Protein 5THY (pdb70)

Structure (mmCIF, N/CA/C/O backbone):
data_5THY
#
_entry.id   5THY
#
_cell.length_a   48.350
_cell.length_b   130.390
_cell.length_c   62.830
_cell.angle_alpha   90.000
_cell.angle_beta   111.980
_cell.angle_gamma   90.000
#
_symmetry.space_group_name_H-M   'P 1 21 1'
#
loop_
_entity.id
_entity.type
_entity.pdbx_description
1 polymer CurJ
2 non-polymer S-ADENOSYL-L-HOMOCYSTEINE
3 non-polymer 'OXIDIZED GLUTATHIONE DISULFIDE'
4 water water
#
loop_
_atom_site.group_PDB
_atom_site.id
_atom_site.type_symbol
_atom_site.label_atom_id
_atom_site.label_alt_id
_atom_site.label_comp_id
_atom_site.label_asym_id
_atom_site.label_entity_id
_atom_site.label_seq_id
_atom_site.pdbx_PDB_ins_code
_atom_site.Cartn_x
_atom_site.Cartn_y
_atom_site.Cartn_z
_atom_site.occupancy
_atom_site.B_iso_or_equiv
_atom_site.auth_seq_id
_atom_site.auth_comp_id
_atom_site.auth_asym_id
_atom_site.auth_atom_id
_atom_site.pdbx_PDB_model_num
ATOM 1 N N . TYR A 1 19 ? -9.017 90.205 -28.660 1.00 65.15 -5 TYR A N 1
ATOM 2 C CA . TYR A 1 19 ? -9.592 90.344 -27.328 1.00 62.44 -5 TYR A CA 1
ATOM 3 C C . TYR A 1 19 ? -8.710 89.697 -26.264 1.00 56.04 -5 TYR A C 1
ATOM 4 O O . TYR A 1 19 ? -8.601 90.207 -25.148 1.00 48.18 -5 TYR A O 1
ATOM 13 N N . PHE A 1 20 ? -8.079 88.577 -26.612 1.00 51.66 -4 PHE A N 1
ATOM 14 C CA . PHE A 1 20 ? -7.265 87.849 -25.647 1.00 52.46 -4 PHE A CA 1
ATOM 15 C C . PHE A 1 20 ? -5.979 88.605 -25.337 1.00 58.83 -4 PHE A C 1
ATOM 16 O O . PHE A 1 20 ? -5.297 89.094 -26.244 1.00 49.40 -4 PHE A O 1
ATOM 24 N N . GLN A 1 21 ? -5.657 88.703 -24.048 1.00 64.29 -3 GLN A N 1
ATOM 25 C CA . GLN A 1 21 ? -4.384 89.226 -23.576 1.00 67.00 -3 GLN A CA 1
ATOM 26 C C . GLN A 1 21 ? -3.748 88.196 -22.652 1.00 64.93 -3 GLN A C 1
ATOM 27 O O . GLN A 1 21 ? -4.447 87.395 -22.023 1.00 67.78 -3 GLN A O 1
ATOM 33 N N . SER A 1 22 ? -2.418 88.227 -22.573 1.00 56.61 -2 SER A N 1
ATOM 34 C CA . SER A 1 22 ? -1.673 87.137 -21.952 1.00 48.00 -2 SER A CA 1
ATOM 35 C C . SER A 1 22 ? -2.105 86.912 -20.508 1.00 41.69 -2 SER A C 1
ATOM 36 O O . SER A 1 22 ? -2.122 87.841 -19.694 1.00 38.50 -2 SER A O 1
ATOM 39 N N . ASN A 1 23 ? -2.454 85.662 -20.197 1.00 33.49 -1 ASN A N 1
ATOM 40 C CA . ASN A 1 23 ? -2.801 85.289 -18.833 1.00 35.40 -1 ASN A CA 1
ATOM 41 C C . ASN A 1 23 ? -1.603 85.307 -17.893 1.00 35.60 -1 ASN A C 1
ATOM 42 O O . ASN A 1 23 ? -1.798 85.215 -16.677 1.00 31.34 -1 ASN A O 1
ATOM 47 N N . ALA A 1 24 ? -0.380 85.419 -18.420 1.00 33.97 0 ALA A N 1
ATOM 48 C CA . ALA A 1 24 ? 0.797 85.502 -17.565 1.00 34.77 0 ALA A CA 1
ATOM 49 C C . ALA A 1 24 ? 0.928 86.861 -16.888 1.00 35.62 0 ALA A C 1
ATOM 50 O O . ALA A 1 24 ? 1.666 86.980 -15.904 1.00 34.54 0 ALA A O 1
ATOM 52 N N . LEU A 1 25 ? 0.233 87.879 -17.388 1.00 39.64 1 LEU A N 1
ATOM 53 C CA . LEU A 1 25 ? 0.288 89.214 -16.815 1.00 41.98 1 LEU A CA 1
ATOM 54 C C . LEU A 1 25 ? -0.574 89.295 -15.557 1.00 41.80 1 LEU A C 1
ATOM 55 O O . LEU A 1 25 ? -1.485 88.486 -15.367 1.00 36.47 1 LEU A O 1
ATOM 60 N N . PRO A 1 26 ? -0.296 90.258 -14.676 1.00 44.07 2 PRO A N 1
ATOM 61 C CA . PRO A 1 26 ? -1.044 90.363 -13.414 1.00 44.70 2 PRO A CA 1
ATOM 62 C C . PRO A 1 26 ? -2.532 90.543 -13.658 1.00 45.36 2 PRO A C 1
ATOM 63 O O . PRO A 1 26 ? -2.947 91.030 -14.721 1.00 39.48 2 PRO A O 1
ATOM 67 N N . PRO A 1 27 ? -3.405 90.150 -12.652 1.00 43.75 3 PRO A N 1
ATOM 68 C CA . PRO A 1 27 ? -4.871 90.256 -12.819 1.00 45.35 3 PRO A CA 1
ATOM 69 C C . PRO A 1 27 ? -5.378 91.683 -12.637 1.00 45.38 3 PRO A C 1
ATOM 70 O O . PRO A 1 27 ? -6.024 92.039 -11.646 1.00 44.76 3 PRO A O 1
ATOM 74 N N . ASP A 1 28 ? -5.088 92.535 -13.622 1.00 38.60 4 ASP A N 1
ATOM 75 C CA . ASP A 1 28 ? -5.494 93.934 -13.538 1.00 41.95 4 ASP A CA 1
ATOM 76 C C . ASP A 1 28 ? -6.998 94.112 -13.693 1.00 39.83 4 ASP A C 1
ATOM 77 O O . ASP A 1 28 ? -7.526 95.160 -13.307 1.00 41.38 4 ASP A O 1
ATOM 82 N N . PHE A 1 29 ? -7.696 93.112 -14.239 1.00 35.71 5 PHE A N 1
ATOM 83 C CA . PHE A 1 29 ? -9.151 93.160 -14.334 1.00 44.06 5 PHE A CA 1
ATOM 84 C C . PHE A 1 29 ? -9.829 93.220 -12.967 1.00 47.53 5 PHE A C 1
ATOM 85 O O . PHE A 1 29 ? -10.986 93.648 -12.883 1.00 42.83 5 PHE A O 1
ATOM 93 N N . LEU A 1 30 ? -9.157 92.769 -11.907 1.00 40.92 6 LEU A N 1
ATOM 94 C CA . LEU A 1 30 ? -9.763 92.775 -10.581 1.00 35.60 6 LEU A CA 1
ATOM 95 C C . LEU A 1 30 ? -10.154 94.191 -10.181 1.00 33.89 6 LEU A C 1
ATOM 96 O O . LEU A 1 30 ? -9.356 95.126 -10.294 1.00 36.11 6 LEU A O 1
ATOM 101 N N . LEU A 1 31 ? -11.394 94.351 -9.735 1.00 29.51 7 LEU A N 1
ATOM 102 C CA . LEU A 1 31 ? -11.829 95.648 -9.246 1.00 35.63 7 LEU A CA 1
ATOM 103 C C . LEU A 1 31 ? -11.061 96.019 -7.984 1.00 36.89 7 LEU A C 1
ATOM 104 O O . LEU A 1 31 ? -10.647 95.160 -7.201 1.00 37.08 7 LEU A O 1
ATOM 109 N N . ASP A 1 32 ? -10.849 97.315 -7.815 1.00 42.04 8 ASP A N 1
ATOM 110 C CA . ASP A 1 32 ? -10.282 97.831 -6.582 1.00 45.85 8 ASP A CA 1
ATOM 111 C C . ASP A 1 32 ? -11.239 97.538 -5.426 1.00 36.83 8 ASP A C 1
ATOM 112 O O . ASP A 1 32 ? -12.461 97.574 -5.614 1.00 36.80 8 ASP A O 1
ATOM 117 N N . PRO A 1 33 ? -10.730 97.224 -4.229 1.00 28.00 9 PRO A N 1
ATOM 118 C CA . PRO A 1 33 ? -11.645 97.000 -3.093 1.00 32.33 9 PRO A CA 1
ATOM 119 C C . PRO A 1 33 ? -12.553 98.185 -2.808 1.00 38.71 9 PRO A C 1
ATOM 120 O O . PRO A 1 33 ? -13.728 98.000 -2.463 1.00 28.78 9 PRO A O 1
ATOM 124 N N . VAL A 1 34 ? -12.039 99.407 -2.957 1.00 38.44 10 VAL A N 1
ATOM 125 C CA . VAL A 1 34 ? -12.855 100.592 -2.719 1.00 37.39 10 VAL A CA 1
ATOM 126 C C . VAL A 1 34 ? -13.980 100.680 -3.741 1.00 40.62 10 VAL A C 1
ATOM 127 O O . VAL A 1 34 ? -15.124 101.004 -3.399 1.00 39.22 10 VAL A O 1
ATOM 131 N N . GLU A 1 35 ? -13.680 100.381 -5.008 1.00 40.98 11 GLU A N 1
ATOM 132 C CA . GLU A 1 35 ? -14.734 100.346 -6.015 1.00 39.86 11 GLU A CA 1
ATOM 133 C C . GLU A 1 35 ? -15.760 99.269 -5.690 1.00 36.65 11 GLU A C 1
ATOM 134 O O . GLU A 1 35 ? -16.966 99.481 -5.853 1.00 40.04 11 GLU A O 1
ATOM 140 N N . VAL A 1 36 ? -15.301 98.116 -5.198 1.00 38.09 12 VAL A N 1
ATOM 141 C CA . VAL A 1 36 ? -16.221 97.035 -4.852 1.00 39.90 12 VAL A CA 1
ATOM 142 C C . VAL A 1 36 ? -17.189 97.486 -3.763 1.00 36.29 12 VAL A C 1
ATOM 143 O O . VAL A 1 36 ? -18.406 97.299 -3.875 1.00 36.20 12 VAL A O 1
ATOM 147 N N . SER A 1 37 ? -16.662 98.094 -2.696 1.00 37.81 13 SER A N 1
ATOM 148 C CA . SER A 1 37 ? -17.524 98.533 -1.602 1.00 45.19 13 SER A CA 1
ATOM 149 C C . SER A 1 37 ? -18.487 99.627 -2.045 1.00 47.03 13 SER A C 1
ATOM 150 O O . SER A 1 37 ? -19.626 99.674 -1.568 1.00 45.96 13 SER A O 1
ATOM 153 N N . GLN A 1 38 ? -18.052 100.517 -2.941 1.00 44.79 14 GLN A N 1
ATOM 154 C CA . GLN A 1 38 ? -18.954 101.548 -3.445 1.00 49.39 14 GLN A CA 1
ATOM 155 C C . GLN A 1 38 ? -20.132 100.935 -4.194 1.00 45.26 14 GLN A C 1
ATOM 156 O O . GLN A 1 38 ? -21.278 101.364 -4.019 1.00 46.91 14 GLN A O 1
ATOM 162 N N . GLN A 1 39 ? -19.874 99.925 -5.026 1.00 43.96 15 GLN A N 1
ATOM 163 C CA . GLN A 1 39 ? -20.946 99.335 -5.819 1.00 46.69 15 GLN A CA 1
ATOM 164 C C . GLN A 1 39 ? -21.828 98.406 -4.998 1.00 50.15 15 GLN A C 1
ATOM 165 O O . GLN A 1 39 ? -23.000 98.216 -5.341 1.00 54.20 15 GLN A O 1
ATOM 171 N N . LEU A 1 40 ? -21.291 97.818 -3.930 1.00 42.49 16 LEU A N 1
ATOM 172 C CA . LEU A 1 40 ? -22.080 96.972 -3.044 1.00 38.54 16 LEU A CA 1
ATOM 173 C C . LEU A 1 40 ? -22.862 97.767 -2.011 1.00 37.74 16 LEU A C 1
ATOM 174 O O . LEU A 1 40 ? -23.608 97.169 -1.231 1.00 41.43 16 LEU A O 1
ATOM 179 N N . ALA A 1 41 ? -22.705 99.088 -1.987 1.00 41.63 17 ALA A N 1
ATOM 180 C CA . ALA A 1 41 ? -23.337 99.921 -0.965 1.00 49.32 17 ALA A CA 1
ATOM 181 C C . ALA A 1 41 ? -24.844 99.718 -0.847 1.00 51.00 17 ALA A C 1
ATOM 182 O O . ALA A 1 41 ? -25.326 99.544 0.283 1.00 52.71 17 ALA A O 1
ATOM 184 N N . PRO A 1 42 ? -25.637 99.722 -1.928 1.00 60.87 18 PRO A N 1
ATOM 185 C CA . PRO A 1 42 ? -27.074 99.456 -1.754 1.00 59.12 18 PRO A CA 1
ATOM 186 C C . PRO A 1 42 ? -27.368 98.045 -1.281 1.00 52.74 18 PRO A C 1
ATOM 187 O O . PRO A 1 42 ? -28.347 97.838 -0.552 1.00 56.08 18 PRO A O 1
ATOM 191 N N . SER A 1 43 ? -26.554 97.064 -1.676 1.00 77.67 19 SER A N 1
ATOM 192 C CA . SER A 1 43 ? -26.747 95.709 -1.173 1.00 60.54 19 SER A CA 1
ATOM 193 C C . SER A 1 43 ? -26.427 95.627 0.314 1.00 48.85 19 SER A C 1
ATOM 194 O O . SER A 1 43 ? -27.177 95.016 1.082 1.00 43.01 19 SER A O 1
ATOM 197 N N . LEU A 1 44 ? -25.326 96.254 0.739 1.00 44.25 20 LEU A N 1
ATOM 198 C CA . LEU A 1 44 ? -24.920 96.176 2.140 1.00 52.72 20 LEU A CA 1
ATOM 199 C C . LEU A 1 44 ? -25.904 96.901 3.047 1.00 51.68 20 LEU A C 1
ATOM 200 O O . LEU A 1 44 ? -26.149 96.467 4.178 1.00 58.05 20 LEU A O 1
ATOM 205 N N . THR A 1 45 ? -26.474 98.010 2.574 1.00 51.42 21 THR A N 1
ATOM 206 C CA . THR A 1 45 ? -27.424 98.752 3.395 1.00 54.94 21 THR A CA 1
ATOM 207 C C . THR A 1 45 ? -28.655 97.910 3.709 1.00 59.33 21 THR A C 1
ATOM 208 O O . THR A 1 45 ? -29.155 97.926 4.840 1.00 60.43 21 THR A O 1
ATOM 212 N N . GLU A 1 46 ? -29.151 97.155 2.725 1.00 52.01 22 GLU A N 1
ATOM 213 C CA . GLU A 1 46 ? -30.330 96.329 2.953 1.00 54.56 22 GLU A CA 1
ATOM 214 C C . GLU A 1 46 ? -29.986 95.012 3.633 1.00 57.63 22 GLU A C 1
ATOM 215 O O . GLU A 1 46 ? -30.820 94.461 4.360 1.00 52.51 22 GLU A O 1
ATOM 221 N N . LEU A 1 47 ? -28.773 94.496 3.416 1.00 55.76 23 LEU A N 1
ATOM 222 C CA . LEU A 1 47 ? -28.359 93.270 4.089 1.00 50.26 23 LEU A CA 1
ATOM 223 C C . LEU A 1 47 ? -28.212 93.480 5.592 1.00 47.95 23 LEU A C 1
ATOM 224 O O . LEU A 1 47 ? -28.508 92.573 6.377 1.00 46.98 23 LEU A O 1
ATOM 229 N N . VAL A 1 48 ? -27.772 94.669 6.007 1.00 50.13 24 VAL A N 1
ATOM 230 C CA . VAL A 1 48 ? -27.607 94.955 7.428 1.00 52.37 24 VAL A CA 1
ATOM 231 C C . VAL A 1 48 ? -28.961 95.012 8.130 1.00 56.84 24 VAL A C 1
ATOM 232 O O . VAL A 1 48 ? -29.091 94.600 9.290 1.00 60.17 24 VAL A O 1
ATOM 236 N N . THR A 1 49 ? -29.996 95.504 7.441 1.00 58.00 25 THR A N 1
ATOM 237 C CA . THR A 1 49 ? -31.308 95.630 8.070 1.00 65.63 25 THR A CA 1
ATOM 238 C C . THR A 1 49 ? -31.957 94.281 8.352 1.00 68.72 25 THR A C 1
ATOM 239 O O . THR A 1 49 ? -32.860 94.209 9.191 1.00 74.71 25 THR A O 1
ATOM 243 N N . LEU A 1 50 ? -31.516 93.213 7.686 1.00 73.35 26 LEU A N 1
ATOM 244 C CA . LEU A 1 50 ? -32.051 91.879 7.940 1.00 70.94 26 LEU A CA 1
ATOM 245 C C . LEU A 1 50 ? -31.719 91.361 9.332 1.00 71.87 26 LEU A C 1
ATOM 246 O O . LEU A 1 50 ? -32.151 90.258 9.683 1.00 71.73 26 LEU A O 1
ATOM 251 N N . LEU A 1 51 ? -30.971 92.117 10.125 1.00 67.53 27 LEU A N 1
ATOM 252 C CA . LEU A 1 51 ? -30.516 91.686 11.438 1.00 68.19 27 LEU A CA 1
ATOM 253 C C . LEU A 1 51 ? -31.234 92.513 12.496 1.00 73.08 27 LEU A C 1
ATOM 254 O O . LEU A 1 51 ? -31.191 93.748 12.458 1.00 70.73 27 LEU A O 1
ATOM 259 N N . ASP A 1 52 ? -31.903 91.831 13.426 1.00 75.61 28 ASP A N 1
ATOM 260 C CA . ASP A 1 52 ? -32.617 92.511 14.500 1.00 83.97 28 ASP A CA 1
ATOM 261 C C . ASP A 1 52 ? -31.627 93.212 15.422 1.00 83.34 28 ASP A C 1
ATOM 262 O O . ASP A 1 52 ? -30.808 92.560 16.078 1.00 79.10 28 ASP A O 1
ATOM 267 N N . ASN A 1 53 ? -31.709 94.541 15.477 1.00 86.26 29 ASN A N 1
ATOM 268 C CA . ASN A 1 53 ? -30.758 95.310 16.272 1.00 89.17 29 ASN A CA 1
ATOM 269 C C . ASN A 1 53 ? -30.959 95.061 17.763 1.00 79.80 29 ASN A C 1
ATOM 270 O O . ASN A 1 53 ? -30.018 94.686 18.473 1.00 74.31 29 ASN A O 1
ATOM 275 N N . ALA A 1 54 ? -32.186 95.259 18.253 1.00 72.74 30 ALA A N 1
ATOM 276 C CA . ALA A 1 54 ? -32.445 95.144 19.684 1.00 61.25 30 ALA A CA 1
ATOM 277 C C . ALA A 1 54 ? -32.276 93.716 20.182 1.00 63.60 30 ALA A C 1
ATOM 278 O O . ALA A 1 54 ? -31.849 93.505 21.322 1.00 65.09 30 ALA A O 1
ATOM 280 N N . ARG A 1 55 ? -32.598 92.726 19.352 1.00 64.86 31 ARG A N 1
ATOM 281 C CA . ARG A 1 55 ? -32.615 91.354 19.843 1.00 64.63 31 ARG A CA 1
ATOM 282 C C . ARG A 1 55 ? -31.226 90.730 19.850 1.00 53.99 31 ARG A C 1
ATOM 283 O O . ARG A 1 55 ? -30.891 89.969 20.765 1.00 53.98 31 ARG A O 1
ATOM 291 N N . THR A 1 56 ? -30.406 91.031 18.843 1.00 47.41 32 THR A N 1
ATOM 292 C CA . THR A 1 56 ? -29.045 90.510 18.832 1.00 45.44 32 THR A CA 1
ATOM 293 C C . THR A 1 56 ? -28.219 91.101 19.969 1.00 48.73 32 THR A C 1
ATOM 294 O O . THR A 1 56 ? -27.295 90.448 20.470 1.00 44.32 32 THR A O 1
ATOM 298 N N . SER A 1 57 ? -28.558 92.318 20.405 1.00 49.60 33 SER A N 1
ATOM 299 C CA . SER A 1 57 ? -27.834 92.971 21.487 1.00 44.76 33 SER A CA 1
ATOM 300 C C . SER A 1 57 ? -28.174 92.351 22.836 1.00 44.14 33 SER A C 1
ATOM 301 O O . SER A 1 57 ? -27.279 92.118 23.656 1.00 43.09 33 SER A O 1
ATOM 304 N N . GLU A 1 58 ? -29.457 92.071 23.080 1.00 35.38 34 GLU A N 1
ATOM 305 C CA . GLU A 1 58 ? -29.850 91.511 24.367 1.00 45.77 34 GLU A CA 1
ATOM 306 C C . GLU A 1 58 ? -29.425 90.055 24.496 1.00 43.69 34 GLU A C 1
ATOM 307 O O . GLU A 1 58 ? -29.137 89.592 25.606 1.00 39.65 34 GLU A O 1
ATOM 313 N N . ILE A 1 59 ? -29.374 89.322 23.383 1.00 39.67 35 ILE A N 1
ATOM 314 C CA . ILE A 1 59 ? -28.810 87.976 23.410 1.00 40.21 35 ILE A CA 1
ATOM 315 C C . ILE A 1 59 ? -27.325 88.038 23.741 1.00 41.38 35 ILE A C 1
ATOM 316 O O . ILE A 1 59 ? -26.837 87.324 24.624 1.00 37.77 35 ILE A O 1
ATOM 321 N N . GLY A 1 60 ? -26.585 88.897 23.036 1.00 34.33 36 GLY A N 1
ATOM 322 C CA . GLY A 1 60 ? -25.163 89.027 23.306 1.00 35.35 36 GLY A CA 1
ATOM 323 C C . GLY A 1 60 ? -24.875 89.462 24.732 1.00 33.51 36 GLY A C 1
ATOM 324 O O . GLY A 1 60 ? -23.963 88.938 25.376 1.00 34.25 36 GLY A O 1
ATOM 325 N N . THR A 1 61 ? -25.658 90.414 25.250 1.00 31.54 37 THR A N 1
ATOM 326 C CA . THR A 1 61 ? -25.465 90.863 26.627 1.00 38.66 37 THR A CA 1
ATOM 327 C C . THR A 1 61 ? -25.663 89.719 27.614 1.00 41.46 37 THR A C 1
ATOM 328 O O . THR A 1 61 ? -24.899 89.575 28.578 1.00 37.42 37 THR A O 1
ATOM 332 N N . GLN A 1 62 ? -26.683 88.892 27.389 1.00 43.30 38 GLN A N 1
ATOM 333 C CA . GLN A 1 62 ? -26.962 87.806 28.319 1.00 38.28 38 GLN A CA 1
ATOM 334 C C . GLN A 1 62 ? -25.910 86.708 28.233 1.00 35.17 38 GLN A C 1
ATOM 335 O O . GLN A 1 62 ? -25.544 86.121 29.258 1.00 36.99 38 GLN A O 1
ATOM 341 N N . LEU A 1 63 ? -25.395 86.435 27.031 1.00 30.41 39 LEU A N 1
ATOM 342 C CA . LEU A 1 63 ? -24.296 85.484 26.896 1.00 41.66 39 LEU A CA 1
ATOM 343 C C . LEU A 1 63 ? -23.072 85.935 27.684 1.00 43.28 39 LEU A C 1
ATOM 344 O O . LEU A 1 63 ? -22.379 85.109 28.290 1.00 35.08 39 LEU A O 1
ATOM 349 N N . GLU A 1 64 ? -22.788 87.242 27.687 1.00 31.70 40 GLU A N 1
ATOM 350 C CA . GLU A 1 64 ? -21.649 87.739 28.454 1.00 36.08 40 GLU A CA 1
ATOM 351 C C . GLU A 1 64 ? -21.871 87.579 29.954 1.00 29.25 40 GLU A C 1
ATOM 352 O O . GLU A 1 64 ? -20.910 87.363 30.699 1.00 39.14 40 GLU A O 1
ATOM 358 N N . GLU A 1 65 ? -23.118 87.690 30.415 1.00 37.25 41 GLU A N 1
ATOM 359 C CA . GLU A 1 65 ? -23.396 87.483 31.833 1.00 42.84 41 GLU A CA 1
ATOM 360 C C . GLU A 1 65 ? -23.354 86.004 32.193 1.00 40.28 41 GLU A C 1
ATOM 361 O O . GLU A 1 65 ? -22.859 85.638 33.266 1.00 35.64 41 GLU A O 1
ATOM 367 N N . LEU A 1 66 ? -23.865 85.145 31.307 1.00 35.33 42 LEU A N 1
ATOM 368 C CA . LEU A 1 66 ? -23.795 83.708 31.536 1.00 35.45 42 LEU A CA 1
ATOM 369 C C . LEU A 1 66 ? -22.352 83.226 31.599 1.00 37.05 42 LEU A C 1
ATOM 370 O O . LEU A 1 66 ? -22.047 82.265 32.317 1.00 42.37 42 LEU A O 1
ATOM 375 N N . SER A 1 67 ? -21.453 83.882 30.859 1.00 26.82 43 SER A N 1
ATOM 376 C CA . SER A 1 67 ? -20.047 83.498 30.885 1.00 30.92 43 SER A CA 1
ATOM 377 C C . SER A 1 67 ? -19.443 83.686 32.265 1.00 29.41 43 SER A C 1
ATOM 378 O O . SER A 1 67 ? -18.596 82.889 32.682 1.00 30.59 43 SER A O 1
ATOM 381 N N . VAL A 1 68 ? -19.866 84.727 32.985 1.00 31.31 44 VAL A N 1
ATOM 382 C CA . VAL A 1 68 ? -19.389 84.941 34.349 1.00 38.51 44 VAL A CA 1
ATOM 383 C C . VAL A 1 68 ? -19.776 83.764 35.235 1.00 32.05 44 VAL A C 1
ATOM 384 O O . VAL A 1 68 ? -18.979 83.299 36.060 1.00 34.96 44 VAL A O 1
ATOM 388 N N . ASP A 1 69 ? -21.002 83.258 35.072 1.00 29.79 45 ASP A N 1
ATOM 389 C CA . ASP A 1 69 ? -21.449 82.129 35.878 1.00 35.05 45 ASP A CA 1
ATOM 390 C C . ASP A 1 69 ? -20.673 80.853 35.551 1.00 32.56 45 ASP A C 1
ATOM 391 O O . ASP A 1 69 ? -20.415 80.047 36.452 1.00 35.51 45 ASP A O 1
ATOM 396 N N . TYR A 1 70 ? -20.287 80.650 34.284 1.00 30.21 46 TYR A N 1
ATOM 397 C CA . TYR A 1 70 ? -19.435 79.506 33.954 1.00 28.08 46 TYR A CA 1
ATOM 398 C C . TYR A 1 70 ? -18.047 79.644 34.569 1.00 29.63 46 TYR A C 1
ATOM 399 O O . TYR A 1 70 ? -17.443 78.645 34.973 1.00 33.00 46 TYR A O 1
ATOM 408 N N . ILE A 1 71 ? -17.513 80.867 34.623 1.00 30.54 47 ILE A N 1
ATOM 409 C CA . ILE A 1 71 ? -16.175 81.067 35.176 1.00 34.21 47 ILE A CA 1
ATOM 410 C C . ILE A 1 71 ? -16.179 80.810 36.679 1.00 36.52 47 ILE A C 1
ATOM 411 O O . ILE A 1 71 ? -15.316 80.098 37.208 1.00 34.73 47 ILE A O 1
ATOM 416 N N . VAL A 1 72 ? -17.159 81.380 37.383 1.00 32.68 48 VAL A N 1
ATOM 417 C CA . VAL A 1 72 ? -17.260 81.198 38.829 1.00 36.38 48 VAL A CA 1
ATOM 418 C C . VAL A 1 72 ? -17.467 79.728 39.171 1.00 36.12 48 VAL A C 1
ATOM 419 O O . VAL A 1 72 ? -16.836 79.198 40.093 1.00 40.47 48 VAL A O 1
ATOM 423 N N . GLN A 1 73 ? -18.339 79.043 38.424 1.00 32.64 49 GLN A N 1
ATOM 424 C CA . GLN A 1 73 ? -18.561 77.621 38.663 1.00 35.34 49 GLN A CA 1
ATOM 425 C C . GLN A 1 73 ? -17.272 76.823 38.503 1.00 39.70 49 GLN A C 1
ATOM 426 O O . GLN A 1 73 ? -16.975 75.938 39.314 1.00 43.70 49 GLN A O 1
ATOM 432 N N . GLY A 1 74 ? -16.495 77.121 37.461 1.00 31.69 50 GLY A N 1
ATOM 433 C CA . GLY A 1 74 ? -15.263 76.385 37.240 1.00 32.48 50 GLY A CA 1
ATOM 434 C C . GLY A 1 74 ? -14.223 76.660 38.308 1.00 38.52 50 GLY A C 1
ATOM 435 O O . GLY A 1 74 ? -13.555 75.738 38.785 1.00 32.83 50 GLY A O 1
ATOM 436 N N . LEU A 1 75 ? -14.077 77.928 38.703 1.00 31.53 51 LEU A N 1
ATOM 437 C CA . LEU A 1 75 ? -13.101 78.273 39.731 1.00 33.43 51 LEU A CA 1
ATOM 438 C C . LEU A 1 75 ? -13.460 77.641 41.070 1.00 36.03 51 LEU A C 1
ATOM 439 O O . LEU A 1 75 ? -12.573 77.185 41.801 1.00 43.06 51 LEU A O 1
ATOM 444 N N . LEU A 1 76 ? -14.753 77.601 41.410 1.00 34.77 52 LEU A N 1
ATOM 445 C CA . LEU A 1 76 ? -15.165 76.929 42.639 1.00 38.36 52 LEU A CA 1
ATOM 446 C C . LEU A 1 76 ? -14.918 75.428 42.566 1.00 47.43 52 LEU A C 1
ATOM 447 O O . LEU A 1 76 ? -14.595 74.806 43.585 1.00 55.08 52 LEU A O 1
ATOM 452 N N . GLN A 1 77 ? -15.076 74.829 41.381 1.00 40.54 53 GLN A N 1
ATOM 453 C CA . GLN A 1 77 ? -14.767 73.414 41.216 1.00 44.67 53 GLN A CA 1
ATOM 454 C C . GLN A 1 77 ? -13.293 73.121 41.452 1.00 43.42 53 GLN A C 1
ATOM 455 O O . GLN A 1 77 ? -12.944 71.983 41.778 1.00 44.09 53 GLN A O 1
ATOM 469 N N . GLY A 1 79 ? -11.605 74.641 43.782 1.00 39.89 55 GLY A N 1
ATOM 470 C CA . GLY A 1 79 ? -11.353 74.975 45.168 1.00 42.84 55 GLY A CA 1
ATOM 471 C C . GLY A 1 79 ? -11.079 76.434 45.450 1.00 43.89 55 GLY A C 1
ATOM 472 O O . GLY A 1 79 ? -10.370 76.741 46.416 1.00 52.69 55 GLY A O 1
ATOM 473 N N . TRP A 1 80 ? -11.606 77.345 44.635 1.00 38.45 56 TRP A N 1
ATOM 474 C CA . TRP A 1 80 ? -11.491 78.770 44.921 1.00 40.80 56 TRP A CA 1
ATOM 475 C C . TRP A 1 80 ? -12.025 79.065 46.316 1.00 40.74 56 TRP A C 1
ATOM 476 O O . TRP A 1 80 ? -13.191 78.793 46.615 1.00 49.41 56 TRP A O 1
ATOM 487 N N . SER A 1 81 ? -11.160 79.604 47.175 1.00 44.54 57 SER A N 1
ATOM 488 C CA . SER A 1 81 ? -11.528 79.937 48.546 1.00 51.31 57 SER A CA 1
ATOM 489 C C . SER A 1 81 ? -11.085 81.346 48.919 1.00 50.56 57 SER A C 1
ATOM 490 O O . SER A 1 81 ? -11.076 81.692 50.104 1.00 50.68 57 SER A O 1
ATOM 493 N N . TYR A 1 82 ? -10.716 82.161 47.934 1.00 44.03 58 TYR A N 1
ATOM 494 C CA . TYR A 1 82 ? -10.278 83.527 48.199 1.00 44.48 58 TYR A CA 1
ATOM 495 C C . TYR A 1 82 ? -11.429 84.349 48.769 1.00 50.93 58 TYR A C 1
ATOM 496 O O . TYR A 1 82 ? -12.466 84.521 48.118 1.00 50.30 58 TYR A O 1
ATOM 505 N N A GLN A 1 83 ? -11.245 84.849 49.988 0.44 52.90 59 GLN A N 1
ATOM 506 N N B GLN A 1 83 ? -11.247 84.848 49.983 0.56 53.00 59 GLN A N 1
ATOM 507 C CA A GLN A 1 83 ? -12.211 85.672 50.697 0.44 53.08 59 GLN A CA 1
ATOM 508 C CA B GLN A 1 83 ? -12.234 85.666 50.667 0.56 53.24 59 GLN A CA 1
ATOM 509 C C A GLN A 1 83 ? -12.020 87.140 50.337 0.44 49.38 59 GLN A C 1
ATOM 510 C C B GLN A 1 83 ? -12.022 87.137 50.339 0.56 49.47 59 GLN A C 1
ATOM 511 O O A GLN A 1 83 ? -10.951 87.538 49.863 0.44 45.28 59 GLN A O 1
ATOM 512 O O B GLN A 1 83 ? -10.942 87.534 49.893 0.56 44.58 59 GLN A O 1
ATOM 523 N N . PRO A 1 84 ? -13.046 87.973 50.530 1.00 50.34 60 PRO A N 1
ATOM 524 C CA . PRO A 1 84 ? -12.890 89.406 50.249 1.00 46.71 60 PRO A CA 1
ATOM 525 C C . PRO A 1 84 ? -11.744 90.025 51.035 1.00 52.29 60 PRO A C 1
ATOM 526 O O . PRO A 1 84 ? -11.428 89.595 52.147 1.00 48.52 60 PRO A O 1
ATOM 530 N N . THR A 1 85 ? -11.121 91.040 50.417 1.00 52.30 61 THR A N 1
ATOM 531 C CA . THR A 1 85 ? -9.943 91.775 50.886 1.00 62.10 61 THR A CA 1
ATOM 532 C C . THR A 1 85 ? -8.649 91.037 50.543 1.00 55.82 61 THR A C 1
ATOM 533 O O . THR A 1 85 ? -7.619 91.676 50.300 1.00 58.02 61 THR A O 1
ATOM 537 N N . GLU A 1 86 ? -8.688 89.705 50.498 1.00 49.71 62 GLU A N 1
ATOM 538 C CA . GLU A 1 86 ? -7.479 88.930 50.238 1.00 50.85 62 GLU A CA 1
ATOM 539 C C . GLU A 1 86 ? -6.917 89.242 48.859 1.00 50.90 62 GLU A C 1
ATOM 540 O O . GLU A 1 86 ? -7.660 89.441 47.892 1.00 51.30 62 GLU A O 1
ATOM 546 N N . SER A 1 87 ? -5.593 89.279 48.769 1.00 55.09 63 SER A N 1
ATOM 547 C CA . SER A 1 87 ? -4.909 89.571 47.522 1.00 58.35 63 SER A CA 1
ATOM 548 C C . SER A 1 87 ? -4.038 88.395 47.108 1.00 48.91 63 SER A C 1
ATOM 549 O O . SER A 1 87 ? -3.534 87.643 47.947 1.00 51.04 63 SER A O 1
ATOM 552 N N . PHE A 1 88 ? -3.865 88.248 45.798 1.00 44.12 64 PHE A N 1
ATOM 553 C CA . PHE A 1 88 ? -3.048 87.180 45.248 1.00 49.65 64 PHE A CA 1
ATOM 554 C C . PHE A 1 88 ? -2.490 87.633 43.907 1.00 50.95 64 PHE A C 1
ATOM 555 O O . PHE A 1 88 ? -3.056 88.501 43.239 1.00 50.65 64 PHE A O 1
ATOM 563 N N . ASP A 1 89 ? -1.371 87.035 43.518 1.00 51.88 65 ASP A N 1
ATOM 564 C CA . ASP A 1 89 ? -0.832 87.228 42.182 1.00 54.76 65 ASP A CA 1
ATOM 565 C C . ASP A 1 89 ? -1.240 86.059 41.289 1.00 43.52 65 ASP A C 1
ATOM 566 O O . ASP A 1 89 ? -1.720 85.024 41.756 1.00 46.08 65 ASP A O 1
ATOM 571 N N . LEU A 1 90 ? -1.046 86.248 39.981 1.00 45.18 66 LEU A N 1
ATOM 572 C CA . LEU A 1 90 ? -1.442 85.233 39.010 1.00 49.05 66 LEU A CA 1
ATOM 573 C C . LEU A 1 90 ? -0.789 83.888 39.307 1.00 57.22 66 LEU A C 1
ATOM 574 O O . LEU A 1 90 ? -1.455 82.846 39.282 1.00 55.11 66 LEU A O 1
ATOM 579 N N . ASP A 1 91 ? 0.512 83.895 39.604 1.00 60.67 67 ASP A N 1
ATOM 580 C CA . ASP A 1 91 ? 1.242 82.646 39.799 1.00 62.22 67 ASP A CA 1
ATOM 581 C C . ASP A 1 91 ? 0.719 81.872 41.005 1.00 54.60 67 ASP A C 1
ATOM 582 O O . ASP A 1 91 ? 0.531 80.652 40.931 1.00 42.81 67 ASP A O 1
ATOM 587 N N . ALA A 1 92 ? 0.477 82.561 42.125 1.00 49.44 68 ALA A N 1
ATOM 588 C CA . ALA A 1 92 ? 0.035 81.870 43.332 1.00 46.80 68 ALA A CA 1
ATOM 589 C C . ALA A 1 92 ? -1.352 81.266 43.151 1.00 48.13 68 ALA A C 1
ATOM 590 O O . ALA A 1 92 ? -1.609 80.143 43.602 1.00 41.99 68 ALA A O 1
ATOM 592 N N . ALA A 1 93 ? -2.259 81.991 42.489 1.00 44.76 69 ALA A N 1
ATOM 593 C CA . ALA A 1 93 ? -3.601 81.458 42.282 1.00 41.22 69 ALA A CA 1
ATOM 594 C C . ALA A 1 93 ? -3.587 80.262 41.340 1.00 40.97 69 ALA A C 1
ATOM 595 O O . ALA A 1 93 ? -4.364 79.319 41.529 1.00 37.75 69 ALA A O 1
ATOM 597 N N . ALA A 1 94 ? -2.708 80.277 40.334 1.00 41.30 70 ALA A N 1
ATOM 598 C CA . ALA A 1 94 ? -2.613 79.148 39.415 1.00 36.27 70 ALA A CA 1
ATOM 599 C C . ALA A 1 94 ? -2.133 77.891 40.131 1.00 36.94 70 ALA A C 1
ATOM 600 O O . ALA A 1 94 ? -2.679 76.801 39.917 1.00 35.32 70 ALA A O 1
ATOM 602 N N . GLN A 1 95 ? -1.118 78.021 40.988 1.00 37.95 71 GLN A N 1
ATOM 603 C CA . GLN A 1 95 ? -0.641 76.862 41.736 1.00 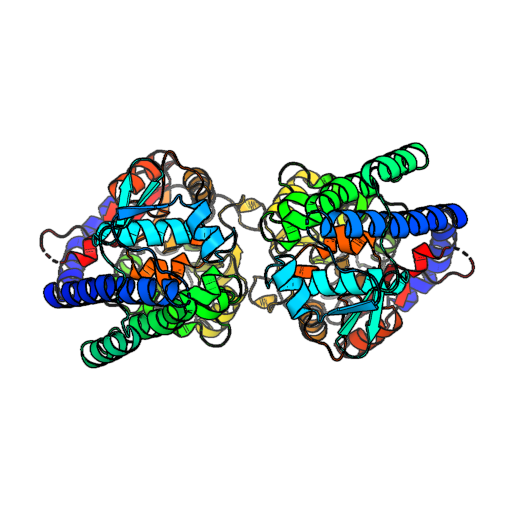39.48 71 GLN A CA 1
ATOM 604 C C . GLN A 1 95 ? -1.682 76.391 42.740 1.00 46.57 71 GLN A C 1
ATOM 605 O O . GLN A 1 95 ? -1.866 75.183 42.934 1.00 51.14 71 GLN A O 1
ATOM 611 N N . CYS A 1 96 ? -2.377 77.331 43.383 1.00 50.65 72 CYS A N 1
ATOM 612 C CA . CYS A 1 96 ? -3.425 76.971 44.331 1.00 51.07 72 CYS A CA 1
ATOM 613 C C . CYS A 1 96 ? -4.549 76.202 43.643 1.00 47.95 72 CYS A C 1
ATOM 614 O O . CYS A 1 96 ? -4.918 75.106 44.075 1.00 45.39 72 CYS A O 1
ATOM 617 N N . LEU A 1 97 ? -5.096 76.757 42.558 1.00 39.43 73 LEU A N 1
ATOM 618 C CA . LEU A 1 97 ? -6.183 76.087 41.852 1.00 34.29 73 LEU A CA 1
ATOM 619 C C . LEU A 1 97 ? -5.704 74.907 41.017 1.00 43.40 73 LEU A C 1
ATOM 620 O O . LEU A 1 97 ? -6.529 74.093 40.589 1.00 49.42 73 LEU A O 1
ATOM 625 N N . GLY A 1 98 ? -4.402 74.796 40.767 1.00 42.32 74 GLY A N 1
ATOM 626 C CA . GLY A 1 98 ? -3.905 73.717 39.941 1.00 34.36 74 GLY A CA 1
ATOM 627 C C . GLY A 1 98 ? -4.018 73.964 38.455 1.00 38.58 74 GLY A C 1
ATOM 628 O O . GLY A 1 98 ? -4.226 73.015 37.692 1.00 36.77 74 GLY A O 1
ATOM 629 N N . VAL A 1 99 ? -3.899 75.222 38.024 1.00 35.67 75 VAL A N 1
ATOM 630 C CA . VAL A 1 99 ? -3.852 75.548 36.603 1.00 35.53 75 VAL A CA 1
ATOM 631 C C . VAL A 1 99 ? -2.497 75.136 36.045 1.00 39.05 75 VAL A C 1
ATOM 632 O O . VAL A 1 99 ? -1.448 75.543 36.561 1.00 42.25 75 VAL A O 1
ATOM 636 N N . VAL A 1 100 ? -2.510 74.328 34.989 1.00 32.63 76 VAL A N 1
ATOM 637 C CA . VAL A 1 100 ? -1.272 73.879 34.351 1.00 30.94 76 VAL A CA 1
ATOM 638 C C . VAL A 1 100 ? -0.649 75.048 33.594 1.00 36.82 76 VAL A C 1
ATOM 639 O O . VAL A 1 100 ? -1.370 75.954 33.147 1.00 34.26 76 VAL A O 1
ATOM 643 N N . PRO A 1 101 ? 0.679 75.069 33.429 1.00 41.91 77 PRO A N 1
ATOM 644 C CA . PRO A 1 101 ? 1.328 76.237 32.808 1.00 33.05 77 PRO A CA 1
ATOM 645 C C . PRO A 1 101 ? 0.774 76.616 31.445 1.00 39.79 77 PRO A C 1
ATOM 646 O O . PRO A 1 101 ? 0.729 77.810 31.121 1.00 38.67 77 PRO A O 1
ATOM 650 N N . THR A 1 102 ? 0.342 75.645 30.636 1.00 40.05 78 THR A N 1
ATOM 651 C CA . THR A 1 102 ? -0.152 75.950 29.297 1.00 48.93 78 THR A CA 1
ATOM 652 C C . THR A 1 102 ? -1.518 76.629 29.302 1.00 44.41 78 THR A C 1
ATOM 653 O O . THR A 1 102 ? -1.989 77.035 28.235 1.00 46.13 78 THR A O 1
ATOM 657 N N . GLN A 1 103 ? -2.160 76.764 30.462 1.00 36.42 79 GLN A N 1
ATOM 658 C CA . GLN A 1 103 ? -3.478 77.380 30.560 1.00 33.44 79 GLN A CA 1
ATOM 659 C C . GLN A 1 103 ? -3.472 78.663 31.380 1.00 30.34 79 GLN A C 1
ATOM 660 O O . GLN A 1 103 ? -4.548 79.182 31.701 1.00 33.46 79 GLN A O 1
ATOM 666 N N . VAL A 1 104 ? -2.295 79.183 31.737 1.00 29.13 80 VAL A N 1
ATOM 667 C CA . VAL A 1 104 ? -2.236 80.341 32.624 1.00 37.29 80 VAL A CA 1
ATOM 668 C C . VAL A 1 104 ? -2.715 81.600 31.907 1.00 32.10 80 VAL A C 1
ATOM 669 O O . VAL A 1 104 ? -3.388 82.450 32.503 1.00 40.13 80 VAL A O 1
ATOM 673 N N . ARG A 1 105 ? -2.402 81.731 30.615 1.00 28.51 81 ARG A N 1
ATOM 674 C CA . ARG A 1 105 ? -2.830 82.917 29.877 1.00 32.13 81 ARG A CA 1
ATOM 675 C C . ARG A 1 105 ? -4.349 82.980 29.766 1.00 32.26 81 ARG A C 1
ATOM 676 O O . ARG A 1 105 ? -4.940 84.057 29.916 1.00 34.87 81 ARG A O 1
ATOM 684 N N . LEU A 1 106 ? -5.004 81.843 29.511 1.00 29.83 82 LEU A N 1
ATOM 685 C CA . LEU A 1 106 ? -6.463 81.814 29.589 1.00 25.90 82 LEU A CA 1
ATOM 686 C C . LEU A 1 106 ? -6.936 82.134 31.000 1.00 30.91 82 LEU A C 1
ATOM 687 O O . LEU A 1 106 ? -7.904 82.882 31.190 1.00 31.12 82 LEU A O 1
ATOM 692 N N . PHE A 1 107 ? -6.260 81.575 32.005 1.00 30.84 83 PHE A N 1
ATOM 693 C CA . PHE A 1 107 ? -6.650 81.821 33.387 1.00 29.18 83 PHE A CA 1
ATOM 694 C C . PHE A 1 107 ? -6.562 83.303 33.721 1.00 30.38 83 PHE A C 1
ATOM 695 O O . PHE A 1 107 ? -7.449 83.853 34.387 1.00 32.73 83 PHE A O 1
ATOM 703 N N . GLU A 1 108 ? -5.507 83.969 33.248 1.00 23.98 84 GLU A N 1
ATOM 704 C CA . GLU A 1 108 ? -5.366 85.404 33.467 1.00 35.99 84 GLU A CA 1
ATOM 705 C C . GLU A 1 108 ? -6.537 86.171 32.871 1.00 39.97 84 GLU A C 1
ATOM 706 O O . GLU A 1 108 ? -7.065 87.099 33.496 1.00 38.86 84 GLU A O 1
ATOM 712 N N . ARG A 1 109 ? -6.966 85.790 31.664 1.00 35.53 85 ARG A N 1
ATOM 713 C CA . ARG A 1 109 ? -8.107 86.450 31.039 1.00 30.74 85 ARG A CA 1
ATOM 714 C C . ARG A 1 109 ? -9.381 86.242 31.851 1.00 33.25 85 ARG A C 1
ATOM 715 O O . ARG A 1 109 ? -10.180 87.173 32.010 1.00 35.54 85 ARG A O 1
ATOM 723 N N . LEU A 1 110 ? -9.587 85.027 32.375 1.00 27.61 86 LEU A N 1
ATOM 724 C CA . LEU A 1 110 ? -10.748 84.778 33.225 1.00 25.34 86 LEU A CA 1
ATOM 725 C C . LEU A 1 110 ? -10.737 85.690 34.440 1.00 28.86 86 LEU A C 1
ATOM 726 O O . LEU A 1 110 ? -11.781 86.217 34.839 1.00 31.69 86 LEU A O 1
ATOM 731 N N . LEU A 1 111 ? -9.560 85.890 35.039 1.00 34.15 87 LEU A N 1
ATOM 732 C CA . LEU A 1 111 ? -9.441 86.815 36.161 1.00 38.13 87 LEU A CA 1
ATOM 733 C C . LEU A 1 111 ? -9.741 88.243 35.725 1.00 33.50 87 LEU A C 1
ATOM 734 O O . LEU A 1 111 ? -10.382 89.004 36.461 1.00 33.28 87 LEU A O 1
ATOM 739 N N . GLN A 1 112 ? -9.279 88.622 34.530 1.00 31.12 88 GLN A N 1
ATOM 740 C CA . GLN A 1 112 ? -9.595 89.940 33.995 1.00 30.21 88 GLN A CA 1
ATOM 741 C C . GLN A 1 112 ? -11.100 90.112 33.825 1.00 26.35 88 GLN A C 1
ATOM 742 O O . GLN A 1 112 ? -11.646 91.181 34.123 1.00 38.01 88 GLN A O 1
ATOM 748 N N . ILE A 1 113 ? -11.788 89.062 33.374 1.00 29.53 89 ILE A N 1
ATOM 749 C CA . ILE A 1 113 ? -13.240 89.128 33.233 1.00 30.24 89 ILE A CA 1
ATOM 750 C C . ILE A 1 113 ? -13.896 89.354 34.589 1.00 35.16 89 ILE A C 1
ATOM 751 O O . ILE A 1 113 ? -14.831 90.155 34.720 1.00 28.60 89 ILE A O 1
ATOM 756 N N . LEU A 1 114 ? -13.408 88.665 35.622 1.00 33.66 90 LEU A N 1
ATOM 757 C CA . LEU A 1 114 ? -13.973 88.843 36.952 1.00 32.04 90 LEU A CA 1
ATOM 758 C C . LEU A 1 114 ? -13.698 90.238 37.491 1.00 35.69 90 LEU A C 1
ATOM 759 O O . LEU A 1 114 ? -14.466 90.742 38.317 1.00 33.07 90 LEU A O 1
ATOM 764 N N . ALA A 1 115 ? -12.615 90.876 37.039 1.00 34.48 91 ALA A N 1
ATOM 765 C CA . ALA A 1 115 ? -12.376 92.261 37.424 1.00 40.46 91 ALA A CA 1
ATOM 766 C C . ALA A 1 115 ? -13.317 93.211 36.698 1.00 35.81 91 ALA A C 1
ATOM 767 O O . ALA A 1 115 ? -13.727 94.227 37.269 1.00 40.14 91 ALA A O 1
ATOM 769 N N . GLU A 1 116 ? -13.680 92.893 35.451 1.00 33.05 92 GLU A N 1
ATOM 770 C CA . GLU A 1 116 ? -14.590 93.750 34.697 1.00 40.95 92 GLU A CA 1
ATOM 771 C C . GLU A 1 116 ? -15.970 93.815 35.343 1.00 44.46 92 GLU A C 1
ATOM 772 O O . GLU A 1 116 ? -16.618 94.868 35.310 1.00 46.88 92 GLU A O 1
ATOM 778 N N . VAL A 1 117 ? -16.437 92.709 35.934 1.00 40.74 93 VAL A N 1
ATOM 779 C CA . VAL A 1 117 ? -17.756 92.685 36.555 1.00 38.20 93 VAL A CA 1
ATOM 780 C C . VAL A 1 117 ? -17.725 93.108 38.018 1.00 44.08 93 VAL A C 1
ATOM 781 O O . VAL A 1 117 ? -18.773 93.098 38.676 1.00 57.85 93 VAL A O 1
ATOM 785 N N . GLY A 1 118 ? -16.560 93.472 38.549 1.00 40.84 94 GLY A N 1
ATOM 786 C CA . GLY A 1 118 ? -16.460 93.973 39.903 1.00 33.31 94 GLY A CA 1
ATOM 787 C C . GLY A 1 118 ? -16.211 92.933 40.975 1.00 36.60 94 GLY A C 1
ATOM 788 O O . GLY A 1 118 ? -16.057 93.305 42.145 1.00 39.95 94 GLY A O 1
ATOM 789 N N . ILE A 1 119 ? -16.159 91.647 40.622 1.00 34.14 95 ILE A N 1
ATOM 790 C CA . ILE A 1 119 ? -15.848 90.624 41.617 1.00 40.65 95 ILE A CA 1
ATOM 791 C C . ILE A 1 119 ? -14.401 90.752 42.082 1.00 36.37 95 ILE A C 1
ATOM 792 O O . ILE A 1 119 ? -14.099 90.606 43.273 1.00 45.38 95 ILE A O 1
ATOM 797 N N . LEU A 1 120 ? -13.491 91.042 41.161 1.00 33.13 96 LEU A N 1
ATOM 798 C CA . LEU A 1 120 ? -12.087 91.256 41.471 1.00 32.50 96 LEU A CA 1
ATOM 799 C C . LEU A 1 120 ? -11.686 92.682 41.115 1.00 43.05 96 LEU A C 1
ATOM 800 O O . LEU A 1 120 ? -12.397 93.404 40.413 1.00 39.92 96 LEU A O 1
ATOM 805 N N . GLN A 1 121 ? -10.514 93.073 41.600 1.00 49.95 97 GLN A N 1
ATOM 806 C CA . GLN A 1 121 ? -9.913 94.350 41.259 1.00 50.65 97 GLN A CA 1
ATOM 807 C C . GLN A 1 121 ? -8.443 94.116 40.954 1.00 50.38 97 GLN A C 1
ATOM 808 O O . GLN A 1 121 ? -7.769 93.359 41.660 1.00 42.81 97 GLN A O 1
ATOM 814 N N . SER A 1 122 ? -7.956 94.747 39.890 1.00 54.20 98 SER A N 1
ATOM 815 C CA . SER A 1 122 ? -6.578 94.582 39.444 1.00 68.24 98 SER A CA 1
ATOM 816 C C . SER A 1 122 ? -5.731 95.726 39.990 1.00 81.62 98 SER A C 1
ATOM 817 O O . SER A 1 122 ? -5.949 96.889 39.636 1.00 86.97 98 SER A O 1
ATOM 820 N N . ASN A 1 123 ? -4.767 95.390 40.847 1.00 89.30 99 ASN A N 1
ATOM 821 C CA . ASN A 1 123 ? -3.873 96.358 41.477 1.00 93.90 99 ASN A CA 1
ATOM 822 C C . ASN A 1 123 ? -2.439 95.962 41.153 1.00 89.52 99 ASN A C 1
ATOM 823 O O . ASN A 1 123 ? -1.942 94.955 41.669 1.00 87.22 99 ASN A O 1
ATOM 828 N N . GLN A 1 124 ? -1.774 96.758 40.317 1.00 90.85 100 GLN A N 1
ATOM 829 C CA . GLN A 1 124 ? -0.422 96.452 39.822 1.00 92.57 100 GLN A CA 1
ATOM 830 C C . GLN A 1 124 ? -0.506 95.082 39.151 1.00 89.74 100 GLN A C 1
ATOM 831 O O . GLN A 1 124 ? -1.362 94.891 38.272 1.00 84.97 100 GLN A O 1
ATOM 837 N N . GLN A 1 125 ? 0.334 94.117 39.523 1.00 89.74 101 GLN A N 1
ATOM 838 C CA . GLN A 1 125 ? 0.231 92.747 39.046 1.00 87.14 101 GLN A CA 1
ATOM 839 C C . GLN A 1 125 ? -0.477 91.844 40.050 1.00 78.81 101 GLN A C 1
ATOM 840 O O . GLN A 1 125 ? -0.344 90.617 39.980 1.00 75.82 101 GLN A O 1
ATOM 846 N N . GLN A 1 126 ? -1.219 92.429 40.984 1.00 73.71 102 GLN A N 1
ATOM 847 C CA . GLN A 1 126 ? -1.953 91.696 42.002 1.00 67.65 102 GLN A CA 1
ATOM 848 C C . GLN A 1 126 ? -3.448 91.751 41.716 1.00 61.11 102 GLN A C 1
ATOM 849 O O . GLN A 1 126 ? -3.938 92.622 40.991 1.00 66.43 102 GLN A O 1
ATOM 855 N N . TRP A 1 127 ? -4.170 90.802 42.300 1.00 50.08 103 TRP A N 1
ATOM 856 C CA . TRP A 1 127 ? -5.623 90.756 42.233 1.00 46.48 103 TRP A CA 1
ATOM 857 C C . TRP A 1 127 ? -6.178 90.786 43.647 1.00 48.99 103 TRP A C 1
ATOM 858 O O . TRP A 1 127 ? -5.682 90.073 44.524 1.00 49.53 103 TRP A O 1
ATOM 869 N N . GLN A 1 128 ? -7.205 91.601 43.865 1.00 53.11 104 GLN A N 1
ATOM 870 C CA . GLN A 1 128 ? -7.876 91.687 45.154 1.00 50.57 104 GLN A CA 1
ATOM 871 C C . GLN A 1 128 ? -9.330 91.268 44.992 1.00 46.79 104 GLN A C 1
ATOM 872 O O . GLN A 1 128 ? -10.007 91.708 44.056 1.00 45.28 104 GLN A O 1
ATOM 878 N N . VAL A 1 129 ? -9.802 90.417 45.898 1.00 42.15 105 VAL A N 1
ATOM 879 C CA . VAL A 1 129 ? -11.194 89.978 45.896 1.00 41.87 105 VAL A CA 1
ATOM 880 C C . VAL A 1 129 ? -12.057 91.075 46.509 1.00 42.28 105 VAL A C 1
ATOM 881 O O . VAL A 1 129 ? -11.906 91.415 47.688 1.00 43.76 105 VAL A O 1
ATOM 885 N N . GLN A 1 130 ? -12.963 91.634 45.709 1.00 40.82 106 GLN A N 1
ATOM 886 C CA . GLN A 1 130 ? -13.854 92.689 46.176 1.00 48.39 106 GLN A CA 1
ATOM 887 C C . GLN A 1 130 ? -15.155 92.125 46.733 1.00 48.65 106 GLN A C 1
ATOM 888 O O . GLN A 1 130 ? -15.610 92.537 47.803 1.00 53.80 106 GLN A O 1
ATOM 894 N N . LYS A 1 131 ? -15.766 91.191 46.013 1.00 50.71 107 LYS A N 1
ATOM 895 C CA . LYS A 1 131 ? -17.038 90.604 46.397 1.00 54.45 107 LYS A CA 1
ATOM 896 C C . LYS A 1 131 ? -16.915 89.089 46.378 1.00 50.84 107 LYS A C 1
ATOM 897 O O . LYS A 1 131 ? -16.132 88.524 45.610 1.00 47.26 107 LYS A O 1
ATOM 903 N N . THR A 1 132 ? -17.692 88.435 47.236 1.00 44.70 108 THR A N 1
ATOM 904 C CA . THR A 1 132 ? -17.817 86.986 47.177 1.00 38.83 108 THR A CA 1
ATOM 905 C C . THR A 1 132 ? -18.785 86.624 46.057 1.00 38.22 108 THR A C 1
ATOM 906 O O . THR A 1 132 ? -19.936 87.078 46.052 1.00 36.54 108 THR A O 1
ATOM 910 N N . ALA A 1 133 ? -18.320 85.811 45.113 1.00 38.58 109 ALA A N 1
ATOM 911 C CA . ALA A 1 133 ? -19.183 85.347 44.035 1.00 41.96 109 ALA A CA 1
ATOM 912 C C . ALA A 1 133 ? -20.301 84.472 44.591 1.00 39.19 109 ALA A C 1
ATOM 913 O O . ALA A 1 133 ? -20.062 83.586 45.416 1.00 43.91 109 ALA A O 1
ATOM 915 N N . GLN A 1 134 ? -21.525 84.721 44.131 1.00 47.05 110 GLN A N 1
ATOM 916 C CA . GLN A 1 134 ? -22.701 84.046 44.659 1.00 44.80 110 GLN A CA 1
ATOM 917 C C . GLN A 1 134 ? -22.913 82.694 43.977 1.00 49.64 110 GLN A C 1
ATOM 918 O O . GLN A 1 134 ? -22.192 82.307 43.053 1.00 55.50 110 GLN A O 1
ATOM 924 N N . LYS A 1 135 ? -23.927 81.969 44.453 1.00 49.73 111 LYS A N 1
ATOM 925 C CA . LYS A 1 135 ? -24.263 80.659 43.911 1.00 49.81 111 LYS A CA 1
ATOM 926 C C . LYS A 1 135 ? -24.719 80.782 42.461 1.00 44.61 111 LYS A C 1
ATOM 927 O O . LYS A 1 135 ? -25.597 81.587 42.140 1.00 48.47 111 LYS A O 1
ATOM 933 N N . VAL A 1 136 ? -24.114 79.987 41.581 1.00 39.78 112 VAL A N 1
ATOM 934 C CA . VAL A 1 136 ? -24.445 80.017 40.163 1.00 38.50 112 VAL A CA 1
ATOM 935 C C . VAL A 1 136 ? -24.905 78.637 39.728 1.00 40.32 112 VAL A C 1
ATOM 936 O O . VAL A 1 136 ? -24.554 77.618 40.332 1.00 39.37 112 VAL A O 1
ATOM 940 N N . ASN A 1 137 ? -25.702 78.614 38.666 1.00 42.62 113 ASN A N 1
ATOM 941 C CA . ASN A 1 137 ? -26.107 77.376 38.003 1.00 41.45 113 ASN A CA 1
ATOM 942 C C . ASN A 1 137 ? -26.220 77.668 36.516 1.00 35.96 113 ASN A C 1
ATOM 943 O O . ASN A 1 137 ? -27.323 77.789 35.971 1.00 34.09 113 ASN A O 1
ATOM 948 N N . PRO A 1 138 ? -25.086 77.780 35.820 1.00 25.90 114 PRO A N 1
ATOM 949 C CA . PRO A 1 138 ? -25.133 78.239 34.423 1.00 31.59 114 PRO A CA 1
ATOM 950 C C . PRO A 1 138 ? -25.871 77.297 33.495 1.00 35.73 114 PRO A C 1
ATOM 951 O O . PRO A 1 138 ? -26.435 77.755 32.493 1.00 37.52 114 PRO A O 1
ATOM 955 N N . SER A 1 139 ? -25.889 75.995 33.793 1.00 38.06 115 SER A N 1
ATOM 956 C CA . SER A 1 139 ? -26.663 75.068 32.976 1.00 38.51 115 SER A CA 1
ATOM 957 C C . SER A 1 139 ? -28.145 75.419 33.007 1.00 37.35 115 SER A C 1
ATOM 958 O O . SER A 1 139 ? -28.825 75.380 31.973 1.00 38.18 115 SER A O 1
ATOM 961 N N . LYS A 1 140 ? -28.661 75.777 34.185 1.00 34.73 116 LYS A N 1
ATOM 962 C CA . LYS A 1 140 ? -30.069 76.146 34.298 1.00 40.45 116 LYS A CA 1
ATOM 963 C C . LYS A 1 140 ? -30.355 77.453 33.571 1.00 37.16 116 LYS A C 1
ATOM 964 O O . LYS A 1 140 ? -31.383 77.585 32.897 1.00 39.66 116 LYS A O 1
ATOM 970 N N . GLN A 1 141 ? -29.458 78.431 33.691 1.00 38.97 117 GLN A N 1
ATOM 971 C CA . GLN A 1 141 ? -29.661 79.689 32.982 1.00 40.72 117 GLN A CA 1
ATOM 972 C C . GLN A 1 141 ? -29.446 79.526 31.485 1.00 35.51 117 GLN A C 1
ATOM 973 O O . GLN A 1 141 ? -30.100 80.211 30.689 1.00 36.13 117 GLN A O 1
ATOM 979 N N . SER A 1 142 ? -28.540 78.630 31.082 1.00 33.48 118 SER A N 1
ATOM 980 C CA . SER A 1 142 ? -28.379 78.339 29.661 1.00 34.46 118 SER A CA 1
ATOM 981 C C . SER A 1 142 ? -29.667 77.777 29.075 1.00 34.35 118 SER A C 1
ATOM 982 O O . SER A 1 142 ? -30.080 78.162 27.974 1.00 37.28 118 SER A O 1
ATOM 985 N N . GLN A 1 143 ? -30.326 76.877 29.808 1.00 42.60 119 GLN A N 1
ATOM 986 C CA . GLN A 1 143 ? -31.595 76.320 29.348 1.00 42.28 119 GLN A CA 1
ATOM 987 C C . GLN A 1 143 ? -32.673 77.393 29.240 1.00 41.88 119 GLN A C 1
ATOM 988 O O . GLN A 1 143 ? -33.444 77.409 28.272 1.00 41.31 119 GLN A O 1
ATOM 994 N N . SER A 1 144 ? -32.755 78.290 30.226 1.00 41.57 120 SER A N 1
ATOM 995 C CA . SER A 1 144 ? -33.748 79.360 30.155 1.00 39.54 120 SER A CA 1
ATOM 996 C C . SER A 1 144 ? -33.531 80.221 28.920 1.00 34.13 120 SER A C 1
ATOM 997 O O . SER A 1 144 ? -34.490 80.571 28.222 1.00 44.04 120 SER A O 1
ATOM 1000 N N . LEU A 1 145 ? -32.271 80.558 28.626 1.00 35.11 121 LEU A N 1
ATOM 1001 C CA . LEU A 1 145 ? -31.963 81.312 27.417 1.00 39.18 121 LEU A CA 1
ATOM 1002 C C . LEU A 1 145 ? -32.268 80.505 26.163 1.00 43.34 121 LEU A C 1
ATOM 1003 O O . LEU A 1 145 ? -32.693 81.071 25.149 1.00 43.02 121 LEU A O 1
ATOM 1008 N N . LEU A 1 146 ? -32.052 79.190 26.214 1.00 39.73 122 LEU A N 1
ATOM 1009 C CA . LEU A 1 146 ? -32.370 78.338 25.075 1.00 41.15 122 LEU A CA 1
ATOM 1010 C C . LEU A 1 146 ? -33.861 78.371 24.761 1.00 43.75 122 LEU A C 1
ATOM 1011 O O . LEU A 1 146 ? -34.256 78.397 23.590 1.00 49.33 122 LEU A O 1
ATOM 1016 N N . SER A 1 147 ? -34.705 78.381 25.794 1.00 43.19 123 SER A N 1
ATOM 1017 C CA . SER A 1 147 ? -36.144 78.455 25.563 1.00 44.67 123 SER A CA 1
ATOM 1018 C C . SER A 1 147 ? -36.543 79.809 24.996 1.00 41.87 123 SER A C 1
ATOM 1019 O O . SER A 1 147 ? -37.436 79.891 24.145 1.00 40.87 123 SER A O 1
ATOM 1022 N N . GLN A 1 148 ? -35.898 80.883 25.456 1.00 46.38 124 GLN A N 1
ATOM 1023 C CA . GLN A 1 148 ? -36.245 82.216 24.975 1.00 43.74 124 GLN A CA 1
ATOM 1024 C C . GLN A 1 148 ? -35.703 82.465 23.574 1.00 34.10 124 GLN A C 1
ATOM 1025 O O . GLN A 1 148 ? -36.388 83.070 22.744 1.00 42.80 124 GLN A O 1
ATOM 1031 N N . TYR A 1 149 ? -34.484 82.007 23.291 1.00 41.98 125 TYR A N 1
ATOM 1032 C CA . TYR A 1 149 ? -33.833 82.217 21.999 1.00 43.08 125 TYR A CA 1
ATOM 1033 C C . TYR A 1 149 ? -33.408 80.876 21.416 1.00 40.88 125 TYR A C 1
ATOM 1034 O O . TYR A 1 149 ? -32.215 80.544 21.403 1.00 36.50 125 TYR A O 1
ATOM 1043 N N . PRO A 1 150 ? -34.354 80.077 20.915 1.00 42.37 126 PRO A N 1
ATOM 1044 C CA . PRO A 1 150 ? -33.965 78.795 20.305 1.00 40.56 126 PRO A CA 1
ATOM 1045 C C . PRO A 1 150 ? -33.108 78.953 19.060 1.00 39.00 126 PRO A C 1
ATOM 1046 O O . PRO A 1 150 ? -32.378 78.020 18.710 1.00 32.91 126 PRO A O 1
ATOM 1050 N N . ASP A 1 151 ? -33.156 80.104 18.389 1.00 40.39 127 ASP A N 1
ATOM 1051 C CA . ASP A 1 151 ? -32.285 80.333 17.244 1.00 37.52 127 ASP A CA 1
ATOM 1052 C C . ASP A 1 151 ? -30.817 80.422 17.635 1.00 37.77 127 ASP A C 1
ATOM 1053 O O . ASP A 1 151 ? -29.958 80.353 16.753 1.00 40.27 127 ASP A O 1
ATOM 1058 N N . GLU A 1 152 ? -30.510 80.565 18.927 1.00 46.47 128 GLU A N 1
ATOM 1059 C CA . GLU A 1 152 ? -29.141 80.560 19.426 1.00 42.57 128 GLU A CA 1
ATOM 1060 C C . GLU A 1 152 ? -28.756 79.220 20.044 1.00 39.62 128 GLU A C 1
ATOM 1061 O O . GLU A 1 152 ? -27.794 79.158 20.818 1.00 37.42 128 GLU A O 1
ATOM 1067 N N . ALA A 1 153 ? -29.484 78.148 19.711 1.00 41.19 129 ALA A N 1
ATOM 1068 C CA . ALA A 1 153 ? -29.257 76.854 20.353 1.00 38.78 129 ALA A CA 1
ATOM 1069 C C . ALA A 1 153 ? -27.848 76.335 20.098 1.00 44.06 129 ALA A C 1
ATOM 1070 O O . ALA A 1 153 ? -27.251 75.692 20.970 1.00 37.15 129 ALA A O 1
ATOM 1072 N N . ALA A 1 154 ? -27.304 76.587 18.904 1.00 37.25 130 ALA A N 1
ATOM 1073 C CA . ALA A 1 154 ? -25.952 76.126 18.607 1.00 39.19 130 ALA A CA 1
ATOM 1074 C C . ALA A 1 154 ? -24.932 76.816 19.501 1.00 36.08 130 ALA A C 1
ATOM 1075 O O . ALA A 1 154 ? -24.023 76.169 20.035 1.00 33.36 130 ALA A O 1
ATOM 1077 N N . THR A 1 155 ? -25.077 78.130 19.688 1.00 34.42 131 THR A N 1
ATOM 1078 C CA . THR A 1 155 ? -24.145 78.881 20.526 1.00 30.35 131 THR A CA 1
ATOM 1079 C C . THR A 1 155 ? -24.238 78.440 21.983 1.00 28.38 131 THR A C 1
ATOM 1080 O O . THR A 1 155 ? -23.216 78.208 22.641 1.00 32.98 131 THR A O 1
ATOM 1084 N N . LEU A 1 156 ? -25.461 78.306 22.495 1.00 29.93 132 LEU A N 1
ATOM 1085 C CA . LEU A 1 156 ? -25.653 77.875 23.876 1.00 31.62 132 LEU A CA 1
ATOM 1086 C C . LEU A 1 156 ? -25.162 76.450 24.092 1.00 34.09 132 LEU A C 1
ATOM 1087 O O . LEU A 1 156 ? -24.529 76.154 25.112 1.00 34.97 132 LEU A O 1
ATOM 1092 N N . THR A 1 157 ? -25.440 75.550 23.146 1.00 24.38 133 THR A N 1
ATOM 1093 C CA . THR A 1 157 ? -25.036 74.159 23.333 1.00 31.57 133 THR A CA 1
ATOM 1094 C C . THR A 1 157 ? -23.519 74.016 23.289 1.00 28.28 133 THR A C 1
ATOM 1095 O O . THR A 1 157 ? -22.935 73.292 24.105 1.00 29.98 133 THR A O 1
ATOM 1099 N N . LEU A 1 158 ? -22.863 74.714 22.360 1.00 23.50 134 LEU A N 1
ATOM 1100 C CA . LEU A 1 158 ? -21.403 74.706 22.315 1.00 32.25 134 LEU A CA 1
ATOM 1101 C C . LEU A 1 158 ? -20.806 75.324 23.573 1.00 37.26 134 LEU A C 1
ATOM 1102 O O . LEU A 1 158 ? -19.827 74.807 24.124 1.00 33.80 134 LEU A O 1
ATOM 1107 N N . LEU A 1 159 ? -21.376 76.438 24.034 1.00 31.51 135 LEU A N 1
ATOM 1108 C CA . LEU A 1 159 ? -20.874 77.073 25.244 1.00 28.50 135 LEU A CA 1
ATOM 1109 C C . LEU A 1 159 ? -21.087 76.180 26.459 1.00 29.39 135 LEU A C 1
ATOM 1110 O O . LEU A 1 159 ? -20.231 76.119 27.347 1.00 35.01 135 LEU A O 1
ATOM 1115 N N . GLU A 1 160 ? -22.218 75.475 26.514 1.00 29.92 136 GLU A N 1
ATOM 1116 C CA . GLU A 1 160 ? -22.444 74.543 27.612 1.00 32.71 136 GLU A CA 1
ATOM 1117 C C . GLU A 1 160 ? -21.437 73.401 27.577 1.00 36.28 136 GLU A C 1
ATOM 1118 O O . GLU A 1 160 ? -20.868 73.043 28.614 1.00 41.28 136 GLU A O 1
ATOM 1124 N N . ARG A 1 161 ? -21.180 72.829 26.394 1.00 24.74 137 ARG A N 1
ATOM 1125 C CA . ARG A 1 161 ? -20.239 71.711 26.331 1.00 30.12 137 ARG A CA 1
ATOM 1126 C C . ARG A 1 161 ? -18.812 72.151 26.639 1.00 32.61 137 ARG A C 1
ATOM 1127 O O . ARG A 1 161 ? -18.055 71.399 27.263 1.00 35.54 137 ARG A O 1
ATOM 1135 N N . CYS A 1 162 ? -18.427 73.362 26.233 1.00 29.50 138 CYS A N 1
ATOM 1136 C CA . CYS A 1 162 ? -17.055 73.804 26.460 1.00 30.63 138 CYS A CA 1
ATOM 1137 C C . CYS A 1 162 ? -16.873 74.354 27.867 1.00 34.54 138 CYS A C 1
ATOM 1138 O O . CYS A 1 162 ? -15.993 73.904 28.609 1.00 33.15 138 CYS A O 1
ATOM 1141 N N . ALA A 1 163 ? -17.707 75.322 28.254 1.00 30.76 139 ALA A N 1
ATOM 1142 C CA . ALA A 1 163 ? -17.478 76.050 29.494 1.00 24.97 139 ALA A CA 1
ATOM 1143 C C . ALA A 1 163 ? -17.808 75.231 30.735 1.00 28.61 139 ALA A C 1
ATOM 1144 O O . ALA A 1 163 ? -17.314 75.559 31.819 1.00 31.49 139 ALA A O 1
ATOM 1146 N N . SER A 1 164 ? -18.635 74.187 30.616 1.00 30.86 140 SER A N 1
ATOM 1147 C CA . SER A 1 164 ? -18.928 73.373 31.791 1.00 40.18 140 SER A CA 1
ATOM 1148 C C . SER A 1 164 ? -17.782 72.437 32.153 1.00 41.59 140 SER A C 1
ATOM 1149 O O . SER A 1 164 ? -17.817 71.825 33.227 1.00 41.24 140 SER A O 1
ATOM 1152 N N . GLN A 1 165 ? -16.777 72.308 31.289 1.00 31.28 141 GLN A N 1
ATOM 1153 C CA . GLN A 1 165 ? -15.559 71.571 31.600 1.00 34.49 141 GLN A CA 1
ATOM 1154 C C . GLN A 1 165 ? -14.362 72.510 31.710 1.00 38.87 141 GLN A C 1
ATOM 1155 O O . GLN A 1 165 ? -13.222 72.120 31.440 1.00 34.35 141 GLN A O 1
ATOM 1161 N N . LEU A 1 166 ? -14.620 73.756 32.115 1.00 29.98 142 LEU A N 1
ATOM 1162 C CA . LEU A 1 166 ? -13.563 74.757 32.192 1.00 25.84 142 LEU A CA 1
ATOM 1163 C C . LEU A 1 166 ? -12.484 74.351 33.189 1.00 29.80 142 LEU A C 1
ATOM 1164 O O . LEU A 1 166 ? -11.286 74.496 32.913 1.00 36.05 142 LEU A O 1
ATOM 1169 N N . SER A 1 167 ? -12.889 73.833 34.352 1.00 28.50 143 SER A N 1
ATOM 1170 C CA . SER A 1 167 ? -11.915 73.414 35.356 1.00 36.68 143 SER A CA 1
ATOM 1171 C C . SER A 1 167 ? -11.045 72.272 34.841 1.00 39.27 143 SER A C 1
ATOM 1172 O O . SER A 1 167 ? -9.833 72.244 35.085 1.00 37.58 143 SER A O 1
ATOM 1175 N N . GLY A 1 168 ? -11.644 71.323 34.121 1.00 38.24 144 GLY A N 1
ATOM 1176 C CA . GLY A 1 168 ? -10.865 70.238 33.554 1.00 36.35 144 GLY A CA 1
ATOM 1177 C C . GLY A 1 168 ? -9.895 70.697 32.484 1.00 36.94 144 GLY A C 1
ATOM 1178 O O . GLY A 1 168 ? -8.811 70.122 32.336 1.00 33.53 144 GLY A O 1
ATOM 1179 N N . VAL A 1 169 ? -10.263 71.731 31.725 1.00 30.62 145 VAL A N 1
ATOM 1180 C CA . VAL A 1 169 ? -9.347 72.268 30.725 1.00 31.51 145 VAL A CA 1
ATOM 1181 C C . VAL A 1 169 ? -8.212 73.022 31.402 1.00 33.70 145 VAL A C 1
ATOM 1182 O O . VAL A 1 169 ? -7.039 72.861 31.040 1.00 34.94 145 VAL A O 1
ATOM 1186 N N . LEU A 1 170 ? -8.543 73.854 32.395 1.00 34.14 146 LEU A N 1
ATOM 1187 C CA . LEU A 1 170 ? -7.519 74.594 33.125 1.00 30.77 146 LEU A CA 1
ATOM 1188 C C . LEU A 1 170 ? -6.515 73.663 33.785 1.00 30.95 146 LEU A C 1
ATOM 1189 O O . LEU A 1 170 ? -5.331 73.999 33.885 1.00 32.94 146 LEU A O 1
ATOM 1194 N N . ARG A 1 171 ? -6.959 72.492 34.232 1.00 37.06 147 ARG A N 1
ATOM 1195 C CA . ARG A 1 171 ? -6.083 71.545 34.899 1.00 35.16 147 ARG A CA 1
ATOM 1196 C C . ARG A 1 171 ? -5.403 70.588 33.932 1.00 31.92 147 ARG A C 1
ATOM 1197 O O . ARG A 1 171 ? -4.758 69.632 34.375 1.00 31.49 147 ARG A O 1
ATOM 1205 N N . GLY A 1 172 ? -5.518 70.833 32.628 1.00 29.35 148 GLY A N 1
ATOM 1206 C CA . GLY A 1 172 ? -4.885 69.986 31.640 1.00 30.76 148 GLY A CA 1
ATOM 1207 C C . GLY A 1 172 ? -5.424 68.580 31.568 1.00 39.87 148 GLY A C 1
ATOM 1208 O O . GLY A 1 172 ? -4.782 67.720 30.960 1.00 40.77 148 GLY A O 1
ATOM 1209 N N . GLU A 1 173 ? -6.584 68.316 32.177 1.00 40.60 149 GLU A N 1
ATOM 1210 C CA . GLU A 1 173 ? -7.168 66.979 32.183 1.00 40.03 149 GLU A CA 1
ATOM 1211 C C . GLU A 1 173 ? -8.003 66.695 30.944 1.00 44.87 149 GLU A C 1
ATOM 1212 O O . GLU A 1 173 ? -8.279 65.526 30.651 1.00 45.03 149 GLU A O 1
ATOM 1218 N N . ILE A 1 174 ? -8.405 67.730 30.213 1.00 41.10 150 ILE A N 1
ATOM 1219 C CA . ILE A 1 174 ? -9.284 67.601 29.060 1.00 41.47 150 ILE A CA 1
ATOM 1220 C C . ILE A 1 174 ? -8.683 68.395 27.912 1.00 38.89 150 ILE A C 1
ATOM 1221 O O . ILE A 1 174 ? -8.392 69.587 28.064 1.00 42.29 150 ILE A O 1
ATOM 1226 N N . ASP A 1 175 ? -8.496 67.741 26.777 1.00 39.23 151 ASP A N 1
ATOM 1227 C CA . ASP A 1 175 ? -8.065 68.429 25.569 1.00 43.30 151 ASP A CA 1
ATOM 1228 C C . ASP A 1 175 ? -9.212 69.269 25.025 1.00 38.90 151 ASP A C 1
ATOM 1229 O O . ASP A 1 175 ? -10.186 68.704 24.505 1.00 34.17 151 ASP A O 1
ATOM 1234 N N . PRO A 1 176 ? -9.138 70.600 25.094 1.00 40.58 152 PRO A N 1
ATOM 1235 C CA . PRO A 1 176 ? -10.290 71.421 24.687 1.00 43.60 152 PRO A CA 1
ATOM 1236 C C . PRO A 1 176 ? -10.667 71.267 23.223 1.00 42.78 152 PRO A C 1
ATOM 1237 O O . PRO A 1 176 ? -11.781 71.649 22.846 1.00 42.33 152 PRO A O 1
ATOM 1241 N N . VAL A 1 177 ? -9.784 70.717 22.386 1.00 38.14 153 VAL A N 1
ATOM 1242 C CA . VAL A 1 177 ? -10.167 70.459 21.002 1.00 40.56 153 VAL A CA 1
ATOM 1243 C C . VAL A 1 177 ? -11.229 69.361 20.938 1.00 38.89 153 VAL A C 1
ATOM 1244 O O . VAL A 1 177 ? -12.066 69.352 20.028 1.00 36.70 153 VAL A O 1
ATOM 1248 N N . GLN A 1 178 ? -11.240 68.442 21.906 1.00 29.31 154 GLN A N 1
ATOM 1249 C CA . GLN A 1 178 ? -12.280 67.422 21.963 1.00 35.99 154 GLN A CA 1
ATOM 1250 C C . GLN A 1 178 ? -13.609 67.963 22.471 1.00 35.33 154 GLN A C 1
ATOM 1251 O O . GLN A 1 178 ? -14.614 67.249 22.404 1.00 43.69 154 GLN A O 1
ATOM 1257 N N . LEU A 1 179 ? -13.634 69.190 22.989 1.00 36.24 155 LEU A N 1
ATOM 1258 C CA . LEU A 1 179 ? -14.862 69.891 23.346 1.00 35.01 155 LEU A CA 1
ATOM 1259 C C . LEU A 1 179 ? -15.354 70.803 22.236 1.00 37.15 155 LEU A C 1
ATOM 1260 O O . LEU A 1 179 ? -16.556 70.844 21.962 1.00 37.50 155 LEU A O 1
ATOM 1265 N N . VAL A 1 180 ? -14.443 71.544 21.601 1.00 32.10 156 VAL A N 1
ATOM 1266 C CA . VAL A 1 180 ? -14.828 72.459 20.531 1.00 29.58 156 VAL A CA 1
ATOM 1267 C C . VAL A 1 180 ? -15.027 71.702 19.226 1.00 30.19 156 VAL A C 1
ATOM 1268 O O . VAL A 1 180 ? -16.055 71.848 18.555 1.00 33.20 156 VAL A O 1
ATOM 1272 N N . PHE A 1 181 ? -14.057 70.862 18.861 1.00 31.26 157 PHE A N 1
ATOM 1273 C CA . PHE A 1 181 ? -14.051 70.154 17.582 1.00 34.85 157 PHE A CA 1
ATOM 1274 C C . PHE A 1 181 ? -13.923 68.644 17.779 1.00 35.74 157 PHE A C 1
ATOM 1275 O O . PHE A 1 181 ? -12.984 68.023 17.265 1.00 36.96 157 PHE A O 1
ATOM 1283 N N . PRO A 1 182 ? -14.848 68.014 18.505 1.00 38.91 158 PRO A N 1
ATOM 1284 C CA . PRO A 1 182 ? -14.800 66.553 18.606 1.00 36.58 158 PRO A CA 1
ATOM 1285 C C . PRO A 1 182 ? -15.032 65.918 17.244 1.00 39.56 158 PRO A C 1
ATOM 1286 O O . PRO A 1 182 ? -15.744 66.461 16.395 1.00 35.76 158 PRO A O 1
ATOM 1290 N N . GLN A 1 183 ? -14.411 64.753 17.045 1.00 42.19 159 GLN A N 1
ATOM 1291 C CA . GLN A 1 183 ? -14.482 64.076 15.752 1.00 51.15 159 GLN A CA 1
ATOM 1292 C C . GLN A 1 183 ? -15.924 63.816 15.331 1.00 53.15 159 GLN A C 1
ATOM 1293 O O . GLN A 1 183 ? -16.254 63.893 14.139 1.00 51.11 159 GLN A O 1
ATOM 1299 N N . GLY A 1 184 ? -16.802 63.519 16.293 1.00 45.20 160 GLY A N 1
ATOM 1300 C CA . GLY A 1 184 ? -18.189 63.229 15.975 1.00 46.99 160 GLY A CA 1
ATOM 1301 C C . GLY A 1 184 ? -19.093 64.434 15.821 1.00 48.08 160 GLY A C 1
ATOM 1302 O O . GLY A 1 184 ? -20.223 64.281 15.348 1.00 57.10 160 GLY A O 1
ATOM 1303 N N . ASP A 1 185 ? -18.630 65.631 16.205 1.00 45.47 161 ASP A N 1
ATOM 1304 C CA . ASP A 1 185 ? -19.447 66.844 16.121 1.00 48.28 161 ASP A CA 1
ATOM 1305 C C . ASP A 1 185 ? -18.549 68.016 15.716 1.00 46.99 161 ASP A C 1
ATOM 1306 O O . ASP A 1 185 ? -18.067 68.782 16.552 1.00 44.95 161 ASP A O 1
ATOM 1311 N N . LEU A 1 186 ? -18.330 68.157 14.411 1.00 47.02 162 LEU A N 1
ATOM 1312 C CA . LEU A 1 186 ? -17.697 69.347 13.866 1.00 46.35 162 LEU A CA 1
ATOM 1313 C C . LEU A 1 186 ? -18.708 70.384 13.403 1.00 46.19 162 LEU A C 1
ATOM 1314 O O . LEU A 1 186 ? -18.317 71.520 13.113 1.00 42.10 162 LEU A O 1
ATOM 1319 N N . THR A 1 187 ? -19.992 70.025 13.343 1.00 46.24 163 THR A N 1
ATOM 1320 C CA . THR A 1 187 ? -20.994 70.911 12.768 1.00 58.46 163 THR A CA 1
ATOM 1321 C C . THR A 1 187 ? -21.466 71.969 13.753 1.00 57.51 163 THR A C 1
ATOM 1322 O O . THR A 1 187 ? -21.849 73.065 13.330 1.00 65.66 163 THR A O 1
ATOM 1326 N N . THR A 1 188 ? -21.460 71.665 15.053 1.00 51.12 164 THR A N 1
ATOM 1327 C CA . THR A 1 188 ? -21.903 72.648 16.036 1.00 45.55 164 THR A CA 1
ATOM 1328 C C . THR A 1 188 ? -21.065 73.919 15.949 1.00 38.06 164 THR A C 1
ATOM 1329 O O . THR A 1 188 ? -21.601 75.018 15.762 1.00 33.45 164 THR A O 1
ATOM 1333 N N . ALA A 1 189 ? -19.739 73.784 16.060 1.00 42.48 165 ALA A N 1
ATOM 1334 C CA . ALA A 1 189 ? -18.871 74.949 15.921 1.00 46.07 165 ALA A CA 1
ATOM 1335 C C . ALA A 1 189 ? -18.955 75.543 14.522 1.00 45.73 165 ALA A C 1
ATOM 1336 O O . ALA A 1 189 ? -18.780 76.756 14.354 1.00 44.48 165 ALA A O 1
ATOM 1338 N N . THR A 1 190 ? -19.226 74.711 13.513 1.00 48.58 166 THR A N 1
ATOM 1339 C CA . THR A 1 190 ? -19.410 75.220 12.158 1.00 59.33 166 THR A CA 1
ATOM 1340 C C . THR A 1 190 ? -20.630 76.130 12.076 1.00 56.73 166 THR A C 1
ATOM 1341 O O . THR A 1 190 ? -20.563 77.218 11.493 1.00 51.57 166 THR A O 1
ATOM 1345 N N . GLN A 1 191 ? -21.754 75.705 12.665 1.00 56.49 167 GLN A N 1
ATOM 1346 C CA . GLN A 1 191 ? -22.962 76.527 12.652 1.00 58.89 167 GLN A CA 1
ATOM 1347 C C . GLN A 1 191 ? -22.712 77.908 13.242 1.00 56.76 167 GLN A C 1
ATOM 1348 O O . GLN A 1 191 ? -23.322 78.889 12.803 1.00 70.36 167 GLN A O 1
ATOM 1354 N N . LEU A 1 192 ? -21.818 78.008 14.226 1.00 45.76 168 LEU A N 1
ATOM 1355 C CA . LEU A 1 192 ? -21.483 79.312 14.784 1.00 47.80 168 LEU A CA 1
ATOM 1356 C C . LEU A 1 192 ? -20.763 80.179 13.756 1.00 59.08 168 LEU A C 1
ATOM 1357 O O . LEU A 1 192 ? -21.076 81.367 13.606 1.00 56.43 168 LEU A O 1
ATOM 1362 N N . TYR A 1 193 ? -19.801 79.598 13.033 1.00 61.18 169 TYR A N 1
ATOM 1363 C CA . TYR A 1 193 ? -19.085 80.328 11.994 1.00 55.00 169 TYR A CA 1
ATOM 1364 C C . TYR A 1 193 ? -19.915 80.522 10.731 1.00 51.44 169 TYR A C 1
ATOM 1365 O O . TYR A 1 193 ? -19.579 81.381 9.910 1.00 56.52 169 TYR A O 1
ATOM 1374 N N . LYS A 1 194 ? -20.976 79.739 10.550 1.00 40.38 170 LYS A N 1
ATOM 1375 C CA . LYS A 1 194 ? -21.717 79.691 9.297 1.00 44.86 170 LYS A CA 1
ATOM 1376 C C . LYS A 1 194 ? -23.093 80.334 9.383 1.00 52.17 170 LYS A C 1
ATOM 1377 O O . LYS A 1 194 ? -23.416 81.209 8.572 1.00 59.71 170 LYS A O 1
ATOM 1383 N N . ASP A 1 195 ? -23.917 79.937 10.356 1.00 49.34 171 ASP A N 1
ATOM 1384 C CA . ASP A 1 195 ? -25.339 80.264 10.339 1.00 55.61 171 ASP A CA 1
ATOM 1385 C C . ASP A 1 195 ? -25.807 81.086 11.533 1.00 47.45 171 ASP A C 1
ATOM 1386 O O . ASP A 1 195 ? -27.019 81.236 11.719 1.00 51.56 171 ASP A O 1
ATOM 1391 N N . SER A 1 196 ? -24.904 81.618 12.351 1.00 42.26 172 SER A N 1
ATOM 1392 C CA . SER A 1 196 ? -25.350 82.560 13.365 1.00 45.08 172 SER A CA 1
ATOM 1393 C C . SER A 1 196 ? -25.857 83.833 12.689 1.00 53.11 172 SER A C 1
ATOM 1394 O O . SER A 1 196 ? -25.585 84.090 11.513 1.00 51.82 172 SER A O 1
ATOM 1397 N N . ALA A 1 197 ? -26.615 84.631 13.447 1.00 51.56 173 ALA A N 1
ATOM 1398 C CA . ALA A 1 197 ? -27.250 85.818 12.874 1.00 48.74 173 ALA A CA 1
ATOM 1399 C C . ALA A 1 197 ? -26.219 86.753 12.255 1.00 44.89 173 ALA A C 1
ATOM 1400 O O . ALA A 1 197 ? -26.393 87.231 11.128 1.00 42.07 173 ALA A O 1
ATOM 1402 N N . VAL A 1 198 ? -25.130 87.018 12.978 1.00 44.00 174 VAL A N 1
ATOM 1403 C CA . VAL A 1 198 ? -24.098 87.910 12.461 1.00 41.53 174 VAL A CA 1
ATOM 1404 C C . VAL A 1 198 ? -23.320 87.234 11.337 1.00 44.56 174 VAL A C 1
ATOM 1405 O O . VAL A 1 198 ? -23.039 87.850 10.302 1.00 45.69 174 VAL A O 1
ATOM 1409 N N . ALA A 1 199 ? -22.975 85.956 11.513 1.00 42.36 175 ALA A N 1
ATOM 1410 C CA . ALA A 1 199 ? -22.186 85.260 10.501 1.00 41.43 175 ALA A CA 1
ATOM 1411 C C . ALA A 1 199 ? -22.929 85.151 9.176 1.00 41.49 175 ALA A C 1
ATOM 1412 O O . ALA A 1 199 ? -22.294 85.121 8.117 1.00 41.02 175 ALA A O 1
ATOM 1414 N N . LYS A 1 200 ? -24.264 85.086 9.205 1.00 41.22 176 LYS A N 1
ATOM 1415 C CA . LYS A 1 200 ? -25.019 85.075 7.955 1.00 44.71 176 LYS A CA 1
ATOM 1416 C C . LYS A 1 200 ? -24.766 86.345 7.155 1.00 44.90 176 LYS A C 1
ATOM 1417 O O . LYS A 1 200 ? -24.612 86.297 5.929 1.00 50.07 176 LYS A O 1
ATOM 1423 N N . VAL A 1 201 ? -24.715 87.490 7.838 1.00 35.18 177 VAL A N 1
ATOM 1424 C CA . VAL A 1 201 ? -24.472 88.761 7.162 1.00 36.91 177 VAL A CA 1
ATOM 1425 C C . VAL A 1 201 ? -23.038 88.828 6.649 1.00 37.44 177 VAL A C 1
ATOM 1426 O O . VAL A 1 201 ? -22.797 89.132 5.476 1.00 41.26 177 VAL A O 1
ATOM 1438 N N . ASN A 1 203 ? -20.735 86.433 6.120 1.00 33.09 179 ASN A N 1
ATOM 1439 C CA . ASN A 1 203 ? -20.456 85.474 5.056 1.00 31.75 179 ASN A CA 1
ATOM 1440 C C . ASN A 1 203 ? -21.105 85.889 3.745 1.00 29.50 179 ASN A C 1
ATOM 1441 O O . ASN A 1 203 ? -20.572 85.590 2.672 1.00 31.42 179 ASN A O 1
ATOM 1446 N N . THR A 1 204 ? -22.258 86.560 3.805 1.00 28.50 180 THR A N 1
ATOM 1447 C CA . THR A 1 204 ? -22.864 87.059 2.576 1.00 38.97 180 THR A CA 1
ATOM 1448 C C . THR A 1 204 ? -22.037 88.192 1.987 1.00 40.93 180 THR A C 1
ATOM 1449 O O . THR A 1 204 ? -21.888 88.291 0.764 1.00 44.75 180 THR A O 1
ATOM 1453 N N . ILE A 1 205 ? -21.481 89.048 2.848 1.00 35.86 181 ILE A N 1
ATOM 1454 C CA . ILE A 1 205 ? -20.589 90.108 2.387 1.00 35.12 181 ILE A CA 1
ATOM 1455 C C . ILE A 1 205 ? -19.352 89.514 1.724 1.00 36.62 181 ILE A C 1
ATOM 1456 O O . ILE A 1 205 ? -18.900 89.993 0.677 1.00 39.99 181 ILE A O 1
ATOM 1461 N N . VAL A 1 206 ? -18.790 88.455 2.321 1.00 28.79 182 VAL A N 1
ATOM 1462 C CA . VAL A 1 206 ? -17.628 87.787 1.738 1.00 33.91 182 VAL A CA 1
ATOM 1463 C C . VAL A 1 206 ? -17.944 87.295 0.333 1.00 37.15 182 VAL A C 1
ATOM 1464 O O . VAL A 1 206 ? -17.137 87.450 -0.592 1.00 32.95 182 VAL A O 1
ATOM 1468 N N . GLU A 1 207 ? -19.127 86.705 0.149 1.00 35.90 183 GLU A N 1
ATOM 1469 C CA . GLU A 1 207 ? -19.503 86.198 -1.166 1.00 40.23 183 GLU A CA 1
ATOM 1470 C C . GLU A 1 207 ? -19.730 87.335 -2.153 1.00 32.95 183 GLU A C 1
ATOM 1471 O O . GLU A 1 207 ? -19.272 87.270 -3.300 1.00 36.89 183 GLU A O 1
ATOM 1477 N N . LYS A 1 208 ? -20.435 88.385 -1.728 1.00 35.37 184 LYS A N 1
ATOM 1478 C CA . LYS A 1 208 ? -20.716 89.498 -2.629 1.00 40.32 184 LYS A CA 1
ATOM 1479 C C . LYS A 1 208 ? -19.439 90.228 -3.027 1.00 37.31 184 LYS A C 1
ATOM 1480 O O . LYS A 1 208 ? -19.295 90.646 -4.180 1.00 33.56 184 LYS A O 1
ATOM 1486 N N . VAL A 1 209 ? -18.505 90.392 -2.087 1.00 31.72 185 VAL A N 1
ATOM 1487 C CA . VAL A 1 209 ? -17.250 91.074 -2.393 1.00 32.50 185 VAL A CA 1
ATOM 1488 C C . VAL A 1 209 ? -16.476 90.308 -3.458 1.00 37.54 185 VAL A C 1
ATOM 1489 O O . VAL A 1 209 ? -16.011 90.885 -4.452 1.00 35.41 185 VAL A O 1
ATOM 1493 N N . ILE A 1 210 ? -16.332 88.994 -3.268 1.00 32.30 186 ILE A N 1
ATOM 1494 C CA . ILE A 1 210 ? -15.524 88.184 -4.176 1.00 36.46 186 ILE A CA 1
ATOM 1495 C C . ILE A 1 210 ? -16.108 88.211 -5.583 1.00 42.50 186 ILE A C 1
ATOM 1496 O O . ILE A 1 210 ? -15.386 88.388 -6.572 1.00 39.20 186 ILE A O 1
ATOM 1509 N N . LYS A 1 212 ? -18.148 90.406 -6.895 1.00 46.75 188 LYS A N 1
ATOM 1510 C CA . LYS A 1 212 ? -18.079 91.754 -7.448 1.00 38.16 188 LYS A CA 1
ATOM 1511 C C . LYS A 1 212 ? -16.667 92.089 -7.917 1.00 40.02 188 LYS A C 1
ATOM 1512 O O . LYS A 1 212 ? -16.491 92.708 -8.973 1.00 46.92 188 LYS A O 1
ATOM 1518 N N . ALA A 1 213 ? -15.650 91.684 -7.150 1.00 34.55 189 ALA A N 1
ATOM 1519 C CA . ALA A 1 213 ? -14.275 92.002 -7.520 1.00 40.83 189 ALA A CA 1
ATOM 1520 C C . ALA A 1 213 ? -13.877 91.363 -8.844 1.00 44.55 189 ALA A C 1
ATOM 1521 O O . ALA A 1 213 ? -13.068 91.936 -9.586 1.00 39.36 189 ALA A O 1
ATOM 1531 N N . GLU A 1 215 ? -15.980 90.591 -11.402 1.00 40.45 191 GLU A N 1
ATOM 1532 C CA . GLU A 1 215 ? -17.037 90.701 -12.401 1.00 47.98 191 GLU A CA 1
ATOM 1533 C C . GLU A 1 215 ? -16.505 91.042 -13.790 1.00 49.09 191 GLU A C 1
ATOM 1534 O O . GLU A 1 215 ? -17.199 90.794 -14.781 1.00 48.44 191 GLU A O 1
ATOM 1540 N N . LYS A 1 216 ? -15.296 91.593 -13.896 1.00 40.35 192 LYS A N 1
ATOM 1541 C CA . LYS A 1 216 ? -14.712 91.900 -15.194 1.00 44.84 192 LYS A CA 1
ATOM 1542 C C . LYS A 1 216 ? -13.743 90.822 -15.667 1.00 46.83 192 LYS A C 1
ATOM 1543 O O . LYS A 1 216 ? -12.924 91.080 -16.556 1.00 48.23 192 LYS A O 1
ATOM 1549 N N . LEU A 1 217 ? -13.826 89.624 -15.096 1.00 42.30 193 LEU A N 1
ATOM 1550 C CA . LEU A 1 217 ? -12.974 88.510 -15.489 1.00 40.86 193 LEU A CA 1
ATOM 1551 C C . LEU A 1 217 ? -13.126 88.220 -16.979 1.00 47.32 193 LEU A C 1
ATOM 1552 O O . LEU A 1 217 ? -14.241 87.922 -17.435 1.00 46.57 193 LEU A O 1
ATOM 1557 N N . PRO A 1 218 ? -12.058 88.305 -17.766 1.00 49.20 194 PRO A N 1
ATOM 1558 C CA . PRO A 1 218 ? -12.154 87.974 -19.189 1.00 47.31 194 PRO A CA 1
ATOM 1559 C C . PRO A 1 218 ? -12.516 86.513 -19.374 1.00 46.71 194 PRO A C 1
ATOM 1560 O O . PRO A 1 218 ? -12.075 85.653 -18.596 1.00 37.72 194 PRO A O 1
ATOM 1564 N N . PRO A 1 219 ? -13.327 86.194 -20.386 1.00 40.98 195 PRO A N 1
ATOM 1565 C CA . PRO A 1 219 ? -13.676 84.784 -20.622 1.00 46.87 195 PRO A CA 1
ATOM 1566 C C . PRO A 1 219 ? -12.461 83.902 -20.851 1.00 51.53 195 PRO A C 1
ATOM 1567 O O . PRO A 1 219 ? -12.476 82.722 -20.479 1.00 53.02 195 PRO A O 1
ATOM 1571 N N . SER A 1 220 ? -11.399 84.453 -21.434 1.00 51.63 196 SER A N 1
ATOM 1572 C CA . SER A 1 220 ? -10.185 83.719 -21.751 1.00 52.46 196 SER A CA 1
ATOM 1573 C C . SER A 1 220 ? -9.216 83.643 -20.579 1.00 52.79 196 SER A C 1
ATOM 1574 O O . SER A 1 220 ? -8.023 83.396 -20.791 1.00 57.29 196 SER A O 1
ATOM 1577 N N . ARG A 1 221 ? -9.691 83.860 -19.354 1.00 40.37 197 ARG A N 1
ATOM 1578 C CA . ARG A 1 221 ? -8.827 83.868 -18.184 1.00 39.73 197 ARG A CA 1
ATOM 1579 C C . ARG A 1 221 ? -9.492 83.119 -17.040 1.00 44.06 197 ARG A C 1
ATOM 1580 O O . ARG A 1 221 ? -10.698 83.253 -16.814 1.00 52.63 197 ARG A O 1
ATOM 1588 N N . GLY A 1 222 ? -8.698 82.328 -16.322 1.00 39.71 198 GLY A N 1
ATOM 1589 C CA . GLY A 1 222 ? -9.158 81.652 -15.133 1.00 40.76 198 GLY A CA 1
ATOM 1590 C C . GLY A 1 222 ? -8.818 82.440 -13.880 1.00 44.61 198 GLY A C 1
ATOM 1591 O O . GLY A 1 222 ? -7.901 83.258 -13.863 1.00 53.19 198 GLY A O 1
ATOM 1592 N N . ILE A 1 223 ? -9.582 82.184 -12.825 1.00 34.84 199 ILE A N 1
ATOM 1593 C CA . ILE A 1 223 ? -9.397 82.837 -11.535 1.00 36.98 199 ILE A CA 1
ATOM 1594 C C . ILE A 1 223 ? -8.985 81.780 -10.517 1.00 40.76 199 ILE A C 1
ATOM 1595 O O . ILE A 1 223 ? -9.517 80.662 -10.512 1.00 34.59 199 ILE A O 1
ATOM 1600 N N . ARG A 1 224 ? -8.022 82.129 -9.668 1.00 35.55 200 ARG A N 1
ATOM 1601 C CA . ARG A 1 224 ? -7.483 81.216 -8.667 1.00 34.01 200 ARG A CA 1
ATOM 1602 C C . ARG A 1 224 ? -7.748 81.795 -7.287 1.00 34.07 200 ARG A C 1
ATOM 1603 O O . ARG A 1 224 ? -7.271 82.890 -6.965 1.00 34.57 200 ARG A O 1
ATOM 1611 N N . LEU A 1 225 ? -8.517 81.070 -6.486 1.00 29.46 201 LEU A N 1
ATOM 1612 C CA . LEU A 1 225 ? -8.827 81.465 -5.122 1.00 29.14 201 LEU A CA 1
ATOM 1613 C C . LEU A 1 225 ? -8.194 80.474 -4.162 1.00 33.51 201 LEU A C 1
ATOM 1614 O O . LEU A 1 225 ? -8.148 79.270 -4.433 1.00 31.68 201 LEU A O 1
ATOM 1619 N N . LEU A 1 226 ? -7.705 80.984 -3.042 1.00 29.66 202 LEU A N 1
ATOM 1620 C CA . LEU A 1 226 ? -7.161 80.144 -1.991 1.00 27.79 202 LEU A CA 1
ATOM 1621 C C . LEU A 1 226 ? -7.775 80.596 -0.679 1.00 28.32 202 LEU A C 1
ATOM 1622 O O . LEU A 1 226 ? -7.849 81.798 -0.414 1.00 28.69 202 LEU A O 1
ATOM 1627 N N . GLU A 1 227 ? -8.233 79.645 0.130 1.00 31.09 203 GLU A N 1
ATOM 1628 C CA . GLU A 1 227 ? -8.786 79.958 1.439 1.00 25.89 203 GLU A CA 1
ATOM 1629 C C . GLU A 1 227 ? -7.896 79.374 2.527 1.00 25.34 203 GLU A C 1
ATOM 1630 O O . GLU A 1 227 ? -7.551 78.187 2.489 1.00 32.19 203 GLU A O 1
ATOM 1636 N N . ILE A 1 228 ? -7.526 80.218 3.486 1.00 34.15 204 ILE A N 1
ATOM 1637 C CA . ILE A 1 228 ? -6.676 79.861 4.616 1.00 29.14 204 ILE A CA 1
ATOM 1638 C C . ILE A 1 228 ? -7.561 79.556 5.815 1.00 32.78 204 ILE A C 1
ATOM 1639 O O . ILE A 1 228 ? -8.565 80.245 6.049 1.00 31.33 204 ILE A O 1
ATOM 1644 N N . GLY A 1 229 ? -7.189 78.531 6.579 1.00 28.04 205 GLY A N 1
ATOM 1645 C CA . GLY A 1 229 ? -7.949 78.171 7.771 1.00 33.22 205 GLY A CA 1
ATOM 1646 C C . GLY A 1 229 ? -9.420 77.963 7.496 1.00 35.44 205 GLY A C 1
ATOM 1647 O O . GLY A 1 229 ? -10.276 78.454 8.244 1.00 33.54 205 GLY A O 1
ATOM 1648 N N . ALA A 1 230 ? -9.736 77.253 6.415 1.00 31.77 206 ALA A N 1
ATOM 1649 C CA . ALA A 1 230 ? -11.118 77.150 5.978 1.00 32.87 206 ALA A CA 1
ATOM 1650 C C . ALA A 1 230 ? -11.949 76.236 6.872 1.00 30.41 206 ALA A C 1
ATOM 1651 O O . ALA A 1 230 ? -13.182 76.293 6.810 1.00 30.72 206 ALA A O 1
ATOM 1653 N N . GLY A 1 231 ? -11.309 75.414 7.702 1.00 33.39 207 GLY A N 1
ATOM 1654 C CA . GLY A 1 231 ? -12.051 74.604 8.657 1.00 31.24 207 GLY A CA 1
ATOM 1655 C C . GLY A 1 231 ? -12.983 73.638 7.954 1.00 38.49 207 GLY A C 1
ATOM 1656 O O . GLY A 1 231 ? -12.605 72.959 6.995 1.00 40.20 207 GLY A O 1
ATOM 1657 N N . THR A 1 232 ? -14.226 73.578 8.430 1.00 56.06 208 THR A N 1
ATOM 1658 C CA . THR A 1 232 ? -15.245 72.756 7.791 1.00 66.18 208 THR A CA 1
ATOM 1659 C C . THR A 1 232 ? -15.899 73.444 6.599 1.00 62.77 208 THR A C 1
ATOM 1660 O O . THR A 1 232 ? -16.695 72.809 5.898 1.00 62.75 208 THR A O 1
ATOM 1664 N N . GLY A 1 233 ? -15.589 74.713 6.356 1.00 44.56 209 GLY A N 1
ATOM 1665 C CA . GLY A 1 233 ? -16.080 75.413 5.195 1.00 41.66 209 GLY A CA 1
ATOM 1666 C C . GLY A 1 233 ? -17.319 76.251 5.408 1.00 39.08 209 GLY A C 1
ATOM 1667 O O . GLY A 1 233 ? -18.118 76.382 4.474 1.00 39.52 209 GLY A O 1
ATOM 1668 N N . GLY A 1 234 ? -17.503 76.824 6.602 1.00 42.79 210 GLY A N 1
ATOM 1669 C CA . GLY A 1 234 ? -18.676 77.652 6.846 1.00 40.95 210 GLY A CA 1
ATOM 1670 C C . GLY A 1 234 ? -18.739 78.854 5.924 1.00 32.33 210 GLY A C 1
ATOM 1671 O O . GLY A 1 234 ? -19.769 79.125 5.303 1.00 38.18 210 GLY A O 1
ATOM 1672 N N . THR A 1 235 ? -17.631 79.592 5.821 1.00 33.24 211 THR A N 1
ATOM 1673 C CA . THR A 1 235 ? -17.566 80.681 4.854 1.00 36.45 211 THR A CA 1
ATOM 1674 C C . THR A 1 235 ? -17.520 80.147 3.426 1.00 36.71 211 THR A C 1
ATOM 1675 O O . THR A 1 235 ? -18.135 80.732 2.527 1.00 38.77 211 THR A O 1
ATOM 1679 N N . THR A 1 236 ? -16.829 79.020 3.214 1.00 36.13 212 THR A N 1
ATOM 1680 C CA . THR A 1 236 ? -16.685 78.442 1.879 1.00 35.49 212 THR A CA 1
ATOM 1681 C C . THR A 1 236 ? -18.036 78.154 1.235 1.00 33.32 212 THR A C 1
ATOM 1682 O O . THR A 1 236 ? -18.208 78.351 0.026 1.00 33.50 212 THR A O 1
ATOM 1686 N N . SER A 1 237 ? -19.001 77.669 2.019 1.00 29.67 213 SER A N 1
ATOM 1687 C CA . SER A 1 237 ? -20.283 77.269 1.451 1.00 32.23 213 SER A CA 1
ATOM 1688 C C . SER A 1 237 ? -21.040 78.443 0.840 1.00 30.75 213 SER A C 1
ATOM 1689 O O . SER A 1 237 ? -21.872 78.234 -0.047 1.00 37.91 213 SER A O 1
ATOM 1692 N N . TYR A 1 238 ? -20.768 79.671 1.285 1.00 34.61 214 TYR A N 1
ATOM 1693 C CA . TYR A 1 238 ? -21.395 80.845 0.690 1.00 38.70 214 TYR A CA 1
ATOM 1694 C C . TYR A 1 238 ? -20.792 81.217 -0.660 1.00 36.4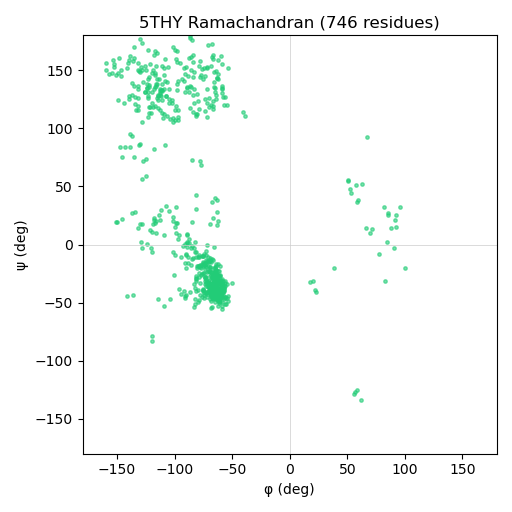4 214 TYR A C 1
ATOM 1695 O O . TYR A 1 238 ? -21.482 81.827 -1.484 1.00 43.37 214 TYR A O 1
ATOM 1704 N N . ILE A 1 239 ? -19.535 80.854 -0.908 1.00 33.21 215 ILE A N 1
ATOM 1705 C CA . ILE A 1 239 ? -18.835 81.275 -2.118 1.00 32.19 215 ILE A CA 1
ATOM 1706 C C . ILE A 1 239 ? -19.022 80.276 -3.253 1.00 40.58 215 ILE A C 1
ATOM 1707 O O . ILE A 1 239 ? -19.283 80.670 -4.392 1.00 41.01 215 ILE A O 1
ATOM 1712 N N . LEU A 1 240 ? -18.910 78.983 -2.947 1.00 35.60 216 LEU A N 1
ATOM 1713 C CA . LEU A 1 240 ? -18.885 77.959 -3.989 1.00 33.17 216 LEU A CA 1
ATOM 1714 C C . LEU A 1 240 ? -20.053 78.006 -4.973 1.00 40.94 216 LEU A C 1
ATOM 1715 O O . LEU A 1 240 ? -19.799 77.853 -6.181 1.00 37.65 216 LEU A O 1
ATOM 1720 N N . PRO A 1 241 ? -21.315 78.186 -4.562 1.00 33.85 217 PRO A N 1
ATOM 1721 C CA . PRO A 1 241 ? -22.410 78.125 -5.546 1.00 38.51 217 PRO A CA 1
ATOM 1722 C C . PRO A 1 241 ? -22.357 79.214 -6.607 1.00 47.95 217 PRO A C 1
ATOM 1723 O O . PRO A 1 241 ? -23.013 79.071 -7.647 1.00 48.97 217 PRO A O 1
ATOM 1727 N N . HIS A 1 242 ? -21.597 80.287 -6.390 1.00 45.94 218 HIS A N 1
ATOM 1728 C CA . HIS A 1 242 ? -21.547 81.392 -7.337 1.00 52.28 218 HIS A CA 1
ATOM 1729 C C . HIS A 1 242 ? -20.325 81.360 -8.248 1.00 48.82 218 HIS A C 1
ATOM 1730 O O . HIS A 1 242 ? -20.269 82.136 -9.206 1.00 49.96 218 HIS A O 1
ATOM 1737 N N . LEU A 1 243 ? -19.360 80.485 -7.991 1.00 42.41 219 LEU A N 1
ATOM 1738 C CA . LEU A 1 243 ? -18.172 80.423 -8.826 1.00 42.37 219 LEU A CA 1
ATOM 1739 C C . LEU A 1 243 ? -18.472 79.694 -10.129 1.00 47.78 219 LEU A C 1
ATOM 1740 O O . LEU A 1 243 ? -19.261 78.746 -10.164 1.00 46.91 219 LEU A O 1
ATOM 1745 N N . ASN A 1 244 ? -17.843 80.156 -11.206 1.00 46.79 220 ASN A N 1
ATOM 1746 C CA . ASN A 1 244 ? -17.953 79.523 -12.511 1.00 48.83 220 ASN A CA 1
ATOM 1747 C C . ASN A 1 244 ? -16.990 78.345 -12.568 1.00 40.45 220 ASN A C 1
ATOM 1748 O O . ASN A 1 244 ? -15.770 78.546 -12.597 1.00 38.37 220 ASN A O 1
ATOM 1753 N N . PRO A 1 245 ? -17.489 77.107 -12.588 1.00 46.31 221 PRO A N 1
ATOM 1754 C CA . PRO A 1 245 ? -16.575 75.953 -12.539 1.00 47.53 221 PRO A CA 1
ATOM 1755 C C . PRO A 1 245 ? -15.655 75.853 -13.741 1.00 50.12 221 PRO A C 1
ATOM 1756 O O . PRO A 1 245 ? -14.597 75.221 -13.640 1.00 49.73 221 PRO A O 1
ATOM 1760 N N . ASN A 1 246 ? -16.012 76.470 -14.868 1.00 50.28 222 ASN A N 1
ATOM 1761 C CA . ASN A 1 246 ? -15.199 76.371 -16.073 1.00 56.58 222 ASN A CA 1
ATOM 1762 C C . ASN A 1 246 ? -13.953 77.248 -16.032 1.00 47.14 222 ASN A C 1
ATOM 1763 O O . ASN A 1 246 ? -13.014 76.993 -16.794 1.00 57.22 222 ASN A O 1
ATOM 1768 N N . GLN A 1 247 ? -13.914 78.272 -15.173 1.00 43.43 223 GLN A N 1
ATOM 1769 C CA . GLN A 1 247 ? -12.747 79.146 -15.133 1.00 51.36 223 GLN A CA 1
ATOM 1770 C C . GLN A 1 247 ? -12.328 79.476 -13.705 1.00 44.68 223 GLN A C 1
ATOM 1771 O O . GLN A 1 247 ? -11.717 80.521 -13.462 1.00 53.30 223 GLN A O 1
ATOM 1777 N N . THR A 1 248 ? -12.628 78.597 -12.754 1.00 40.88 224 THR A N 1
ATOM 1778 C CA . THR A 1 248 ? -12.259 78.802 -11.361 1.00 41.55 224 THR A CA 1
ATOM 1779 C C . THR A 1 248 ? -11.432 77.629 -10.857 1.00 42.67 224 THR A C 1
ATOM 1780 O O . THR A 1 248 ? -11.721 76.469 -11.168 1.00 40.50 224 THR A O 1
ATOM 1784 N N . GLU A 1 249 ? -10.392 77.946 -10.090 1.00 35.89 225 GLU A N 1
ATOM 1785 C CA . GLU A 1 249 ? -9.677 76.983 -9.266 1.00 39.26 225 GLU A CA 1
ATOM 1786 C C . GLU A 1 249 ? -9.739 77.484 -7.830 1.00 31.65 225 GLU A C 1
ATOM 1787 O O . GLU A 1 249 ? -9.265 78.585 -7.538 1.00 30.56 225 GLU A O 1
ATOM 1793 N N . TYR A 1 250 ? -10.347 76.699 -6.947 1.00 32.09 226 TYR A N 1
ATOM 1794 C CA . TYR A 1 250 ? -10.501 77.065 -5.543 1.00 37.03 226 TYR A CA 1
ATOM 1795 C C . TYR A 1 250 ? -9.691 76.095 -4.697 1.00 35.46 226 TYR A C 1
ATOM 1796 O O . TYR A 1 250 ? -9.975 74.892 -4.686 1.00 39.09 226 TYR A O 1
ATOM 1805 N N . ILE A 1 251 ? -8.695 76.615 -3.986 1.00 36.00 227 ILE A N 1
ATOM 1806 C CA . ILE A 1 251 ? -7.817 75.797 -3.157 1.00 32.36 227 ILE A CA 1
ATOM 1807 C C . ILE A 1 251 ? -8.299 75.907 -1.715 1.00 31.30 227 ILE A C 1
ATOM 1808 O O . ILE A 1 251 ? -8.129 76.943 -1.064 1.00 29.76 227 ILE A O 1
ATOM 1813 N N . PHE A 1 252 ? -8.911 74.833 -1.226 1.00 28.47 228 PHE A N 1
ATOM 1814 C CA . PHE A 1 252 ? -9.386 74.738 0.147 1.00 31.30 228 PHE A CA 1
ATOM 1815 C C . PHE A 1 252 ? -8.244 74.243 1.024 1.00 25.36 228 PHE A C 1
ATOM 1816 O O . PHE A 1 252 ? -7.761 73.123 0.838 1.00 27.89 228 PHE A O 1
ATOM 1824 N N . THR A 1 253 ? -7.824 75.062 1.986 1.00 26.38 229 THR A N 1
ATOM 1825 C CA . THR A 1 253 ? -6.731 74.700 2.875 1.00 26.11 229 THR A CA 1
ATOM 1826 C C . THR A 1 253 ? -7.122 74.895 4.328 1.00 25.30 229 THR A C 1
ATOM 1827 O O . THR A 1 253 ? -7.949 75.743 4.671 1.00 30.43 229 THR A O 1
ATOM 1831 N N . ASP A 1 254 ? -6.481 74.102 5.175 1.00 27.87 230 ASP A N 1
ATOM 1832 C CA . ASP A 1 254 ? -6.521 74.252 6.617 1.00 27.64 230 ASP A CA 1
ATOM 1833 C C . ASP A 1 254 ? -5.232 73.645 7.138 1.00 34.25 230 ASP A C 1
ATOM 1834 O O . ASP A 1 254 ? -4.584 72.849 6.456 1.00 30.58 230 ASP A O 1
ATOM 1839 N N . ILE A 1 255 ? -4.846 74.036 8.351 1.00 31.43 231 ILE A N 1
ATOM 1840 C CA . ILE A 1 255 ? -3.660 73.426 8.929 1.00 31.16 231 ILE A CA 1
ATOM 1841 C C . ILE A 1 255 ? -3.905 71.958 9.269 1.00 26.59 231 ILE A C 1
ATOM 1842 O O . ILE A 1 255 ? -2.953 71.172 9.317 1.00 33.06 231 ILE A O 1
ATOM 1847 N N . GLY A 1 256 ? -5.159 71.557 9.470 1.00 24.88 232 GLY A N 1
ATOM 1848 C CA . GLY A 1 256 ? -5.495 70.223 9.945 1.00 26.08 232 GLY A CA 1
ATOM 1849 C C . GLY A 1 256 ? -6.205 69.404 8.879 1.00 36.14 232 GLY A C 1
ATOM 1850 O O . GLY A 1 256 ? -7.213 69.835 8.315 1.00 34.63 232 GLY A O 1
ATOM 1851 N N . ALA A 1 257 ? -5.671 68.205 8.633 1.00 31.50 233 ALA A N 1
ATOM 1852 C CA . ALA A 1 257 ? -6.227 67.321 7.615 1.00 35.02 233 ALA A CA 1
ATOM 1853 C C . ALA A 1 257 ? -7.625 66.825 7.964 1.00 39.26 233 ALA A C 1
ATOM 1854 O O . ALA A 1 257 ? -8.377 66.447 7.058 1.00 40.15 233 ALA A O 1
ATOM 1856 N N . LEU A 1 258 ? -7.991 66.800 9.247 1.00 33.98 234 LEU A N 1
ATOM 1857 C CA . LEU A 1 258 ? -9.350 66.401 9.602 1.00 37.91 234 LEU A CA 1
ATOM 1858 C C . LEU A 1 258 ? -10.377 67.383 9.055 1.00 32.39 234 LEU A C 1
ATOM 1859 O O . LEU A 1 258 ? -11.494 66.983 8.704 1.00 36.15 234 LEU A O 1
ATOM 1864 N N . PHE A 1 259 ? -10.015 68.660 8.948 1.00 29.04 235 PHE A N 1
ATOM 1865 C CA . PHE A 1 259 ? -10.951 69.632 8.399 1.00 34.79 235 PHE A CA 1
ATOM 1866 C C . PHE A 1 259 ? -11.064 69.515 6.882 1.00 32.76 235 PHE A C 1
ATOM 1867 O O . PHE A 1 259 ? -12.177 69.517 6.346 1.00 36.58 235 PHE A O 1
ATOM 1875 N N . THR A 1 260 ? -9.937 69.398 6.171 1.00 35.85 236 THR A N 1
ATOM 1876 C CA . THR A 1 260 ? -10.018 69.229 4.722 1.00 27.49 236 THR A CA 1
ATOM 1877 C C . THR A 1 260 ? -10.731 67.934 4.361 1.00 29.28 236 THR A C 1
ATOM 1878 O O . THR A 1 260 ? -11.458 67.883 3.363 1.00 37.87 236 THR A O 1
ATOM 1882 N N . SER A 1 261 ? -10.560 66.890 5.175 1.00 30.47 237 SER A N 1
ATOM 1883 C CA . SER A 1 261 ? -11.262 65.633 4.936 1.00 40.37 237 SER A CA 1
ATOM 1884 C C . SER A 1 261 ? -12.772 65.800 5.067 1.00 42.53 237 SER A C 1
ATOM 1885 O O . SER A 1 261 ? -13.533 65.285 4.238 1.00 42.66 237 SER A O 1
ATOM 1888 N N . LYS A 1 262 ? -13.229 66.507 6.103 1.00 43.79 238 LYS A N 1
ATOM 1889 C CA . LYS A 1 262 ? -14.665 66.715 6.271 1.00 41.49 238 LYS A CA 1
ATOM 1890 C C . LYS A 1 262 ? -15.218 67.640 5.192 1.00 36.48 238 LYS A C 1
ATOM 1891 O O . LYS A 1 262 ? -16.340 67.445 4.711 1.00 44.13 238 LYS A O 1
ATOM 1897 N N . ALA A 1 263 ? -14.444 68.650 4.793 1.00 31.92 239 ALA A N 1
ATOM 1898 C CA . ALA A 1 263 ? -14.910 69.563 3.754 1.00 37.92 239 ALA A CA 1
ATOM 1899 C C . ALA A 1 263 ? -14.989 68.871 2.401 1.00 40.79 239 ALA A C 1
ATOM 1900 O O . ALA A 1 263 ? -15.889 69.155 1.602 1.00 40.01 239 ALA A O 1
ATOM 1902 N N . GLN A 1 264 ? -14.043 67.975 2.119 1.00 38.28 240 GLN A N 1
ATOM 1903 C CA . GLN A 1 264 ? -14.082 67.239 0.862 1.00 38.75 240 GLN A CA 1
ATOM 1904 C C . GLN A 1 264 ? -15.354 66.412 0.742 1.00 38.02 240 GLN A C 1
ATOM 1905 O O . GLN A 1 264 ? -15.884 66.246 -0.361 1.00 49.86 240 GLN A O 1
ATOM 1911 N N . GLU A 1 265 ? -15.862 65.895 1.863 1.00 39.16 241 GLU A N 1
ATOM 1912 C CA . GLU A 1 265 ? -17.117 65.151 1.831 1.00 43.49 241 GLU A CA 1
ATOM 1913 C C . GLU A 1 265 ? -18.305 66.076 1.586 1.00 45.96 241 GLU A C 1
ATOM 1914 O O . GLU A 1 265 ? -19.220 65.733 0.827 1.00 54.43 241 GLU A O 1
ATOM 1920 N N . LYS A 1 266 ? -18.304 67.256 2.214 1.00 45.99 242 LYS A N 1
ATOM 1921 C CA . LYS A 1 266 ? -19.421 68.184 2.062 1.00 47.79 242 LYS A CA 1
ATOM 1922 C C . LYS A 1 266 ? -19.488 68.751 0.651 1.00 44.90 242 LYS A C 1
ATOM 1923 O O . LYS A 1 266 ? -20.579 68.970 0.115 1.00 47.56 242 LYS A O 1
ATOM 1929 N N . PHE A 1 267 ? -18.335 68.988 0.031 1.00 43.40 243 PHE A N 1
ATOM 1930 C CA . PHE A 1 267 ? -18.242 69.743 -1.213 1.00 44.53 243 PHE A CA 1
ATOM 1931 C C . PHE A 1 267 ? -17.934 68.856 -2.417 1.00 47.31 243 PHE A C 1
ATOM 1932 O O . PHE A 1 267 ? -17.269 69.287 -3.360 1.00 45.88 243 PHE A O 1
ATOM 1940 N N . GLN A 1 268 ? -18.426 67.610 -2.403 1.00 48.06 244 GLN A N 1
ATOM 1941 C CA . GLN A 1 268 ? -18.182 66.692 -3.515 1.00 58.33 244 GLN A CA 1
ATOM 1942 C C . GLN A 1 268 ? -18.807 67.187 -4.815 1.00 62.54 244 GLN A C 1
ATOM 1943 O O . GLN A 1 268 ? -18.305 66.872 -5.900 1.00 63.94 244 GLN A O 1
ATOM 1949 N N . ASP A 1 269 ? -19.900 67.949 -4.728 1.00 66.29 245 ASP A N 1
ATOM 1950 C CA . ASP A 1 269 ? -20.593 68.418 -5.924 1.00 78.22 245 ASP A CA 1
ATOM 1951 C C . ASP A 1 269 ? -19.746 69.376 -6.755 1.00 73.70 245 ASP A C 1
ATOM 1952 O O . ASP A 1 269 ? -19.988 69.511 -7.960 1.00 76.18 245 ASP A O 1
ATOM 1957 N N . TYR A 1 270 ? -18.761 70.031 -6.149 1.00 62.41 246 TYR A N 1
ATOM 1958 C CA . TYR A 1 270 ? -17.957 71.046 -6.818 1.00 59.57 246 TYR A CA 1
ATOM 1959 C C . TYR A 1 270 ? -16.636 70.433 -7.269 1.00 64.46 246 TYR A C 1
ATOM 1960 O O . TYR A 1 270 ? -15.819 70.026 -6.437 1.00 75.17 246 TYR A O 1
ATOM 1969 N N . ARG A 1 271 ? -16.426 70.383 -8.581 1.00 55.24 247 ARG A N 1
ATOM 1970 C CA . ARG A 1 271 ? -15.273 69.706 -9.156 1.00 47.84 247 ARG A CA 1
ATOM 1971 C C . ARG A 1 271 ? -14.083 70.628 -9.389 1.00 47.50 247 ARG A C 1
ATOM 1972 O O . ARG A 1 271 ? -13.038 70.159 -9.851 1.00 56.70 247 ARG A O 1
ATOM 1980 N N . PHE A 1 272 ? -14.208 71.918 -9.084 1.00 36.37 248 PHE A N 1
ATOM 1981 C CA . PHE A 1 272 ? -13.105 72.861 -9.206 1.00 36.07 248 PHE A CA 1
ATOM 1982 C C . PHE A 1 272 ? -12.372 73.081 -7.888 1.00 39.92 248 PHE A C 1
ATOM 1983 O O . PHE A 1 272 ? -11.520 73.971 -7.805 1.00 36.69 248 PHE A O 1
ATOM 1991 N N . LEU A 1 273 ? -12.693 72.305 -6.856 1.00 39.72 249 LEU A N 1
ATOM 1992 C CA . LEU A 1 273 ? -12.033 72.435 -5.565 1.00 39.93 249 LEU A CA 1
ATOM 1993 C C . LEU A 1 273 ? -10.794 71.556 -5.498 1.00 39.04 249 LEU A C 1
ATOM 1994 O O . LEU A 1 273 ? -10.810 70.398 -5.927 1.00 35.80 249 LEU A O 1
ATOM 1999 N N . GLY A 1 274 ? -9.716 72.126 -4.969 1.00 34.24 250 GLY A N 1
ATOM 2000 C CA . GLY A 1 274 ? -8.550 71.370 -4.556 1.00 35.76 250 GLY A CA 1
ATOM 2001 C C . GLY A 1 274 ? -8.461 71.425 -3.044 1.00 34.30 250 GLY A C 1
ATOM 2002 O O . GLY A 1 274 ? -8.960 72.361 -2.418 1.00 33.40 250 GLY A O 1
ATOM 2003 N N . TYR A 1 275 ? -7.841 70.410 -2.453 1.00 28.51 251 TYR A N 1
ATOM 2004 C CA . TYR A 1 275 ? -7.689 70.322 -1.008 1.00 29.07 251 TYR A CA 1
ATOM 2005 C C . TYR A 1 275 ? -6.217 70.151 -0.669 1.00 34.03 251 TYR A C 1
ATOM 2006 O O . TYR A 1 275 ? -5.537 69.308 -1.259 1.00 37.20 251 TYR A O 1
ATOM 2015 N N . GLN A 1 276 ? -5.727 70.949 0.275 1.00 34.98 252 GLN A N 1
ATOM 2016 C CA . GLN A 1 276 ? -4.320 70.886 0.643 1.00 35.61 252 GLN A CA 1
ATOM 2017 C C . GLN A 1 276 ? -4.160 71.503 2.022 1.00 32.71 252 GLN A C 1
ATOM 2018 O O . GLN A 1 276 ? -4.928 72.380 2.407 1.00 38.71 252 GLN A O 1
ATOM 2024 N N . THR A 1 277 ? -3.176 71.031 2.775 1.00 29.89 253 THR A N 1
ATOM 2025 C CA . THR A 1 277 ? -2.933 71.605 4.090 1.00 26.68 253 THR A CA 1
ATOM 2026 C C . THR A 1 277 ? -1.970 72.781 3.981 1.00 29.50 253 THR A C 1
ATOM 2027 O O . THR A 1 277 ? -1.061 72.785 3.147 1.00 36.40 253 THR A O 1
ATOM 2031 N N . LEU A 1 278 ? -2.189 73.786 4.825 1.00 33.43 254 LEU A N 1
ATOM 2032 C CA . LEU A 1 278 ? -1.354 74.982 4.835 1.00 29.66 254 LEU A CA 1
ATOM 2033 C C . LEU A 1 278 ? -1.302 75.535 6.249 1.00 31.03 254 LEU A C 1
ATOM 2034 O O . LEU A 1 278 ? -2.348 75.824 6.838 1.00 27.52 254 LEU A O 1
ATOM 2039 N N . ASP A 1 279 ? -0.091 75.692 6.779 1.00 27.73 255 ASP A N 1
ATOM 2040 C CA . ASP A 1 279 ? 0.144 76.383 8.044 1.00 25.31 255 ASP A CA 1
ATOM 2041 C C . ASP A 1 279 ? 0.658 77.782 7.715 1.00 29.19 255 ASP A C 1
ATOM 2042 O O . ASP A 1 279 ? 1.821 77.948 7.331 1.00 31.05 255 ASP A O 1
ATOM 2047 N N . ILE A 1 280 ? -0.205 78.789 7.888 1.00 27.10 256 ILE A N 1
ATOM 2048 C CA . ILE A 1 280 ? 0.106 80.151 7.458 1.00 30.30 256 ILE A CA 1
ATOM 2049 C C . ILE A 1 280 ? 1.231 80.796 8.259 1.00 31.36 256 ILE A C 1
ATOM 2050 O O . ILE A 1 280 ? 1.759 81.831 7.841 1.00 30.61 256 ILE A O 1
ATOM 2055 N N . GLU A 1 281 ? 1.640 80.204 9.383 1.00 33.02 257 GLU A N 1
ATOM 2056 C CA . GLU A 1 281 ? 2.763 80.746 10.140 1.00 24.50 257 GLU A CA 1
ATOM 2057 C C . GLU A 1 281 ? 4.113 80.379 9.542 1.00 35.30 257 GLU A C 1
ATOM 2058 O O . GLU A 1 281 ? 5.132 80.940 9.958 1.00 37.48 257 GLU A O 1
ATOM 2064 N N . VAL A 1 282 ? 4.143 79.463 8.582 1.00 32.09 258 VAL A N 1
ATOM 2065 C CA . VAL A 1 282 ? 5.368 79.055 7.915 1.00 27.86 258 VAL A CA 1
ATOM 2066 C C . VAL A 1 282 ? 5.247 79.424 6.445 1.00 27.72 258 VAL A C 1
ATOM 2067 O O . VAL A 1 282 ? 4.151 79.417 5.874 1.00 30.41 258 VAL A O 1
ATOM 2071 N N . ASP A 1 283 ? 6.377 79.791 5.850 1.00 27.81 259 ASP A N 1
ATOM 2072 C CA . ASP A 1 283 ? 6.493 80.138 4.441 1.00 30.59 259 ASP A CA 1
ATOM 2073 C C . ASP A 1 283 ? 5.651 79.193 3.593 1.00 37.92 259 ASP A C 1
ATOM 2074 O O . ASP A 1 283 ? 5.934 77.990 3.529 1.00 37.06 259 ASP A O 1
ATOM 2079 N N . PRO A 1 284 ? 4.601 79.703 2.947 1.00 40.60 260 PRO A N 1
ATOM 2080 C CA . PRO A 1 284 ? 3.738 78.829 2.134 1.00 32.97 260 PRO A CA 1
ATOM 2081 C C . PRO A 1 284 ? 4.461 78.126 1.002 1.00 32.43 260 PRO A C 1
ATOM 2082 O O . PRO A 1 284 ? 4.069 77.010 0.637 1.00 36.02 260 PRO A O 1
ATOM 2086 N N . SER A 1 285 ? 5.500 78.741 0.429 1.00 31.23 261 SER A N 1
ATOM 2087 C CA . SER A 1 285 ? 6.185 78.137 -0.708 1.00 36.41 261 SER A CA 1
ATOM 2088 C C . SER A 1 285 ? 6.958 76.886 -0.317 1.00 40.69 261 SER A C 1
ATOM 2089 O O . SER A 1 285 ? 7.373 76.129 -1.201 1.00 42.45 261 SER A O 1
ATOM 2092 N N . SER A 1 286 ? 7.166 76.656 0.975 1.00 36.65 262 SER A N 1
ATOM 2093 C CA . SER A 1 286 ? 7.754 75.416 1.462 1.00 39.76 262 SER A CA 1
ATOM 2094 C C . SER A 1 286 ? 6.717 74.321 1.675 1.00 36.25 262 SER A C 1
ATOM 2095 O O . SER A 1 286 ? 7.081 73.201 2.049 1.00 41.92 262 SER A O 1
ATOM 2098 N N . GLN A 1 287 ? 5.437 74.625 1.469 1.00 32.52 263 GLN A N 1
ATOM 2099 C CA . GLN A 1 287 ? 4.358 73.670 1.674 1.00 30.18 263 GLN A CA 1
ATOM 2100 C C . GLN A 1 287 ? 3.628 73.357 0.376 1.00 35.57 263 GLN A C 1
ATOM 2101 O O . GLN A 1 287 ? 2.484 72.894 0.407 1.00 37.78 263 GLN A O 1
ATOM 2107 N N . GLY A 1 288 ? 4.267 73.611 -0.764 1.00 40.09 264 GLY A N 1
ATOM 2108 C CA . GLY A 1 288 ? 3.686 73.275 -2.046 1.00 39.86 264 GLY A CA 1
ATOM 2109 C C . GLY A 1 288 ? 2.757 74.313 -2.619 1.00 37.49 264 GLY A C 1
ATOM 2110 O O . GLY A 1 288 ? 1.848 73.961 -3.381 1.00 37.47 264 GLY A O 1
ATOM 2111 N N . PHE A 1 289 ? 2.941 75.583 -2.266 1.00 36.97 265 PHE A N 1
ATOM 2112 C CA . PHE A 1 289 ? 2.128 76.669 -2.791 1.00 32.89 265 PHE A CA 1
ATOM 2113 C C . PHE A 1 289 ? 3.003 77.620 -3.591 1.00 33.90 265 PHE A C 1
ATOM 2114 O O . PHE A 1 289 ? 4.115 77.955 -3.177 1.00 37.48 265 PHE A O 1
ATOM 2122 N N . GLU A 1 290 ? 2.501 78.028 -4.751 1.00 37.12 266 GLU A N 1
ATOM 2123 C CA . GLU A 1 290 ? 3.213 78.981 -5.586 1.00 40.99 266 GLU A CA 1
ATOM 2124 C C . GLU A 1 290 ? 3.140 80.375 -4.972 1.00 38.63 266 GLU A C 1
ATOM 2125 O O . GLU A 1 290 ? 2.143 80.755 -4.353 1.00 46.13 266 GLU A O 1
ATOM 2131 N N . SER A 1 291 ? 4.217 81.135 -5.133 1.00 33.05 267 SER A N 1
ATOM 2132 C CA . SER A 1 291 ? 4.276 82.490 -4.606 1.00 36.79 267 SER A CA 1
ATOM 2133 C C . SER A 1 291 ? 3.657 83.457 -5.604 1.00 28.81 267 SER A C 1
ATOM 2134 O O . SER A 1 291 ? 3.913 83.361 -6.806 1.00 30.44 267 SER A O 1
ATOM 2137 N N . HIS A 1 292 ? 2.826 84.372 -5.100 1.00 30.18 268 HIS A N 1
ATOM 2138 C CA . HIS A 1 292 ? 2.282 85.481 -5.888 1.00 29.01 268 HIS A CA 1
ATOM 2139 C C . HIS A 1 292 ? 1.500 84.997 -7.107 1.00 28.75 268 HIS A C 1
ATOM 2140 O O . HIS A 1 292 ? 1.531 85.624 -8.164 1.00 29.98 268 HIS A O 1
ATOM 2147 N N . ARG A 1 293 ? 0.772 83.880 -6.961 1.00 31.43 269 ARG A N 1
ATOM 2148 C CA . ARG A 1 293 ? 0.032 83.312 -8.086 1.00 38.35 269 ARG A CA 1
ATOM 2149 C C . ARG A 1 293 ? -1.435 83.044 -7.754 1.00 39.72 269 ARG A C 1
ATOM 2150 O O . ARG A 1 293 ? -2.091 82.284 -8.472 1.00 45.68 269 ARG A O 1
ATOM 2158 N N . TYR A 1 294 ? -1.973 83.642 -6.693 1.00 31.74 270 TYR A N 1
ATOM 2159 C CA . TYR A 1 294 ? -3.388 83.511 -6.366 1.00 35.22 270 TYR A CA 1
ATOM 2160 C C . TYR A 1 294 ? -4.046 84.881 -6.461 1.00 32.80 270 TYR A C 1
ATOM 2161 O O . TYR A 1 294 ? -3.473 85.882 -6.017 1.00 30.28 270 TYR A O 1
ATOM 2170 N N . ASP A 1 295 ? -5.231 84.924 -7.076 1.00 30.91 271 ASP A N 1
ATOM 2171 C CA . ASP A 1 295 ? -5.899 86.198 -7.330 1.00 27.61 271 ASP A CA 1
ATOM 2172 C C . ASP A 1 295 ? -6.679 86.674 -6.113 1.00 30.05 271 ASP A C 1
ATOM 2173 O O . ASP A 1 295 ? -6.797 87.882 -5.881 1.00 28.81 271 ASP A O 1
ATOM 2178 N N . VAL A 1 296 ? -7.247 85.744 -5.350 1.00 28.48 272 VAL A N 1
ATOM 2179 C CA . VAL A 1 296 ? -8.060 86.055 -4.181 1.00 26.28 272 VAL A CA 1
ATOM 2180 C C . VAL A 1 296 ? -7.660 85.098 -3.069 1.00 24.85 272 VAL A C 1
ATOM 2181 O O . VAL A 1 296 ? -7.606 83.884 -3.278 1.00 32.41 272 VAL A O 1
ATOM 2185 N N . ILE A 1 297 ? -7.357 85.647 -1.901 1.00 24.29 273 ILE A N 1
ATOM 2186 C CA . ILE A 1 297 ? -7.148 84.870 -0.691 1.00 26.37 273 ILE A CA 1
ATOM 2187 C C . ILE A 1 297 ? -8.284 85.197 0.266 1.00 27.32 273 ILE A C 1
ATOM 2188 O O . ILE A 1 297 ? -8.632 86.370 0.445 1.00 27.82 273 ILE A O 1
ATOM 2193 N N . ILE A 1 298 ? -8.889 84.160 0.839 1.00 33.22 274 ILE A N 1
ATOM 2194 C CA . ILE A 1 298 ? -9.943 84.291 1.837 1.00 29.68 274 ILE A CA 1
ATOM 2195 C C . ILE A 1 298 ? -9.392 83.775 3.157 1.00 30.21 274 ILE A C 1
ATOM 2196 O O . ILE A 1 298 ? -8.811 82.685 3.205 1.00 32.73 274 ILE A O 1
ATOM 2201 N N . ALA A 1 299 ? -9.549 84.559 4.223 1.00 27.58 275 ALA A N 1
ATOM 2202 C CA . ALA A 1 299 ? -9.102 84.130 5.550 1.00 33.81 275 ALA A CA 1
ATOM 2203 C C . ALA A 1 299 ? -10.165 84.534 6.567 1.00 33.16 275 ALA A C 1
ATOM 2204 O O . ALA A 1 299 ? -10.157 85.664 7.061 1.00 29.19 275 ALA A O 1
ATOM 2206 N N . ALA A 1 300 ? -11.069 83.606 6.881 1.00 31.84 276 ALA A N 1
ATOM 2207 C CA . ALA A 1 300 ? -12.176 83.862 7.797 1.00 31.77 276 ALA A CA 1
ATOM 2208 C C . ALA A 1 300 ? -11.845 83.272 9.164 1.00 32.93 276 ALA A C 1
ATOM 2209 O O . ALA A 1 300 ? -11.812 82.048 9.327 1.00 36.97 276 ALA A O 1
ATOM 2211 N N . ASN A 1 301 ? -11.579 84.148 10.135 1.00 31.89 277 ASN A N 1
ATOM 2212 C CA . ASN A 1 301 ? -11.463 83.781 11.550 1.00 32.07 277 ASN A CA 1
ATOM 2213 C C . ASN A 1 301 ? -10.305 82.811 11.798 1.00 28.86 277 ASN A C 1
ATOM 2214 O O . ASN A 1 301 ? -10.457 81.773 12.443 1.00 33.13 277 ASN A O 1
ATOM 2219 N N . VAL A 1 302 ? -9.123 83.188 11.311 1.00 29.66 278 VAL A N 1
ATOM 2220 C CA . VAL A 1 302 ? -7.961 82.315 11.438 1.00 27.72 278 VAL A CA 1
ATOM 2221 C C . VAL A 1 302 ? -6.683 83.098 11.727 1.00 24.98 278 VAL A C 1
ATOM 2222 O O . VAL A 1 302 ? -5.889 82.696 12.583 1.00 27.00 278 VAL A O 1
ATOM 2226 N N . LEU A 1 303 ? -6.463 84.209 11.014 1.00 22.66 279 LEU A N 1
ATOM 2227 C CA . LEU A 1 303 ? -5.176 84.901 11.105 1.00 27.30 279 LEU A CA 1
ATOM 2228 C C . LEU A 1 303 ? -4.871 85.366 12.525 1.00 28.02 279 LEU A C 1
ATOM 2229 O O . LEU A 1 303 ? -3.699 85.454 12.910 1.00 27.39 279 LEU A O 1
ATOM 2234 N N . HIS A 1 304 ? -5.905 85.681 13.306 1.00 26.98 280 HIS A N 1
ATOM 2235 C CA . HIS A 1 304 ? -5.703 86.064 14.699 1.00 34.17 280 HIS A CA 1
ATOM 2236 C C . HIS A 1 304 ? -5.048 84.946 15.499 1.00 34.01 280 HIS A C 1
ATOM 2237 O O . HIS A 1 304 ? -4.296 85.210 16.443 1.00 31.71 280 HIS A O 1
ATOM 2244 N N . ALA A 1 305 ? -5.331 83.697 15.150 1.00 31.35 281 ALA A N 1
ATOM 2245 C CA . ALA A 1 305 ? -4.813 82.553 15.892 1.00 35.74 281 ALA A CA 1
ATOM 2246 C C . ALA A 1 305 ? -3.392 82.195 15.494 1.00 37.57 281 ALA A C 1
ATOM 2247 O O . ALA A 1 305 ? -3.064 81.019 15.338 1.00 38.15 281 ALA A O 1
ATOM 2249 N N . THR A 1 306 ? -2.531 83.194 15.317 1.00 35.20 282 THR A N 1
ATOM 2250 C CA . THR A 1 306 ? -1.138 82.981 14.957 1.00 32.94 282 THR A CA 1
ATOM 2251 C C . THR A 1 306 ? -0.244 83.750 15.921 1.00 34.77 282 THR A C 1
ATOM 2252 O O . THR A 1 306 ? -0.713 84.533 16.751 1.00 35.94 282 THR A O 1
ATOM 2256 N N . THR A 1 307 ? 1.065 83.526 15.786 1.00 35.13 283 THR A N 1
ATOM 2257 C CA . THR A 1 307 ? 2.037 84.066 16.734 1.00 38.50 283 THR A CA 1
ATOM 2258 C C . THR A 1 307 ? 2.326 85.539 16.471 1.00 40.38 283 THR A C 1
ATOM 2259 O O . THR A 1 307 ? 2.338 86.355 17.401 1.00 39.48 283 THR A O 1
ATOM 2263 N N . SER A 1 308 ? 2.587 85.889 15.215 1.00 39.44 284 SER A N 1
ATOM 2264 C CA . SER A 1 308 ? 2.900 87.255 14.815 1.00 37.98 284 SER A CA 1
ATOM 2265 C C . SER A 1 308 ? 2.047 87.615 13.609 1.00 36.23 284 SER A C 1
ATOM 2266 O O . SER A 1 308 ? 2.148 86.970 12.559 1.00 40.36 284 SER A O 1
ATOM 2269 N N . LEU A 1 309 ? 1.209 88.637 13.759 1.00 31.37 285 LEU A N 1
ATOM 2270 C CA . LEU A 1 309 ? 0.361 89.048 12.647 1.00 37.29 285 LEU A CA 1
ATOM 2271 C C . LEU A 1 309 ? 1.177 89.581 11.477 1.00 34.62 285 LEU A C 1
ATOM 2272 O O . LEU A 1 309 ? 0.806 89.363 10.318 1.00 33.63 285 LEU A O 1
ATOM 2277 N N . LYS A 1 310 ? 2.288 90.267 11.750 1.00 35.24 286 LYS A N 1
ATOM 2278 C CA . LYS A 1 310 ? 3.119 90.762 10.657 1.00 36.40 286 LYS A CA 1
ATOM 2279 C C . LYS A 1 310 ? 3.696 89.618 9.828 1.00 38.67 286 LYS A C 1
ATOM 2280 O O . LYS A 1 310 ? 3.667 89.668 8.594 1.00 32.39 286 LYS A O 1
ATOM 2286 N N . GLN A 1 311 ? 4.211 88.568 10.476 1.00 33.07 287 GLN A N 1
ATOM 2287 C CA . GLN A 1 311 ? 4.776 87.472 9.692 1.00 36.65 287 GLN A CA 1
ATOM 2288 C C . GLN A 1 311 ? 3.683 86.634 9.039 1.00 27.62 287 GLN A C 1
ATOM 2289 O O . GLN A 1 311 ? 3.888 86.091 7.948 1.00 32.05 287 GLN A O 1
ATOM 2295 N N . THR A 1 312 ? 2.520 86.523 9.686 1.00 26.27 288 THR A N 1
ATOM 2296 C CA . THR A 1 312 ? 1.381 85.860 9.061 1.00 22.21 288 THR A CA 1
ATOM 2297 C C . THR A 1 312 ? 0.909 86.631 7.836 1.00 30.29 288 THR A C 1
ATOM 2298 O O . THR A 1 312 ? 0.652 86.039 6.779 1.00 27.28 288 THR A O 1
ATOM 2302 N N . LEU A 1 313 ? 0.804 87.956 7.956 1.00 26.52 289 LEU A N 1
ATOM 2303 C CA . LEU A 1 313 ? 0.352 88.764 6.831 1.00 30.00 289 LEU A CA 1
ATOM 2304 C C . LEU A 1 313 ? 1.395 88.823 5.725 1.00 35.15 289 LEU A C 1
ATOM 2305 O O . LEU A 1 313 ? 1.034 88.928 4.548 1.00 33.02 289 LEU A O 1
ATOM 2310 N N . SER A 1 314 ? 2.685 88.766 6.074 1.00 29.83 290 SER A N 1
ATOM 2311 C CA . SER A 1 314 ? 3.710 88.686 5.039 1.00 35.15 290 SER A CA 1
ATOM 2312 C C . SER A 1 314 ? 3.623 87.371 4.271 1.00 35.35 290 SER A C 1
ATOM 2313 O O . SER A 1 314 ? 3.877 87.345 3.062 1.00 39.76 290 SER A O 1
ATOM 2316 N N . HIS A 1 315 ? 3.259 86.276 4.945 1.00 31.55 291 HIS A N 1
ATOM 2317 C CA . HIS A 1 315 ? 3.042 85.017 4.236 1.00 32.42 291 HIS A CA 1
ATOM 2318 C C . HIS A 1 315 ? 1.789 85.084 3.373 1.00 32.24 291 HIS A C 1
ATOM 2319 O O . HIS A 1 315 ? 1.766 84.548 2.259 1.00 36.96 291 HIS A O 1
ATOM 2326 N N . VAL A 1 316 ? 0.734 85.729 3.879 1.00 30.12 292 VAL A N 1
ATOM 2327 C CA . VAL A 1 316 ? -0.470 85.935 3.080 1.00 23.52 292 VAL A CA 1
ATOM 2328 C C . VAL A 1 316 ? -0.146 86.764 1.845 1.00 26.18 292 VAL A C 1
ATOM 2329 O O . VAL A 1 316 ? -0.539 86.424 0.722 1.00 27.79 292 VAL A O 1
ATOM 2333 N N . ARG A 1 317 ? 0.568 87.874 2.038 1.00 27.32 293 ARG A N 1
ATOM 2334 C CA . ARG A 1 317 ? 0.950 88.720 0.913 1.00 31.78 293 ARG A CA 1
ATOM 2335 C C . ARG A 1 317 ? 1.817 87.960 -0.085 1.00 32.05 293 ARG A C 1
ATOM 2336 O O . ARG A 1 317 ? 1.748 88.214 -1.294 1.00 29.10 293 ARG A O 1
ATOM 2344 N N . GLN A 1 318 ? 2.617 87.009 0.402 1.00 29.21 294 GLN A N 1
ATOM 2345 C CA . GLN A 1 318 ? 3.501 86.240 -0.469 1.00 29.35 294 GLN A CA 1
ATOM 2346 C C . GLN A 1 318 ? 2.725 85.375 -1.457 1.00 33.23 294 GLN A C 1
ATOM 2347 O O . GLN A 1 318 ? 3.248 85.028 -2.521 1.00 37.26 294 GLN A O 1
ATOM 2353 N N . LEU A 1 319 ? 1.480 85.029 -1.136 1.00 33.93 295 LEU A N 1
ATOM 2354 C CA . LEU A 1 319 ? 0.659 84.192 -1.998 1.00 30.43 295 LEU A CA 1
ATOM 2355 C C . LEU A 1 319 ? -0.136 84.977 -3.034 1.00 32.42 295 LEU A C 1
ATOM 2356 O O . LEU A 1 319 ? -0.619 84.380 -4.004 1.00 25.43 295 LEU A O 1
ATOM 2361 N N . LEU A 1 320 ? -0.273 86.287 -2.865 1.00 29.38 296 LEU A N 1
ATOM 2362 C CA . LEU A 1 320 ? -1.156 87.087 -3.703 1.00 33.37 296 LEU A CA 1
ATOM 2363 C C . LEU A 1 320 ? -0.455 87.561 -4.966 1.00 34.29 296 LEU A C 1
ATOM 2364 O O . LEU A 1 320 ? 0.691 88.018 -4.924 1.00 34.84 296 LEU A O 1
ATOM 2369 N N . ALA A 1 321 ? -1.167 87.465 -6.092 1.00 30.35 297 ALA A N 1
ATOM 2370 C CA . ALA A 1 321 ? -0.697 88.057 -7.334 1.00 32.27 297 ALA A CA 1
ATOM 2371 C C . ALA A 1 321 ? -0.585 89.573 -7.170 1.00 35.83 297 ALA A C 1
ATOM 2372 O O . ALA A 1 321 ? -1.214 90.153 -6.282 1.00 36.46 297 ALA A O 1
ATOM 2374 N N . PRO A 1 322 ? 0.217 90.235 -8.016 1.00 44.95 298 PRO A N 1
ATOM 2375 C CA . PRO A 1 322 ? 0.498 91.670 -7.808 1.00 49.99 298 PRO A CA 1
ATOM 2376 C C . PRO A 1 322 ? -0.724 92.560 -7.595 1.00 59.52 298 PRO A C 1
ATOM 2377 O O . PRO A 1 322 ? -0.627 93.538 -6.843 1.00 79.90 298 PRO A O 1
ATOM 2381 N N . GLY A 1 323 ? -1.864 92.271 -8.220 1.00 48.42 299 GLY A N 1
ATOM 2382 C CA . GLY A 1 323 ? -3.053 93.068 -7.957 1.00 44.07 299 GLY A CA 1
ATOM 2383 C C . GLY A 1 323 ? -4.166 92.319 -7.246 1.00 42.68 299 GLY A C 1
ATOM 2384 O O . GLY A 1 323 ? -5.331 92.733 -7.288 1.00 35.32 299 GLY A O 1
ATOM 2385 N N . GLY A 1 324 ? -3.816 91.224 -6.574 1.00 27.31 300 GLY A N 1
ATOM 2386 C CA . GLY A 1 324 ? -4.805 90.359 -5.965 1.00 31.33 300 GLY A CA 1
ATOM 2387 C C . GLY A 1 324 ? -5.482 90.976 -4.753 1.00 34.62 300 GLY A C 1
ATOM 2388 O O . GLY A 1 324 ? -5.094 92.022 -4.231 1.00 33.02 300 GLY A O 1
ATOM 2389 N N . ILE A 1 325 ? -6.513 90.280 -4.283 1.00 32.28 301 ILE A N 1
ATOM 2390 C CA . ILE A 1 325 ? -7.424 90.784 -3.263 1.00 33.17 301 ILE A CA 1
ATOM 2391 C C . ILE A 1 325 ? -7.365 89.870 -2.046 1.00 31.57 301 ILE A C 1
ATOM 2392 O O . ILE A 1 325 ? -7.458 88.644 -2.177 1.00 24.58 301 ILE A O 1
ATOM 2397 N N . LEU A 1 326 ? -7.208 90.463 -0.867 1.00 26.94 302 LEU A N 1
ATOM 2398 C CA . LEU A 1 326 ? -7.307 89.737 0.392 1.00 29.74 302 LEU A CA 1
ATOM 2399 C C . LEU A 1 326 ? -8.669 90.031 1.006 1.00 29.30 302 LEU A C 1
ATOM 2400 O O . LEU A 1 326 ? -9.020 91.197 1.206 1.00 32.54 302 LEU A O 1
ATOM 2405 N N . VAL A 1 327 ? -9.431 88.980 1.292 1.00 30.73 303 VAL A N 1
ATOM 2406 C CA . VAL A 1 327 ? -10.738 89.097 1.929 1.00 30.87 303 VAL A CA 1
ATOM 2407 C C . VAL A 1 327 ? -10.610 88.515 3.328 1.00 28.24 303 VAL A C 1
ATOM 2408 O O . VAL A 1 327 ? -10.414 87.306 3.493 1.00 31.66 303 VAL A O 1
ATOM 2412 N N . LEU A 1 328 ? -10.734 89.373 4.332 1.00 31.96 304 LEU A N 1
ATOM 2413 C CA . LEU A 1 328 ? -10.481 89.022 5.720 1.00 36.61 304 LEU A CA 1
ATOM 2414 C C . LEU A 1 328 ? -11.781 89.104 6.507 1.00 39.09 304 LEU A C 1
ATOM 2415 O O . LEU A 1 328 ? -12.473 90.124 6.459 1.00 47.87 304 LEU A O 1
ATOM 2420 N N . TYR A 1 329 ? -12.115 88.036 7.226 1.00 34.06 305 TYR A N 1
ATOM 2421 C CA . TYR A 1 329 ? -13.279 88.022 8.109 1.00 31.51 305 TYR A CA 1
ATOM 2422 C C . TYR A 1 329 ? -12.776 87.743 9.522 1.00 32.88 305 TYR A C 1
ATOM 2423 O O . TYR A 1 329 ? -12.271 86.651 9.803 1.00 34.24 305 TYR A O 1
ATOM 2432 N N . GLU A 1 330 ? -12.912 88.733 10.405 1.00 34.16 306 GLU A N 1
ATOM 2433 C CA . GLU A 1 330 ? -12.371 88.658 11.753 1.00 35.74 306 GLU A CA 1
ATOM 2434 C C . GLU A 1 330 ? -13.343 89.283 12.741 1.00 35.20 306 GLU A C 1
ATOM 2435 O O . GLU A 1 330 ? -14.130 90.166 12.390 1.00 30.89 306 GLU A O 1
ATOM 2441 N N . ALA A 1 331 ? -13.283 88.802 13.981 1.00 37.12 307 ALA A N 1
ATOM 2442 C CA . ALA A 1 331 ? -13.923 89.482 15.099 1.00 41.96 307 ALA A CA 1
ATOM 2443 C C . ALA A 1 331 ? -13.008 90.587 15.615 1.00 31.10 307 ALA A C 1
ATOM 2444 O O . ALA A 1 331 ? -11.777 90.487 15.546 1.00 34.84 307 ALA A O 1
ATOM 2446 N N . THR A 1 332 ? -13.617 91.656 16.121 1.00 36.39 308 THR A N 1
ATOM 2447 C CA . THR A 1 332 ? -12.879 92.863 16.458 1.00 46.51 308 THR A CA 1
ATOM 2448 C C . THR A 1 332 ? -12.950 93.263 17.924 1.00 45.58 308 THR A C 1
ATOM 2449 O O . THR A 1 332 ? -12.255 94.207 18.316 1.00 46.49 308 THR A O 1
ATOM 2453 N N . THR A 1 333 ? -13.761 92.595 18.742 1.00 39.51 309 THR A N 1
ATOM 2454 C CA . THR A 1 333 ? -13.940 92.990 20.131 1.00 40.28 309 THR A CA 1
ATOM 2455 C C . THR A 1 333 ? -13.802 91.775 21.038 1.00 38.87 309 THR A C 1
ATOM 2456 O O . THR A 1 333 ? -13.988 90.631 20.615 1.00 35.27 309 THR A O 1
ATOM 2460 N N . ARG A 1 334 ? -13.458 92.043 22.296 1.00 37.04 310 ARG A N 1
ATOM 2461 C CA . ARG A 1 334 ? -13.414 90.993 23.302 1.00 32.43 310 ARG A CA 1
ATOM 2462 C C . ARG A 1 334 ? -14.813 90.449 23.555 1.00 37.11 310 ARG A C 1
ATOM 2463 O O . ARG A 1 334 ? -15.790 91.202 23.604 1.00 37.03 310 ARG A O 1
ATOM 2471 N N . SER A 1 335 ? -14.909 89.133 23.723 1.00 43.24 311 SER A N 1
ATOM 2472 C CA . SER A 1 335 ? -16.183 88.490 24.009 1.00 45.12 311 SER A CA 1
ATOM 2473 C C . SER A 1 335 ? -15.960 87.402 25.046 1.00 41.04 311 SER A C 1
ATOM 2474 O O . SER A 1 335 ? -15.126 86.516 24.847 1.00 44.75 311 SER A O 1
ATOM 2477 N N . ARG A 1 336 ? -16.710 87.470 26.148 1.00 39.35 312 ARG A N 1
ATOM 2478 C CA . ARG A 1 336 ? -16.505 86.525 27.243 1.00 43.16 312 ARG A CA 1
ATOM 2479 C C . ARG A 1 336 ? -16.884 85.105 26.843 1.00 36.42 312 ARG A C 1
ATOM 2480 O O . ARG A 1 336 ? -16.173 84.152 27.178 1.00 36.13 312 ARG A O 1
ATOM 2488 N N . TRP A 1 337 ? -18.010 84.934 26.152 1.00 33.29 313 TRP A N 1
ATOM 2489 C CA . TRP A 1 337 ? -18.434 83.579 25.831 1.00 39.45 313 TRP A CA 1
ATOM 2490 C C . TRP A 1 337 ? -17.573 82.977 24.730 1.00 39.35 313 TRP A C 1
ATOM 2491 O O . TRP A 1 337 ? -17.388 81.757 24.690 1.00 41.64 313 TRP A O 1
ATOM 2502 N N . VAL A 1 338 ? -17.007 83.811 23.856 1.00 32.80 314 VAL A N 1
ATOM 2503 C CA . VAL A 1 338 ? -16.046 83.303 22.885 1.00 32.60 314 VAL A CA 1
ATOM 2504 C C . VAL A 1 338 ? -14.775 82.841 23.589 1.00 34.40 314 VAL A C 1
ATOM 2505 O O . VAL A 1 338 ? -14.178 81.823 23.218 1.00 34.30 314 VAL A O 1
ATOM 2509 N N . ASP A 1 339 ? -14.354 83.565 24.632 1.00 34.75 315 ASP A N 1
ATOM 2510 C CA . ASP A 1 339 ? -13.189 83.144 25.407 1.00 33.26 315 ASP A CA 1
ATOM 2511 C C . ASP A 1 339 ? -13.394 81.774 26.046 1.00 33.97 315 ASP A C 1
ATOM 2512 O O . ASP A 1 339 ? -12.420 81.062 26.310 1.00 35.22 315 ASP A O 1
ATOM 2517 N N . LEU A 1 340 ? -14.640 81.391 26.312 1.00 29.02 316 LEU A N 1
ATOM 2518 C CA . LEU A 1 340 ? -14.932 80.101 26.920 1.00 29.98 316 LEU A CA 1
ATOM 2519 C C . LEU A 1 340 ? -15.133 78.995 25.892 1.00 38.16 316 LEU A C 1
ATOM 2520 O O . LEU A 1 340 ? -15.435 77.857 26.273 1.00 41.82 316 LEU A O 1
ATOM 2525 N N . ILE A 1 341 ? -14.976 79.301 24.607 1.00 28.48 317 ILE 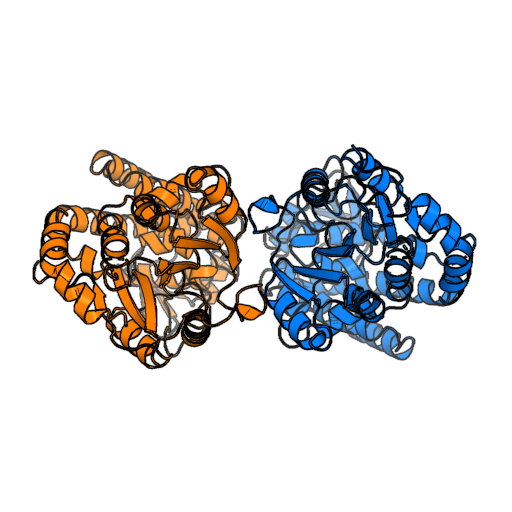A N 1
ATOM 2526 C CA . ILE A 1 341 ? -15.048 78.293 23.559 1.00 30.54 317 ILE A CA 1
ATOM 2527 C C . ILE A 1 341 ? -13.714 78.282 22.830 1.00 30.65 317 ILE A C 1
ATOM 2528 O O . ILE A 1 341 ? -12.834 77.470 23.139 1.00 31.15 317 ILE A O 1
ATOM 2533 N N . PHE A 1 342 ? -13.540 79.202 21.880 1.00 32.86 318 PHE A N 1
ATOM 2534 C CA . PHE A 1 342 ? -12.305 79.240 21.108 1.00 37.17 318 PHE A CA 1
ATOM 2535 C C . PHE A 1 342 ? -11.126 79.764 21.922 1.00 40.17 318 PHE A C 1
ATOM 2536 O O . PHE A 1 342 ? -9.974 79.502 21.557 1.00 36.09 318 PHE A O 1
ATOM 2544 N N . GLY A 1 343 ? -11.382 80.473 23.024 1.00 35.74 319 GLY A N 1
ATOM 2545 C CA . GLY A 1 343 ? -10.307 80.854 23.924 1.00 26.96 319 GLY A CA 1
ATOM 2546 C C . GLY A 1 343 ? -9.728 79.696 24.708 1.00 29.42 319 GLY A C 1
ATOM 2547 O O . GLY A 1 343 ? -8.657 79.837 25.307 1.00 34.84 319 GLY A O 1
ATOM 2548 N N . LEU A 1 344 ? -10.421 78.555 24.730 1.00 30.49 320 LEU A N 1
ATOM 2549 C CA . LEU A 1 344 ? -9.860 77.351 25.328 1.00 33.11 320 LEU A CA 1
ATOM 2550 C C . LEU A 1 344 ? -8.742 76.762 24.484 1.00 39.63 320 LEU A C 1
ATOM 2551 O O . LEU A 1 344 ? -7.900 76.027 25.014 1.00 35.70 320 LEU A O 1
ATOM 2556 N N . LEU A 1 345 ? -8.728 77.059 23.186 1.00 35.00 321 LEU A N 1
ATOM 2557 C CA . LEU A 1 345 ? -7.792 76.450 22.260 1.00 34.98 321 LEU A CA 1
ATOM 2558 C C . LEU A 1 345 ? -6.455 77.185 22.281 1.00 39.67 321 LEU A C 1
ATOM 2559 O O . LEU A 1 345 ? -6.365 78.357 22.654 1.00 36.52 321 LEU A O 1
ATOM 2564 N N . GLU A 1 346 ? -5.406 76.473 21.859 1.00 36.75 322 GLU A N 1
ATOM 2565 C CA . GLU A 1 346 ? -4.060 77.033 21.932 1.00 38.45 322 GLU A CA 1
ATOM 2566 C C . GLU A 1 346 ? -3.881 78.222 20.993 1.00 29.06 322 GLU A C 1
ATOM 2567 O O . GLU A 1 346 ? -3.096 79.127 21.294 1.00 32.74 322 GLU A O 1
ATOM 2573 N N . GLY A 1 347 ? -4.600 78.248 19.868 1.00 30.26 323 GLY A N 1
ATOM 2574 C CA . GLY A 1 347 ? -4.396 79.306 18.893 1.00 33.23 323 GLY A CA 1
ATOM 2575 C C . GLY A 1 347 ? -4.825 80.672 19.386 1.00 35.86 323 GLY A C 1
ATOM 2576 O O . GLY A 1 347 ? -4.273 81.691 18.961 1.00 37.71 323 GLY A O 1
ATOM 2577 N N . TRP A 1 348 ? -5.804 80.714 20.290 1.00 31.94 324 TRP A N 1
ATOM 2578 C CA . TRP A 1 348 ? -6.259 81.980 20.846 1.00 32.72 324 TRP A CA 1
ATOM 2579 C C . TRP A 1 348 ? -5.159 82.681 21.629 1.00 29.56 324 TRP A C 1
ATOM 2580 O O . TRP A 1 348 ? -5.160 83.911 21.714 1.00 34.38 324 TRP A O 1
ATOM 2591 N N . TRP A 1 349 ? -4.201 81.927 22.170 1.00 35.93 325 TRP A N 1
ATOM 2592 C CA . TRP A 1 349 ? -3.166 82.480 23.034 1.00 36.69 325 TRP A CA 1
ATOM 2593 C C . TRP A 1 349 ? -1.770 82.312 22.452 1.00 27.81 325 TRP A C 1
ATOM 2594 O O . TRP A 1 349 ? -0.784 82.382 23.190 1.00 39.21 325 TRP A O 1
ATOM 2605 N N . LYS A 1 350 ? -1.660 82.109 21.141 1.00 26.49 326 LYS A N 1
ATOM 2606 C CA . LYS A 1 350 ? -0.342 81.993 20.528 1.00 30.90 326 LYS A CA 1
ATOM 2607 C C . LYS A 1 350 ? 0.371 83.333 20.402 1.00 33.81 326 LYS A C 1
ATOM 2608 O O . LYS A 1 350 ? 1.605 83.354 20.356 1.00 31.65 326 LYS A O 1
ATOM 2614 N N . PHE A 1 351 ? -0.367 84.442 20.355 1.00 30.91 327 PHE A N 1
ATOM 2615 C CA . PHE A 1 351 ? 0.231 85.724 19.997 1.00 30.65 327 PHE A CA 1
ATOM 2616 C C . PHE A 1 351 ? 1.357 86.107 20.949 1.00 33.76 327 PHE A C 1
ATOM 2617 O O . PHE A 1 351 ? 1.253 85.945 22.168 1.00 36.73 327 PHE A O 1
ATOM 2625 N N . THR A 1 352 ? 2.457 86.596 20.372 1.00 37.21 328 THR A N 1
ATOM 2626 C CA . THR A 1 352 ? 3.575 87.114 21.143 1.00 40.65 328 THR A CA 1
ATOM 2627 C C . THR A 1 352 ? 4.005 88.504 20.698 1.00 39.79 328 THR A C 1
ATOM 2628 O O . THR A 1 352 ? 4.913 89.077 21.310 1.00 39.62 328 THR A O 1
ATOM 2632 N N . ASP A 1 353 ? 3.381 89.065 19.658 1.00 31.74 329 ASP A N 1
ATOM 2633 C CA . ASP A 1 353 ? 3.664 90.435 19.220 1.00 35.34 329 ASP A CA 1
ATOM 2634 C C . ASP A 1 353 ? 2.970 91.420 20.166 1.00 40.40 329 ASP A C 1
ATOM 2635 O O . ASP A 1 353 ? 2.033 92.137 19.808 1.00 35.87 329 ASP A O 1
ATOM 2640 N N . TYR A 1 354 ? 3.469 91.452 21.408 1.00 39.64 330 TYR A N 1
ATOM 2641 C CA . TYR A 1 354 ? 2.790 92.166 22.485 1.00 38.53 330 TYR A CA 1
ATOM 2642 C C . TYR A 1 354 ? 2.731 93.669 22.252 1.00 40.87 330 TYR A C 1
ATOM 2643 O O . TYR A 1 354 ? 1.837 94.332 22.791 1.00 46.96 330 TYR A O 1
ATOM 2652 N N . GLU A 1 355 ? 3.660 94.219 21.470 1.00 40.01 331 GLU A N 1
ATOM 2653 C CA . GLU A 1 355 ? 3.577 95.624 21.097 1.00 42.71 331 GLU A CA 1
ATOM 2654 C C . GLU A 1 355 ? 2.307 95.914 20.304 1.00 41.17 331 GLU A C 1
ATOM 2655 O O . GLU A 1 355 ? 1.758 97.018 20.392 1.00 46.27 331 GLU A O 1
ATOM 2661 N N . LEU A 1 356 ? 1.821 94.939 19.538 1.00 35.44 332 LEU A N 1
ATOM 2662 C CA . LEU A 1 356 ? 0.580 95.064 18.785 1.00 33.72 332 LEU A CA 1
ATOM 2663 C C . LEU A 1 356 ? -0.618 94.480 19.522 1.00 41.82 332 LEU A C 1
ATOM 2664 O O . LEU A 1 356 ? -1.712 95.052 19.474 1.00 43.48 332 LEU A O 1
ATOM 2669 N N . ARG A 1 357 ? -0.430 93.357 20.213 1.00 39.67 333 ARG A N 1
ATOM 2670 C CA . ARG A 1 357 ? -1.507 92.642 20.897 1.00 35.01 333 ARG A CA 1
ATOM 2671 C C . ARG A 1 357 ? -1.056 92.370 22.325 1.00 37.59 333 ARG A C 1
ATOM 2672 O O . ARG A 1 357 ? -0.487 91.308 22.613 1.00 34.98 333 ARG A O 1
ATOM 2680 N N . PRO A 1 358 ? -1.278 93.316 23.247 1.00 38.51 334 PRO A N 1
ATOM 2681 C CA . PRO A 1 358 ? -0.779 93.120 24.619 1.00 42.01 334 PRO A CA 1
ATOM 2682 C C . PRO A 1 358 ? -1.394 91.929 25.329 1.00 45.63 334 PRO A C 1
ATOM 2683 O O . PRO A 1 358 ? -0.675 91.180 26.000 1.00 47.20 334 PRO A O 1
ATOM 2687 N N . ASP A 1 359 ? -2.712 91.728 25.202 1.00 36.73 335 ASP A N 1
ATOM 2688 C CA . ASP A 1 359 ? -3.360 90.708 26.022 1.00 39.44 335 ASP A CA 1
ATOM 2689 C C . ASP A 1 359 ? -4.578 90.071 25.356 1.00 35.02 335 ASP A C 1
ATOM 2690 O O . ASP A 1 359 ? -5.400 89.476 26.060 1.00 35.99 335 ASP A O 1
ATOM 2695 N N . TYR A 1 360 ? -4.723 90.170 24.036 1.00 32.56 336 TYR A N 1
ATOM 2696 C CA . TYR A 1 360 ? -5.833 89.540 23.336 1.00 34.72 336 TYR A CA 1
ATOM 2697 C C . TYR A 1 360 ? -5.410 89.289 21.897 1.00 32.68 336 TYR A C 1
ATOM 2698 O O . TYR A 1 360 ? -4.627 90.070 21.341 1.00 31.13 336 TYR A O 1
ATOM 2707 N N . PRO A 1 361 ? -5.896 88.215 21.270 1.00 34.24 337 PRO A N 1
ATOM 2708 C CA . PRO A 1 361 ? -5.475 87.923 19.892 1.00 27.43 337 PRO A CA 1
ATOM 2709 C C . PRO A 1 361 ? -6.156 88.767 18.824 1.00 33.13 337 PRO A C 1
ATOM 2710 O O . PRO A 1 361 ? -5.619 88.852 17.713 1.00 27.73 337 PRO A O 1
ATOM 2714 N N . LEU A 1 362 ? -7.303 89.385 19.102 1.00 29.28 338 LEU A N 1
ATOM 2715 C CA . LEU A 1 362 ? -8.054 90.081 18.063 1.00 34.26 338 LEU A CA 1
ATOM 2716 C C . LEU A 1 362 ? -7.626 91.540 17.943 1.00 36.62 338 LEU A C 1
ATOM 2717 O O . LEU A 1 362 ? -7.166 92.156 18.907 1.00 36.90 338 LEU A O 1
ATOM 2722 N N . LEU A 1 363 ? -7.801 92.090 16.740 1.00 37.01 339 LEU A N 1
ATOM 2723 C CA . LEU A 1 363 ? -7.580 93.503 16.456 1.00 35.02 339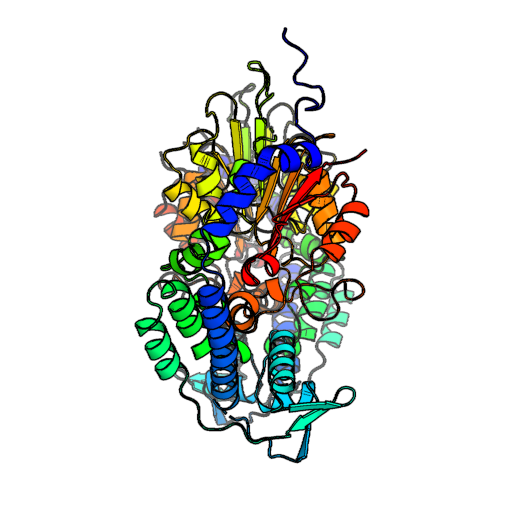 LEU A CA 1
ATOM 2724 C C . LEU A 1 363 ? -8.889 94.162 16.043 1.00 34.52 339 LEU A C 1
ATOM 2725 O O . LEU A 1 363 ? -9.790 93.504 15.512 1.00 31.24 339 LEU A O 1
ATOM 2730 N N . ASN A 1 364 ? -8.983 95.474 16.269 1.00 35.61 340 ASN A N 1
ATOM 2731 C CA . ASN A 1 364 ? -10.136 96.232 15.813 1.00 40.58 340 ASN A CA 1
ATOM 2732 C C . ASN A 1 364 ? -9.910 96.702 14.373 1.00 37.39 340 ASN A C 1
ATOM 2733 O O . ASN A 1 364 ? -8.866 96.443 13.767 1.00 30.88 340 ASN A O 1
ATOM 2738 N N . ARG A 1 365 ? -10.906 97.405 13.823 1.00 37.59 341 ARG A N 1
ATOM 2739 C CA . ARG A 1 365 ? -10.843 97.852 12.431 1.00 39.11 341 ARG A CA 1
ATOM 2740 C C . ARG A 1 365 ? -9.623 98.732 12.182 1.00 40.87 341 ARG A C 1
ATOM 2741 O O . ARG A 1 365 ? -8.877 98.521 11.218 1.00 37.30 341 ARG A O 1
ATOM 2749 N N . GLU A 1 366 ? -9.411 99.734 13.037 1.00 37.22 342 GLU A N 1
ATOM 2750 C CA . GLU A 1 366 ? -8.291 100.647 12.835 1.00 42.52 342 GLU A CA 1
ATOM 2751 C C . GLU A 1 366 ? -6.956 99.922 12.945 1.00 43.90 342 GLU A C 1
ATOM 2752 O O . GLU A 1 366 ? -6.022 100.212 12.188 1.00 41.15 342 GLU A O 1
ATOM 2758 N N . GLN A 1 367 ? -6.848 98.966 13.871 1.00 41.55 343 GLN A N 1
ATOM 2759 C CA . GLN A 1 367 ? -5.593 98.240 14.033 1.00 41.11 343 GLN A CA 1
ATOM 2760 C C . GLN A 1 367 ? -5.316 97.327 12.843 1.00 36.52 343 GLN A C 1
ATOM 2761 O O . GLN A 1 367 ? -4.163 97.176 12.426 1.00 42.71 343 GLN A O 1
ATOM 2767 N N . TRP A 1 368 ? -6.358 96.697 12.297 1.00 27.02 344 TRP A N 1
ATOM 2768 C CA . TRP A 1 368 ? -6.178 95.871 11.109 1.00 31.46 344 TRP A CA 1
ATOM 2769 C C . TRP A 1 368 ? -5.719 96.704 9.922 1.00 31.56 344 TRP A C 1
ATOM 2770 O O . TRP A 1 368 ? -4.813 96.300 9.182 1.00 38.06 344 TRP A O 1
ATOM 2781 N N . LYS A 1 369 ? -6.345 97.863 9.713 1.00 31.85 345 LYS A N 1
ATOM 2782 C CA . LYS A 1 369 ? -5.951 98.717 8.597 1.00 37.64 345 LYS A CA 1
ATOM 2783 C C . LYS A 1 369 ? -4.492 99.131 8.714 1.00 42.36 345 LYS A C 1
ATOM 2784 O O . LYS A 1 369 ? -3.754 99.125 7.721 1.00 42.65 345 LYS A O 1
ATOM 2790 N N . LYS A 1 370 ? -4.054 99.467 9.927 1.00 37.73 346 LYS A N 1
ATOM 2791 C CA . LYS A 1 370 ? -2.673 99.882 10.126 1.00 36.69 346 LYS A CA 1
ATOM 2792 C C . LYS A 1 370 ? -1.706 98.737 9.846 1.00 34.10 346 LYS A C 1
ATOM 2793 O O . LYS A 1 370 ? -0.699 98.921 9.153 1.00 42.08 346 LYS A O 1
ATOM 2799 N N . VAL A 1 371 ? -1.992 97.542 10.367 1.00 36.52 347 VAL A N 1
ATOM 2800 C CA . VAL A 1 371 ? -1.053 96.442 10.166 1.00 39.42 347 VAL A CA 1
ATOM 2801 C C . VAL A 1 371 ? -1.049 95.995 8.704 1.00 36.06 347 VAL A C 1
ATOM 2802 O O . VAL A 1 371 ? 0.008 95.654 8.159 1.00 33.94 347 VAL A O 1
ATOM 2806 N N . LEU A 1 372 ? -2.206 96.037 8.033 1.00 29.35 348 LEU A N 1
ATOM 2807 C CA . LEU A 1 372 ? -2.260 95.712 6.609 1.00 31.10 348 LEU A CA 1
ATOM 2808 C C . LEU A 1 372 ? -1.449 96.698 5.778 1.00 33.21 348 LEU A C 1
ATOM 2809 O O . LEU A 1 372 ? -0.772 96.300 4.823 1.00 34.07 348 LEU A O 1
ATOM 2814 N N . SER A 1 373 ? -1.508 97.989 6.115 1.00 33.20 349 SER A N 1
ATOM 2815 C CA . SER A 1 373 ? -0.743 98.971 5.359 1.00 35.11 349 SER A CA 1
ATOM 2816 C C . SER A 1 373 ? 0.754 98.814 5.586 1.00 36.75 349 SER A C 1
ATOM 2817 O O . SER A 1 373 ? 1.545 99.253 4.746 1.00 36.84 349 SER A O 1
ATOM 2820 N N . GLU A 1 374 ? 1.152 98.181 6.688 1.00 39.59 350 GLU A N 1
ATOM 2821 C CA . GLU A 1 374 ? 2.551 97.933 7.002 1.00 47.13 350 GLU A CA 1
ATOM 2822 C C . GLU A 1 374 ? 3.066 96.609 6.448 1.00 39.33 350 GLU A C 1
ATOM 2823 O O . GLU A 1 374 ? 4.273 96.357 6.519 1.00 43.25 350 GLU A O 1
ATOM 2829 N N . THR A 1 375 ? 2.193 95.759 5.905 1.00 36.60 351 THR A N 1
ATOM 2830 C CA . THR A 1 375 ? 2.608 94.466 5.374 1.00 41.01 351 THR A CA 1
ATOM 2831 C C . THR A 1 375 ? 2.342 94.340 3.876 1.00 38.38 351 THR A C 1
ATOM 2832 O O . THR A 1 375 ? 2.233 93.221 3.361 1.00 37.32 351 THR A O 1
ATOM 2836 N N . GLY A 1 376 ? 2.245 95.460 3.165 1.00 39.30 352 GLY A N 1
ATOM 2837 C CA . GLY A 1 376 ? 2.183 95.423 1.718 1.00 37.71 352 GLY A CA 1
ATOM 2838 C C . GLY A 1 376 ? 0.793 95.384 1.131 1.00 38.02 352 GLY A C 1
ATOM 2839 O O . GLY A 1 376 ? 0.616 94.888 0.011 1.00 43.54 352 GLY A O 1
ATOM 2840 N N . PHE A 1 377 ? -0.203 95.888 1.848 1.00 33.57 353 PHE A N 1
ATOM 2841 C CA . PHE A 1 377 ? -1.567 95.959 1.353 1.00 33.01 353 PHE A CA 1
ATOM 2842 C C . PHE A 1 377 ? -2.003 97.410 1.251 1.00 37.48 353 PHE A C 1
ATOM 2843 O O . PHE A 1 377 ? -1.600 98.257 2.055 1.00 39.45 353 PHE A O 1
ATOM 2851 N N . THR A 1 378 ? -2.846 97.680 0.262 1.00 36.44 354 THR A N 1
ATOM 2852 C CA . THR A 1 378 ? -3.337 99.014 -0.023 1.00 35.88 354 THR A CA 1
ATOM 2853 C C . THR A 1 378 ? -4.839 98.944 -0.265 1.00 33.60 354 THR A C 1
ATOM 2854 O O . THR A 1 378 ? -5.422 97.859 -0.361 1.00 30.81 354 THR A O 1
ATOM 2858 N N . GLN A 1 379 ? -5.461 100.123 -0.334 1.00 31.70 355 GLN A N 1
ATOM 2859 C CA . GLN A 1 379 ? -6.889 100.283 -0.614 1.00 38.11 355 GLN A CA 1
ATOM 2860 C C . GLN A 1 379 ? -7.737 99.398 0.302 1.00 36.62 355 GLN A C 1
ATOM 2861 O O . GLN A 1 379 ? -8.560 98.593 -0.140 1.00 41.80 355 GLN A O 1
ATOM 2867 N N . VAL A 1 380 ? -7.521 99.569 1.602 1.00 33.13 356 VAL A N 1
ATOM 2868 C CA . VAL A 1 380 ? -8.142 98.708 2.602 1.00 30.14 356 VAL A CA 1
ATOM 2869 C C . VAL A 1 380 ? -9.545 99.211 2.906 1.00 29.47 356 VAL A C 1
ATOM 2870 O O . VAL A 1 380 ? -9.746 100.394 3.207 1.00 29.37 356 VAL A O 1
ATOM 2874 N N . VAL A 1 381 ? -10.519 98.308 2.838 1.00 33.17 357 VAL A N 1
ATOM 2875 C CA . VAL A 1 381 ? -11.915 98.608 3.134 1.00 34.58 357 VAL A CA 1
ATOM 2876 C C . VAL A 1 381 ? -12.379 97.688 4.251 1.00 31.26 357 VAL A C 1
ATOM 2877 O O . VAL A 1 381 ? -12.079 96.488 4.244 1.00 37.79 357 VAL A O 1
ATOM 2881 N N . THR A 1 382 ? -13.118 98.243 5.203 1.00 35.44 358 THR A N 1
ATOM 2882 C CA . THR A 1 382 ? -13.736 97.463 6.269 1.00 36.57 358 THR A CA 1
ATOM 2883 C C . THR A 1 382 ? -15.245 97.480 6.080 1.00 30.07 358 THR A C 1
ATOM 2884 O O . THR A 1 382 ? -15.834 98.541 5.848 1.00 37.93 358 THR A O 1
ATOM 2888 N N . LEU A 1 383 ? -15.863 96.311 6.181 1.00 29.81 359 LEU A N 1
ATOM 2889 C CA . LEU A 1 383 ? -17.303 96.173 5.991 1.00 34.89 359 LEU A CA 1
ATOM 2890 C C . LEU A 1 383 ? -17.908 95.403 7.158 1.00 37.35 359 LEU A C 1
ATOM 2891 O O . LEU A 1 383 ? -17.250 94.539 7.730 1.00 38.94 359 LEU A O 1
ATOM 2896 N N . PRO A 1 384 ? -19.162 95.708 7.519 1.00 38.82 360 PRO A N 1
ATOM 2897 C CA . PRO A 1 384 ? -20.014 96.758 6.955 1.00 42.45 360 PRO A CA 1
ATOM 2898 C C . PRO A 1 384 ? -19.818 98.105 7.652 1.00 44.81 360 PRO A C 1
ATOM 2899 O O . PRO A 1 384 ? -19.307 98.137 8.770 1.00 41.69 360 PRO A O 1
ATOM 2903 N N . GLU A 1 385 ? -20.214 99.207 6.985 1.00 56.69 361 GLU A N 1
ATOM 2904 C CA . GLU A 1 385 ? -20.142 100.567 7.542 1.00 61.65 361 GLU A CA 1
ATOM 2905 C C . GLU A 1 385 ? -21.427 101.288 7.134 1.00 58.81 361 GLU A C 1
ATOM 2906 O O . GLU A 1 385 ? -21.470 102.012 6.135 1.00 61.76 361 GLU A O 1
ATOM 2912 N N . VAL A 1 386 ? -22.484 101.080 7.914 1.00 53.96 362 VAL A N 1
ATOM 2913 C CA . VAL A 1 386 ? -23.788 101.681 7.666 1.00 58.02 362 VAL A CA 1
ATOM 2914 C C . VAL A 1 386 ? -24.245 102.374 8.941 1.00 67.61 362 VAL A C 1
ATOM 2915 O O . VAL A 1 386 ? -24.052 101.850 10.043 1.00 60.37 362 VAL A O 1
ATOM 2919 N N . GLU A 1 387 ? -24.845 103.553 8.795 1.00 78.65 363 GLU A N 1
ATOM 2920 C CA . GLU A 1 387 ? -25.428 104.225 9.947 1.00 82.23 363 GLU A CA 1
ATOM 2921 C C . GLU A 1 387 ? -26.646 103.457 10.445 1.00 75.72 363 GLU A C 1
ATOM 2922 O O . GLU A 1 387 ? -27.311 102.742 9.691 1.00 69.43 363 GLU A O 1
ATOM 2928 N N . GLY A 1 388 ? -26.940 103.616 11.734 1.00 81.79 364 GLY A N 1
ATOM 2929 C CA . GLY A 1 388 ? -28.017 102.854 12.334 1.00 83.16 364 GLY A CA 1
ATOM 2930 C C . GLY A 1 388 ? -27.745 101.373 12.404 1.00 73.57 364 GLY A C 1
ATOM 2931 O O . GLY A 1 388 ? -28.683 100.577 12.492 1.00 79.46 364 GLY A O 1
ATOM 2940 N N . ALA A 1 390 ? -26.578 97.662 13.723 1.00 66.42 366 ALA A N 1
ATOM 2941 C CA . ALA A 1 390 ? -26.627 96.924 14.976 1.00 64.18 366 ALA A CA 1
ATOM 2942 C C . ALA A 1 390 ? -25.230 96.819 15.575 1.00 62.71 366 ALA A C 1
ATOM 2943 O O . ALA A 1 390 ? -24.243 96.635 14.857 1.00 61.94 366 ALA A O 1
ATOM 2945 N N . GLU A 1 391 ? -25.150 96.946 16.903 1.00 61.20 367 GLU A N 1
ATOM 2946 C CA . GLU A 1 391 ? -23.850 96.909 17.568 1.00 64.97 367 GLU A CA 1
ATOM 2947 C C . GLU A 1 391 ? -23.138 95.584 17.334 1.00 64.12 367 GLU A C 1
ATOM 2948 O O . GLU A 1 391 ? -21.903 95.532 17.356 1.00 72.13 367 GLU A O 1
ATOM 2954 N N . ALA A 1 392 ? -23.894 94.506 17.102 1.00 57.90 368 ALA A N 1
ATOM 2955 C CA . ALA A 1 392 ? -23.272 93.215 16.829 1.00 55.50 368 ALA A CA 1
ATOM 2956 C C . ALA A 1 392 ? -22.471 93.246 15.536 1.00 48.92 368 ALA A C 1
ATOM 2957 O O . ALA A 1 392 ? -21.426 92.593 15.436 1.00 43.21 368 ALA A O 1
ATOM 2959 N N . LEU A 1 393 ? -22.938 94.002 14.541 1.00 50.39 369 LEU A N 1
ATOM 2960 C CA . LEU A 1 393 ? -22.209 94.114 13.286 1.00 42.14 369 LEU A CA 1
ATOM 2961 C C . LEU A 1 393 ? -20.954 94.965 13.424 1.00 41.89 369 LEU A C 1
ATOM 2962 O O . LEU A 1 393 ? -20.079 94.898 12.558 1.00 46.05 369 LEU A O 1
ATOM 2967 N N . SER A 1 394 ? -20.845 95.756 14.490 1.00 47.95 370 SER A N 1
ATOM 2968 C CA . SER A 1 394 ? -19.613 96.483 14.759 1.00 47.99 370 SER A CA 1
ATOM 2969 C C . SER A 1 394 ? -18.548 95.606 15.399 1.00 50.52 370 SER A C 1
ATOM 2970 O O . SER A 1 394 ? -17.366 95.965 15.367 1.00 60.37 370 SER A O 1
ATOM 2973 N N . GLN A 1 395 ? -18.935 94.471 15.976 1.00 43.69 371 GLN A N 1
ATOM 2974 C CA . GLN A 1 395 ? -18.011 93.601 16.690 1.00 38.81 371 GLN A CA 1
ATOM 2975 C C . GLN A 1 395 ? -17.355 92.568 15.788 1.00 43.82 371 GLN A C 1
ATOM 2976 O O . GLN A 1 395 ? -16.528 91.784 16.265 1.00 42.25 371 GLN A O 1
ATOM 2982 N N . GLN A 1 396 ? -17.712 92.545 14.506 1.00 43.89 372 GLN A N 1
ATOM 2983 C CA . GLN A 1 396 ? -17.032 91.739 13.505 1.00 37.09 372 GLN A CA 1
ATOM 2984 C C . GLN A 1 396 ? -16.916 92.572 12.237 1.00 41.27 372 GLN A C 1
ATOM 2985 O O . GLN A 1 396 ? -17.657 93.536 12.040 1.00 44.73 372 GLN A O 1
ATOM 2991 N N . THR A 1 397 ? -15.975 92.200 11.373 1.00 34.20 373 THR A N 1
ATOM 2992 C CA . THR A 1 397 ? -15.773 92.961 10.150 1.00 39.32 373 THR A CA 1
ATOM 2993 C C . THR A 1 397 ? -15.293 92.043 9.038 1.00 38.85 373 THR A C 1
ATOM 2994 O O . THR A 1 397 ? -14.602 91.050 9.279 1.00 39.28 373 THR A O 1
ATOM 2998 N N . VAL A 1 398 ? -15.685 92.379 7.815 1.00 29.22 374 VAL A N 1
ATOM 2999 C CA . VAL A 1 398 ? -15.066 91.829 6.620 1.00 33.36 374 VAL A CA 1
ATOM 3000 C C . VAL A 1 398 ? -14.140 92.902 6.072 1.00 33.47 374 VAL A C 1
ATOM 3001 O O . VAL A 1 398 ? -14.574 94.025 5.790 1.00 35.16 374 VAL A O 1
ATOM 3005 N N . ILE A 1 399 ? -12.862 92.573 5.947 1.00 31.25 375 ILE A N 1
ATOM 3006 C CA . ILE A 1 399 ? -11.850 93.513 5.488 1.00 33.10 375 ILE A CA 1
ATOM 3007 C C . ILE A 1 399 ? -11.384 93.079 4.110 1.00 33.58 375 ILE A C 1
ATOM 3008 O O . ILE A 1 399 ? -11.108 91.895 3.883 1.00 33.25 375 ILE A O 1
ATOM 3013 N N . VAL A 1 400 ? -11.310 94.035 3.190 1.00 25.96 376 VAL A N 1
ATOM 3014 C CA . VAL A 1 400 ? -10.866 93.781 1.828 1.00 28.73 376 VAL A CA 1
ATOM 3015 C C . VAL A 1 400 ? -9.679 94.693 1.563 1.00 28.04 376 VAL A C 1
ATOM 3016 O O . VAL A 1 400 ? -9.748 95.905 1.804 1.00 28.26 376 VAL A O 1
ATOM 3020 N N . ALA A 1 401 ? -8.585 94.108 1.099 1.00 30.44 377 ALA A N 1
ATOM 3021 C CA . ALA A 1 401 ? -7.369 94.853 0.846 1.00 29.94 377 ALA A CA 1
ATOM 3022 C C . ALA A 1 401 ? -6.751 94.327 -0.437 1.00 26.56 377 ALA A C 1
ATOM 3023 O O . ALA A 1 401 ? -7.005 93.197 -0.851 1.00 32.15 377 ALA A O 1
ATOM 3025 N N . GLN A 1 402 ? -5.944 95.166 -1.071 1.00 33.62 378 GLN A N 1
ATOM 3026 C CA . GLN A 1 402 ? -5.299 94.825 -2.327 1.00 32.49 378 GLN A CA 1
ATOM 3027 C C . GLN A 1 402 ? -3.803 94.661 -2.110 1.00 34.14 378 GLN A C 1
ATOM 3028 O O . GLN A 1 402 ? -3.181 95.440 -1.383 1.00 34.91 378 GLN A O 1
ATOM 3034 N N . ALA A 1 403 ? -3.235 93.636 -2.734 1.00 40.28 379 ALA A N 1
ATOM 3035 C CA . ALA A 1 403 ? -1.790 93.483 -2.739 1.00 43.42 379 ALA A CA 1
ATOM 3036 C C . ALA A 1 403 ? -1.151 94.654 -3.475 1.00 41.11 379 ALA A C 1
ATOM 3037 O O . ALA A 1 403 ? -1.505 94.948 -4.620 1.00 43.35 379 ALA A O 1
ATOM 3039 N N . ALA A 1 404 ? -0.225 95.332 -2.807 1.00 38.99 380 ALA A N 1
ATOM 3040 C CA . ALA A 1 404 ? 0.455 96.491 -3.367 1.00 55.67 380 ALA A CA 1
ATOM 3041 C C . ALA A 1 404 ? 1.846 96.110 -3.863 1.00 70.05 380 ALA A C 1
ATOM 3042 O O . ALA A 1 404 ? 2.353 95.016 -3.603 1.00 76.29 380 ALA A O 1
ATOM 3044 N N . SER A 1 405 ? 2.466 97.038 -4.583 1.00 88.07 381 SER A N 1
ATOM 3045 C CA . SER A 1 405 ? 3.825 96.835 -5.075 1.00 105.43 381 SER A CA 1
ATOM 3046 C C . SER A 1 405 ? 4.504 98.165 -5.384 1.00 109.80 381 SER A C 1
ATOM 3047 O O . SER A 1 405 ? 5.567 98.201 -6.005 1.00 115.95 381 SER A O 1
ATOM 3050 N N . LEU B 1 30 ? 6.628 43.384 -11.201 1.00 83.37 6 LEU B N 1
ATOM 3051 C CA . LEU B 1 30 ? 7.411 44.535 -11.637 1.00 84.79 6 LEU B CA 1
ATOM 3052 C C . LEU B 1 30 ? 8.659 44.686 -10.770 1.00 88.23 6 LEU B C 1
ATOM 3053 O O . LEU B 1 30 ? 9.772 44.393 -11.206 1.00 93.60 6 LEU B O 1
ATOM 3058 N N . LEU B 1 31 ? 8.462 45.147 -9.538 1.00 78.34 7 LEU B N 1
ATOM 3059 C CA . LEU B 1 31 ? 9.538 45.332 -8.572 1.00 73.72 7 LEU B CA 1
ATOM 3060 C C . LEU B 1 31 ? 9.352 44.328 -7.442 1.00 76.36 7 LEU B C 1
ATOM 3061 O O . LEU B 1 31 ? 8.355 44.388 -6.714 1.00 87.82 7 LEU B O 1
ATOM 3066 N N . ASP B 1 32 ? 10.305 43.409 -7.300 1.00 60.97 8 ASP B N 1
ATOM 3067 C CA . ASP B 1 32 ? 10.217 42.369 -6.280 1.00 52.75 8 ASP B CA 1
ATOM 3068 C C . ASP B 1 32 ? 11.201 42.659 -5.155 1.00 38.43 8 ASP B C 1
ATOM 3069 O O . ASP B 1 32 ? 12.421 42.557 -5.365 1.00 36.49 8 ASP B O 1
ATOM 3074 N N . PRO B 1 33 ? 10.726 43.013 -3.957 1.00 33.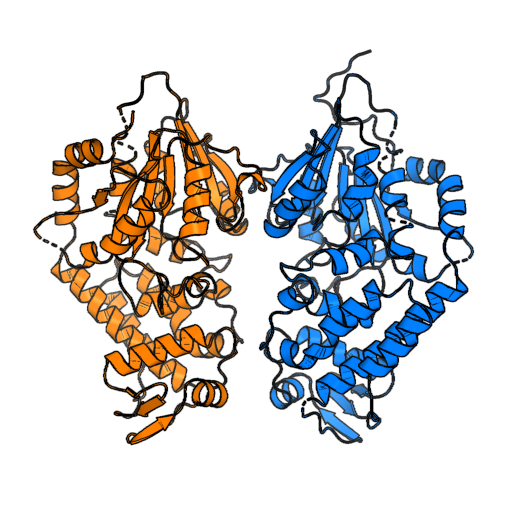20 9 PRO B N 1
ATOM 3075 C CA . PRO B 1 33 ? 11.650 43.265 -2.836 1.00 32.82 9 PRO B CA 1
ATOM 3076 C C . PRO B 1 33 ? 12.559 42.094 -2.518 1.00 35.68 9 PRO B C 1
ATOM 3077 O O . PRO B 1 33 ? 13.722 42.297 -2.145 1.00 31.44 9 PRO B O 1
ATOM 3081 N N . VAL B 1 34 ? 12.055 40.867 -2.652 1.00 36.58 10 VAL B N 1
ATOM 3082 C CA . VAL B 1 34 ? 12.848 39.687 -2.316 1.00 31.91 10 VAL B CA 1
ATOM 3083 C C . VAL B 1 34 ? 14.043 39.564 -3.252 1.00 30.54 10 VAL B C 1
ATOM 3084 O O . VAL B 1 34 ? 15.176 39.331 -2.815 1.00 33.59 10 VAL B O 1
ATOM 3088 N N . GLU B 1 35 ? 13.808 39.725 -4.554 1.00 36.72 11 GLU B N 1
ATOM 3089 C CA . GLU B 1 35 ? 14.906 39.658 -5.511 1.00 39.11 11 GLU B CA 1
ATOM 3090 C C . GLU B 1 35 ? 15.894 40.801 -5.299 1.00 44.24 11 GLU B C 1
ATOM 3091 O O . GLU B 1 35 ? 17.108 40.610 -5.436 1.00 45.01 11 GLU B O 1
ATOM 3097 N N . VAL B 1 36 ? 15.394 41.990 -4.948 1.00 41.80 12 VAL B N 1
ATOM 3098 C CA . VAL B 1 36 ? 16.275 43.129 -4.693 1.00 35.19 12 VAL B CA 1
ATOM 3099 C C . VAL B 1 36 ? 17.202 42.837 -3.518 1.00 33.93 12 VAL B C 1
ATOM 3100 O O . VAL B 1 36 ? 18.414 43.074 -3.586 1.00 34.77 12 VAL B O 1
ATOM 3104 N N . SER B 1 37 ? 16.647 42.310 -2.423 1.00 30.85 13 SER B N 1
ATOM 3105 C CA . SER B 1 37 ? 17.462 42.039 -1.242 1.00 38.62 13 SER B CA 1
ATOM 3106 C C . SER B 1 37 ? 18.508 40.962 -1.506 1.00 43.67 13 SER B C 1
ATOM 3107 O O . SER B 1 37 ? 19.593 40.999 -0.913 1.00 45.61 13 SER B O 1
ATOM 3110 N N . GLN B 1 38 ? 18.209 39.998 -2.382 1.00 41.19 14 GLN B N 1
ATOM 3111 C CA . GLN B 1 38 ? 19.219 39.005 -2.738 1.00 41.01 14 GLN B CA 1
ATOM 3112 C C . GLN B 1 38 ? 20.361 39.641 -3.516 1.00 37.07 14 GLN B C 1
ATOM 3113 O O . GLN B 1 38 ? 21.524 39.258 -3.349 1.00 45.89 14 GLN B O 1
ATOM 3119 N N . GLN B 1 39 ? 20.049 40.606 -4.383 1.00 36.51 15 GLN B N 1
ATOM 3120 C CA . GLN B 1 39 ? 21.093 41.226 -5.188 1.00 43.06 15 GLN B CA 1
ATOM 3121 C C . GLN B 1 39 ? 21.978 42.145 -4.356 1.00 48.07 15 GLN B C 1
ATOM 3122 O O . GLN B 1 39 ? 23.157 42.325 -4.679 1.00 55.87 15 GLN B O 1
ATOM 3128 N N . LEU B 1 40 ? 21.439 42.721 -3.284 1.00 43.40 16 LEU B N 1
ATOM 3129 C CA . LEU B 1 40 ? 22.222 43.525 -2.353 1.00 40.03 16 LEU B CA 1
ATOM 3130 C C . LEU B 1 40 ? 22.975 42.689 -1.325 1.00 54.04 16 LEU B C 1
ATOM 3131 O O . LEU B 1 40 ? 23.646 43.264 -0.461 1.00 55.18 16 LEU B O 1
ATOM 3136 N N . ALA B 1 41 ? 22.880 41.361 -1.399 1.00 59.56 17 ALA B N 1
ATOM 3137 C CA . ALA B 1 41 ? 23.428 40.502 -0.349 1.00 63.83 17 ALA B CA 1
ATOM 3138 C C . ALA B 1 41 ? 24.912 40.726 -0.081 1.00 63.97 17 ALA B C 1
ATOM 3139 O O . ALA B 1 41 ? 25.279 40.901 1.094 1.00 53.63 17 ALA B O 1
ATOM 3141 N N . PRO B 1 42 ? 25.810 40.723 -1.075 1.00 67.95 18 PRO B N 1
ATOM 3142 C CA . PRO B 1 42 ? 27.224 40.968 -0.749 1.00 67.93 18 PRO B CA 1
ATOM 3143 C C . PRO B 1 42 ? 27.478 42.374 -0.242 1.00 60.05 18 PRO B C 1
ATOM 3144 O O . PRO B 1 42 ? 28.353 42.566 0.611 1.00 58.28 18 PRO B O 1
ATOM 3148 N N . SER B 1 43 ? 26.735 43.363 -0.741 1.00 49.69 19 SER B N 1
ATOM 3149 C CA . SER B 1 43 ? 26.911 44.731 -0.271 1.00 50.83 19 SER B CA 1
ATOM 3150 C C . SER B 1 43 ? 26.478 44.873 1.184 1.00 52.18 19 SER B C 1
ATOM 3151 O O . SER B 1 43 ? 27.110 45.601 1.958 1.00 50.77 19 SER B O 1
ATOM 3154 N N . LEU B 1 44 ? 25.413 44.173 1.578 1.00 55.27 20 LEU B N 1
ATOM 3155 C CA . LEU B 1 44 ? 24.911 44.291 2.944 1.00 56.37 20 LEU B CA 1
ATOM 3156 C C . LEU B 1 44 ? 25.842 43.613 3.942 1.00 53.62 20 LEU B C 1
ATOM 3157 O O . LEU B 1 44 ? 26.083 44.145 5.032 1.00 45.33 20 LEU B O 1
ATOM 3162 N N . THR B 1 45 ? 26.368 42.437 3.592 1.00 58.79 21 THR B N 1
ATOM 3163 C CA . THR B 1 45 ? 27.279 41.743 4.498 1.00 59.77 21 THR B CA 1
ATOM 3164 C C . THR B 1 45 ? 28.515 42.588 4.783 1.00 55.89 21 THR B C 1
ATOM 3165 O O . THR B 1 45 ? 28.969 42.670 5.930 1.00 53.18 21 THR B O 1
ATOM 3169 N N . GLU B 1 46 ? 29.063 43.238 3.754 1.00 62.00 22 GLU B N 1
ATOM 3170 C CA . GLU B 1 46 ? 30.181 44.149 3.972 1.00 62.85 22 GLU B CA 1
ATOM 3171 C C . GLU B 1 46 ? 29.762 45.363 4.791 1.00 59.68 22 GLU B C 1
ATOM 3172 O O . GLU B 1 46 ? 30.543 45.856 5.613 1.00 58.76 22 GLU B O 1
ATOM 3178 N N . LEU B 1 47 ? 28.539 45.854 4.586 1.00 52.63 23 LEU B N 1
ATOM 3179 C CA . LEU B 1 47 ? 28.094 47.054 5.286 1.00 56.08 23 LEU B CA 1
ATOM 3180 C C . LEU B 1 47 ? 28.007 46.821 6.791 1.00 53.04 23 LEU B C 1
ATOM 3181 O O . LEU B 1 47 ? 28.426 47.674 7.582 1.00 51.65 23 LEU B O 1
ATOM 3186 N N . VAL B 1 48 ? 27.488 45.665 7.206 1.00 53.40 24 VAL B N 1
ATOM 3187 C CA . VAL B 1 48 ? 27.278 45.417 8.628 1.00 62.53 24 VAL B CA 1
ATOM 3188 C C . VAL B 1 48 ? 28.563 45.063 9.365 1.00 70.59 24 VAL B C 1
ATOM 3189 O O . VAL B 1 48 ? 28.598 45.142 10.598 1.00 75.05 24 VAL B O 1
ATOM 3193 N N . THR B 1 49 ? 29.622 44.673 8.654 1.00 77.74 25 THR B N 1
ATOM 3194 C CA . THR B 1 49 ? 30.855 44.288 9.333 1.00 82.91 25 THR B CA 1
ATOM 3195 C C . THR B 1 49 ? 31.699 45.493 9.727 1.00 83.31 25 THR B C 1
ATOM 3196 O O . THR B 1 49 ? 32.404 45.442 10.741 1.00 87.81 25 THR B O 1
ATOM 3200 N N . LEU B 1 50 ? 31.640 46.579 8.956 1.00 80.07 26 LEU B N 1
ATOM 3201 C CA . LEU B 1 50 ? 32.416 47.771 9.279 1.00 80.68 26 LEU B CA 1
ATOM 3202 C C . LEU B 1 50 ? 31.876 48.523 10.490 1.00 84.37 26 LEU B C 1
ATOM 3203 O O . LEU B 1 50 ? 32.450 49.551 10.865 1.00 87.41 26 LEU B O 1
ATOM 3208 N N . LEU B 1 51 ? 30.798 48.048 11.103 1.00 86.22 27 LEU B N 1
ATOM 3209 C CA . LEU B 1 51 ? 30.281 48.614 12.341 1.00 83.58 27 LEU B CA 1
ATOM 3210 C C . LEU B 1 51 ? 30.767 47.752 13.501 1.00 82.23 27 LEU B C 1
ATOM 3211 O O . LEU B 1 51 ? 30.465 46.555 13.557 1.00 81.07 27 LEU B O 1
ATOM 3216 N N . ASP B 1 52 ? 31.524 48.358 14.415 1.00 79.32 28 ASP B N 1
ATOM 3217 C CA . ASP B 1 52 ? 32.138 47.608 15.505 1.00 80.82 28 ASP B CA 1
ATOM 3218 C C . ASP B 1 52 ? 31.065 47.100 16.461 1.00 75.98 28 ASP B C 1
ATOM 3219 O O . ASP B 1 52 ? 30.325 47.892 17.053 1.00 75.17 28 ASP B O 1
ATOM 3224 N N . ASN B 1 53 ? 30.990 45.776 16.617 1.00 78.37 29 ASN B N 1
ATOM 3225 C CA . ASN B 1 53 ? 29.941 45.176 17.437 1.00 80.97 29 ASN B CA 1
ATOM 3226 C C . ASN B 1 53 ? 30.133 45.505 18.913 1.00 76.01 29 ASN B C 1
ATOM 3227 O O . ASN B 1 53 ? 29.188 45.920 19.595 1.00 81.11 29 ASN B O 1
ATOM 3232 N N . ALA B 1 54 ? 31.352 45.318 19.425 1.00 99.22 30 ALA B N 1
ATOM 3233 C CA . ALA B 1 54 ? 31.593 45.513 20.850 1.00 80.51 30 ALA B CA 1
ATOM 3234 C C . ALA B 1 54 ? 31.473 46.978 21.251 1.00 68.01 30 ALA B C 1
ATOM 3235 O O . ALA B 1 54 ? 31.003 47.279 22.354 1.00 60.72 30 ALA B O 1
ATOM 3237 N N . ARG B 1 55 ? 31.885 47.898 20.377 1.00 61.90 31 ARG B N 1
ATOM 3238 C CA . ARG B 1 55 ? 31.852 49.313 20.729 1.00 54.15 31 ARG B CA 1
ATOM 3239 C C . ARG B 1 55 ? 30.430 49.857 20.699 1.00 59.16 31 ARG B C 1
ATOM 3240 O O . ARG B 1 55 ? 30.008 50.566 21.620 1.00 56.84 31 ARG B O 1
ATOM 3248 N N . THR B 1 56 ? 29.673 49.539 19.646 1.00 59.39 32 THR B N 1
ATOM 3249 C CA . THR B 1 56 ? 28.306 50.036 19.552 1.00 54.68 32 THR B CA 1
ATOM 3250 C C . THR B 1 56 ? 27.416 49.416 20.624 1.00 53.80 32 THR B C 1
ATOM 3251 O O . THR B 1 56 ? 26.446 50.046 21.066 1.00 50.46 32 THR B O 1
ATOM 3255 N N . SER B 1 57 ? 27.747 48.204 21.077 1.00 51.36 33 SER B N 1
ATOM 3256 C CA . SER B 1 57 ? 26.998 47.576 22.158 1.00 55.02 33 SER B CA 1
ATOM 3257 C C . SER B 1 57 ? 27.382 48.152 23.515 1.00 53.06 33 SER B C 1
ATOM 3258 O O . SER B 1 57 ? 26.530 48.252 24.405 1.00 49.89 33 SER B O 1
ATOM 3261 N N . GLU B 1 58 ? 28.648 48.541 23.684 1.00 45.80 34 GLU B N 1
ATOM 3262 C CA . GLU B 1 58 ? 29.082 49.152 24.937 1.00 47.42 34 GLU B CA 1
ATOM 3263 C C . GLU B 1 58 ? 28.463 50.532 25.119 1.00 48.82 34 GLU B C 1
ATOM 3264 O O . GLU B 1 58 ? 28.046 50.889 26.228 1.00 44.35 34 GLU B O 1
ATOM 3270 N N . ILE B 1 59 ? 28.389 51.318 24.042 1.00 43.76 35 ILE B N 1
ATOM 3271 C CA . ILE B 1 59 ? 27.752 52.630 24.117 1.00 39.94 35 ILE B CA 1
ATOM 3272 C C . ILE B 1 59 ? 26.274 52.480 24.458 1.00 38.68 35 ILE B C 1
ATOM 3273 O O . ILE B 1 59 ? 25.740 53.194 25.316 1.00 41.48 35 ILE B O 1
ATOM 3278 N N . GLY B 1 60 ? 25.594 51.542 23.792 1.00 39.99 36 GLY B N 1
ATOM 3279 C CA . GLY B 1 60 ? 24.172 51.355 24.041 1.00 33.88 36 GLY B CA 1
ATOM 3280 C C . GLY B 1 60 ? 23.883 50.967 25.477 1.00 35.72 36 GLY B C 1
ATOM 3281 O O . GLY B 1 60 ? 22.902 51.423 26.069 1.00 46.12 36 GLY B O 1
ATOM 3282 N N . THR B 1 61 ? 24.748 50.138 26.063 1.00 39.39 37 THR B N 1
ATOM 3283 C CA . THR B 1 61 ? 24.611 49.782 27.472 1.00 43.89 37 THR B CA 1
ATOM 3284 C C . THR B 1 61 ? 24.846 50.989 28.378 1.00 43.98 37 THR B C 1
ATOM 3285 O O . THR B 1 61 ? 24.084 51.217 29.326 1.00 40.42 37 THR B O 1
ATOM 3289 N N . GLN B 1 62 ? 25.893 51.773 28.102 1.00 39.47 38 GLN B N 1
ATOM 3290 C CA . GLN B 1 62 ? 26.139 52.974 28.894 1.00 36.48 38 GLN B CA 1
ATOM 3291 C C . GLN B 1 62 ? 24.957 53.930 28.816 1.00 31.19 38 GLN B C 1
ATOM 3292 O O . GLN B 1 62 ? 24.583 54.548 29.819 1.00 31.14 38 GLN B O 1
ATOM 3298 N N . LEU B 1 63 ? 24.349 54.051 27.633 1.00 30.63 39 LEU B N 1
ATOM 3299 C CA . LEU B 1 63 ? 23.216 54.952 27.452 1.00 34.84 39 LEU B CA 1
ATOM 3300 C C . LEU B 1 63 ? 21.985 54.468 28.210 1.00 38.66 39 LEU B C 1
ATOM 3301 O O . LEU B 1 63 ? 21.255 55.276 28.793 1.00 30.30 39 LEU B O 1
ATOM 3306 N N . GLU B 1 64 ? 21.723 53.158 28.200 1.00 45.02 40 GLU B N 1
ATOM 3307 C CA . GLU B 1 64 ? 20.566 52.646 28.928 1.00 39.74 40 GLU B CA 1
ATOM 3308 C C . GLU B 1 64 ? 20.709 52.873 30.425 1.00 33.57 40 GLU B C 1
ATOM 3309 O O . GLU B 1 64 ? 19.713 53.115 31.116 1.00 35.48 40 GLU B O 1
ATOM 3315 N N . GLU B 1 65 ? 21.937 52.807 30.940 1.00 31.62 41 GLU B N 1
ATOM 3316 C CA . GLU B 1 65 ? 22.168 53.029 32.363 1.00 37.99 41 GLU B CA 1
ATOM 3317 C C . GLU B 1 65 ? 22.177 54.516 32.700 1.00 39.71 41 GLU B C 1
ATOM 3318 O O . GLU B 1 65 ? 21.652 54.922 33.742 1.00 37.54 41 GLU B O 1
ATOM 3324 N N . LEU B 1 66 ? 22.763 55.342 31.829 1.00 31.77 42 LEU B N 1
ATOM 3325 C CA . LEU B 1 66 ? 22.705 56.785 32.031 1.00 36.88 42 LEU B CA 1
ATOM 3326 C C . LEU B 1 66 ? 21.264 57.280 32.075 1.00 36.23 42 LEU B C 1
ATOM 3327 O O . LEU B 1 66 ? 20.939 58.182 32.857 1.00 37.81 42 LEU B O 1
ATOM 3332 N N . SER B 1 67 ? 20.387 56.684 31.263 1.00 30.21 43 SER B N 1
ATOM 3333 C CA . SER B 1 67 ? 18.980 57.078 31.246 1.00 31.92 43 SER B CA 1
ATOM 3334 C C . SER B 1 67 ? 18.333 56.925 32.618 1.00 34.81 43 SER B C 1
ATOM 3335 O O . SER B 1 67 ? 17.524 57.769 33.027 1.00 35.77 43 SER B O 1
ATOM 3338 N N . VAL B 1 68 ? 18.655 55.843 33.332 1.00 37.08 44 VAL B N 1
ATOM 3339 C CA . VAL B 1 68 ? 18.060 55.619 34.648 1.00 32.13 44 VAL B CA 1
ATOM 3340 C C . VAL B 1 68 ? 18.424 56.756 35.591 1.00 32.22 44 VAL B C 1
ATOM 3341 O O . VAL B 1 68 ? 17.603 57.201 36.403 1.00 36.18 44 VAL B O 1
ATOM 3345 N N . ASP B 1 69 ? 19.653 57.262 35.482 1.00 29.65 45 ASP B N 1
ATOM 3346 C CA . ASP B 1 69 ? 20.069 58.379 36.324 1.00 31.83 45 ASP B CA 1
ATOM 3347 C C . ASP B 1 69 ? 19.359 59.675 35.944 1.00 29.92 45 ASP B C 1
ATOM 3348 O O . ASP B 1 69 ? 19.080 60.498 36.821 1.00 34.66 45 ASP B O 1
ATOM 3353 N N . TYR B 1 70 ? 19.051 59.880 34.657 1.00 30.03 46 TYR B N 1
ATOM 3354 C CA . TYR B 1 70 ? 18.249 61.043 34.286 1.00 30.74 46 TYR B CA 1
ATOM 3355 C C . TYR B 1 70 ? 16.844 60.948 34.869 1.00 33.22 46 TYR B C 1
ATOM 3356 O O . TYR B 1 70 ? 16.275 61.957 35.301 1.00 35.54 46 TYR B O 1
ATOM 3365 N N . ILE B 1 71 ? 16.271 59.742 34.886 1.00 29.11 47 ILE B N 1
ATOM 3366 C CA . ILE B 1 71 ? 14.929 59.549 35.429 1.00 28.22 47 ILE B CA 1
ATOM 3367 C C . ILE B 1 71 ? 14.921 59.795 36.931 1.00 31.95 47 ILE B C 1
ATOM 3368 O O . ILE B 1 71 ? 14.047 60.493 37.457 1.00 32.24 47 ILE B O 1
ATOM 3373 N N . VAL B 1 72 ? 15.893 59.221 37.645 1.00 30.39 48 VAL B N 1
ATOM 3374 C CA . VAL B 1 72 ? 15.927 59.378 39.097 1.00 30.29 48 VAL B CA 1
ATOM 3375 C C . VAL B 1 72 ? 16.152 60.838 39.464 1.00 32.36 48 VAL B C 1
ATOM 3376 O O . VAL B 1 72 ? 15.449 61.390 40.318 1.00 34.96 48 VAL B O 1
ATOM 3380 N N . GLN B 1 73 ? 17.118 61.493 38.810 1.00 27.43 49 GLN B N 1
ATOM 3381 C CA . GLN B 1 73 ? 17.342 62.916 39.051 1.00 40.11 49 GLN B CA 1
ATOM 3382 C C . GLN B 1 73 ? 16.065 63.722 38.848 1.00 41.69 49 GLN B C 1
ATOM 3383 O O . GLN B 1 73 ? 15.725 64.579 39.673 1.00 35.82 49 GLN B O 1
ATOM 3389 N N . GLY B 1 74 ? 15.345 63.459 37.756 1.00 32.56 50 GLY B N 1
ATOM 3390 C CA . GLY B 1 74 ? 14.117 64.190 37.498 1.00 35.07 50 GLY B CA 1
ATOM 3391 C C . GLY B 1 74 ? 13.054 63.938 38.549 1.00 41.39 50 GLY B C 1
ATOM 3392 O O . GLY B 1 74 ? 12.378 64.870 38.993 1.00 42.70 50 GLY B O 1
ATOM 3393 N N . LEU B 1 75 ? 12.900 62.680 38.973 1.00 32.13 51 LEU B N 1
ATOM 3394 C CA . LEU B 1 75 ? 11.893 62.353 39.976 1.00 26.22 51 LEU B CA 1
ATOM 3395 C C . LEU B 1 75 ? 12.243 62.960 41.329 1.00 35.09 51 LEU B C 1
ATOM 3396 O O . LEU B 1 75 ? 11.353 63.412 42.059 1.00 52.57 51 LEU B O 1
ATOM 3401 N N . LEU B 1 76 ? 13.534 62.991 41.674 1.00 31.37 52 LEU B N 1
ATOM 3402 C CA . LEU B 1 76 ? 13.954 63.610 42.928 1.00 37.72 52 LEU B CA 1
ATOM 3403 C C . LEU B 1 76 ? 13.702 65.116 42.919 1.00 43.60 52 LEU B C 1
ATOM 3404 O O . LEU B 1 76 ? 13.341 65.694 43.951 1.00 51.08 52 LEU B O 1
ATOM 3409 N N . GLN B 1 77 ? 13.891 65.766 41.765 1.00 45.75 53 GLN B N 1
ATOM 3410 C CA . GLN B 1 77 ? 13.591 67.190 41.636 1.00 43.88 53 GLN B CA 1
ATOM 3411 C C . GLN B 1 77 ? 12.107 67.481 41.799 1.00 44.45 53 GLN B C 1
ATOM 3412 O O . GLN B 1 77 ? 11.732 68.631 42.054 1.00 48.34 53 GLN B O 1
ATOM 3426 N N . GLY B 1 79 ? 10.352 65.892 44.061 1.00 41.17 55 GLY B N 1
ATOM 3427 C CA . GLY B 1 79 ? 10.078 65.554 45.440 1.00 45.01 55 GLY B CA 1
ATOM 3428 C C . GLY B 1 79 ? 9.930 64.079 45.754 1.00 42.48 55 GLY B C 1
ATOM 3429 O O . GLY B 1 79 ? 9.380 63.752 46.811 1.00 44.77 55 GLY B O 1
ATOM 3430 N N . TRP B 1 80 ? 10.400 63.187 44.880 1.00 34.62 56 TRP B N 1
ATOM 3431 C CA . TRP B 1 80 ? 10.328 61.753 45.137 1.00 35.97 56 TRP B CA 1
ATOM 3432 C C . TRP B 1 80 ? 11.015 61.413 46.451 1.00 38.02 56 TRP B C 1
ATOM 3433 O O . TRP B 1 80 ? 12.172 61.780 46.676 1.00 43.73 56 TRP B O 1
ATOM 3444 N N . SER B 1 81 ? 10.297 60.706 47.323 1.00 41.48 57 SER B N 1
ATOM 3445 C CA . SER B 1 81 ? 10.876 60.301 48.598 1.00 48.83 57 SER B CA 1
ATOM 3446 C C . SER B 1 81 ? 10.367 58.937 49.049 1.00 46.95 57 SER B C 1
ATOM 3447 O O . SER B 1 81 ? 10.426 58.631 50.247 1.00 45.45 57 SER B O 1
ATOM 3450 N N . TYR B 1 82 ? 9.875 58.113 48.126 1.00 42.79 58 TYR B N 1
ATOM 3451 C CA . TYR B 1 82 ? 9.370 56.794 48.485 1.00 51.11 58 TYR B CA 1
ATOM 3452 C C . TYR B 1 82 ? 10.513 55.916 48.977 1.00 56.14 58 TYR B C 1
ATOM 3453 O O . TYR B 1 82 ? 11.508 55.721 48.270 1.00 57.07 58 TYR B O 1
ATOM 3462 N N . GLN B 1 83 ? 10.371 55.395 50.189 1.00 57.43 59 GLN B N 1
ATOM 3463 C CA . GLN B 1 83 ? 11.331 54.490 50.795 1.00 58.12 59 GLN B CA 1
ATOM 3464 C C . GLN B 1 83 ? 10.880 53.048 50.612 1.00 57.03 59 GLN B C 1
ATOM 3465 O O . GLN B 1 83 ? 9.696 52.784 50.384 1.00 51.60 59 GLN B O 1
ATOM 3471 N N . PRO B 1 84 ? 11.807 52.087 50.678 1.00 59.64 60 PRO B N 1
ATOM 3472 C CA . PRO B 1 84 ? 11.442 50.685 50.429 1.00 59.30 60 PRO B CA 1
ATOM 3473 C C . PRO B 1 84 ? 10.279 50.219 51.294 1.00 61.57 60 PRO B C 1
ATOM 3474 O O . PRO B 1 84 ? 10.053 50.721 52.397 1.00 58.22 60 PRO B O 1
ATOM 3478 N N . THR B 1 85 ? 9.539 49.243 50.764 1.00 66.58 61 THR B N 1
ATOM 3479 C CA . THR B 1 85 ? 8.329 48.617 51.289 1.00 75.22 61 THR B CA 1
ATOM 3480 C C . THR B 1 85 ? 7.089 49.494 51.097 1.00 71.68 61 THR B C 1
ATOM 3481 O O . THR B 1 85 ? 5.980 49.019 51.346 1.00 77.22 61 THR B O 1
ATOM 3485 N N . GLU B 1 86 ? 7.227 50.744 50.660 1.00 59.42 62 GLU B N 1
ATOM 3486 C CA . GLU B 1 86 ? 6.063 51.570 50.378 1.00 58.53 62 GLU B CA 1
ATOM 3487 C C . GLU B 1 86 ? 5.472 51.206 49.020 1.00 54.52 62 GLU B C 1
ATOM 3488 O O . GLU B 1 86 ? 6.164 50.710 48.128 1.00 59.16 62 GLU B O 1
ATOM 3494 N N . SER B 1 87 ? 4.175 51.459 48.870 1.00 56.02 63 SER B N 1
ATOM 3495 C CA . SER B 1 87 ? 3.440 51.119 47.662 1.00 54.25 63 SER B CA 1
ATOM 3496 C C . SER B 1 87 ? 2.640 52.326 47.192 1.00 51.21 63 SER B C 1
ATOM 3497 O O . SER B 1 87 ? 2.210 53.157 47.997 1.00 59.67 63 SER B O 1
ATOM 3500 N N . PHE B 1 88 ? 2.445 52.425 45.877 1.00 39.70 64 PHE B N 1
ATOM 3501 C CA . PHE B 1 88 ? 1.672 53.531 45.332 1.00 40.15 64 PHE B CA 1
ATOM 3502 C C . PHE B 1 88 ? 1.032 53.125 44.015 1.00 42.66 64 PHE B C 1
ATOM 3503 O O . PHE B 1 88 ? 1.536 52.259 43.297 1.00 49.87 64 PHE B O 1
ATOM 3511 N N . ASP B 1 89 ? -0.086 53.772 43.713 1.00 51.89 65 ASP B N 1
ATOM 3512 C CA . ASP B 1 89 ? -0.761 53.655 42.432 1.00 56.54 65 ASP B CA 1
ATOM 3513 C C . ASP B 1 89 ? -0.160 54.649 41.438 1.00 48.38 65 ASP B C 1
ATOM 3514 O O . ASP B 1 89 ? 0.516 55.609 41.817 1.00 37.84 65 ASP B O 1
ATOM 3519 N N . LEU B 1 90 ? -0.408 54.400 40.149 1.00 49.26 66 LEU B N 1
ATOM 3520 C CA . LEU B 1 90 ? 0.092 55.295 39.108 1.00 46.79 66 LEU B CA 1
ATOM 3521 C C . LEU B 1 90 ? -0.431 56.716 39.300 1.00 47.06 66 LEU B C 1
ATOM 3522 O O . LEU B 1 90 ? 0.345 57.679 39.334 1.00 42.34 66 LEU B O 1
ATOM 3527 N N . ASP B 1 91 ? -1.752 56.866 39.427 1.00 42.06 67 ASP B N 1
ATOM 3528 C CA . ASP B 1 91 ? -2.333 58.198 39.560 1.00 39.28 67 ASP B CA 1
ATOM 3529 C C . ASP B 1 91 ? -1.910 58.871 40.858 1.00 38.24 67 ASP B C 1
ATOM 3530 O O . ASP B 1 91 ? -1.761 60.098 40.896 1.00 40.25 67 ASP B O 1
ATOM 3535 N N . ALA B 1 92 ? -1.699 58.091 41.922 1.00 42.15 68 ALA B N 1
ATOM 3536 C CA . ALA B 1 92 ? -1.325 58.678 43.206 1.00 45.63 68 ALA B CA 1
ATOM 3537 C C . ALA B 1 92 ? 0.075 59.274 43.156 1.00 40.37 68 ALA B C 1
ATOM 3538 O O . ALA B 1 92 ? 0.306 60.373 43.672 1.00 40.12 68 ALA B O 1
ATOM 3540 N N . ALA B 1 93 ? 1.027 58.562 42.550 1.00 38.58 69 ALA B N 1
ATOM 3541 C CA . ALA B 1 93 ? 2.367 59.117 42.400 1.00 37.20 69 ALA B CA 1
ATOM 3542 C C . ALA B 1 93 ? 2.366 60.304 41.446 1.00 36.26 69 ALA B C 1
ATOM 3543 O O . ALA B 1 93 ? 3.068 61.294 41.679 1.00 38.60 69 ALA B O 1
ATOM 3545 N N . ALA B 1 94 ? 1.579 60.225 40.369 1.00 37.42 70 ALA B N 1
ATOM 3546 C CA . ALA B 1 94 ? 1.529 61.321 39.407 1.00 38.30 70 ALA B CA 1
ATOM 3547 C C . ALA B 1 94 ? 1.041 62.605 40.063 1.00 37.95 70 ALA B C 1
ATOM 3548 O O . ALA B 1 94 ? 1.599 63.685 39.829 1.00 36.41 70 ALA B O 1
ATOM 3550 N N . GLN B 1 95 ? 0.004 62.508 40.894 1.00 36.39 71 GLN B N 1
ATOM 3551 C CA . GLN B 1 95 ? -0.505 63.695 41.570 1.00 35.03 71 GLN B CA 1
ATOM 3552 C C . GLN B 1 95 ? 0.493 64.204 42.603 1.00 41.68 71 GLN B C 1
ATOM 3553 O O . GLN B 1 95 ? 0.678 65.418 42.749 1.00 47.00 71 GLN B O 1
ATOM 3559 N N . CYS B 1 96 ? 1.149 63.292 43.324 1.00 41.16 72 CYS B N 1
ATOM 3560 C CA . CYS B 1 96 ? 2.110 63.707 44.342 1.00 42.78 72 CYS B CA 1
ATOM 3561 C C . CYS B 1 96 ? 3.308 64.419 43.721 1.00 42.43 72 CYS B C 1
ATOM 3562 O O . CYS B 1 96 ? 3.794 65.417 44.262 1.00 40.53 72 CYS B O 1
ATOM 3565 N N . LEU B 1 97 ? 3.795 63.935 42.582 1.00 37.84 73 LEU B N 1
ATOM 3566 C CA . LEU B 1 97 ? 4.948 64.562 41.953 1.00 37.48 73 LEU B CA 1
ATOM 3567 C C . LEU B 1 97 ? 4.576 65.744 41.065 1.00 40.65 73 LEU B C 1
ATOM 3568 O O . LEU B 1 97 ? 5.468 66.505 40.673 1.00 41.48 73 LEU B O 1
ATOM 3573 N N . GLY B 1 98 ? 3.296 65.924 40.748 1.00 32.20 74 GLY B N 1
ATOM 3574 C CA . GLY B 1 98 ? 2.892 66.997 39.865 1.00 31.87 74 GLY B CA 1
ATOM 3575 C C . GLY B 1 98 ? 2.960 66.681 38.386 1.00 38.31 74 GLY B C 1
ATOM 3576 O O . GLY B 1 98 ? 3.105 67.602 37.573 1.00 38.89 74 GLY B O 1
ATOM 3577 N N . VAL B 1 99 ? 2.859 65.407 38.005 1.00 37.33 75 VAL B N 1
ATOM 3578 C CA . VAL B 1 99 ? 2.851 65.040 36.592 1.00 37.88 75 VAL B CA 1
ATOM 3579 C C . VAL B 1 99 ? 1.539 65.491 35.963 1.00 33.01 75 VAL B C 1
ATOM 3580 O O . VAL B 1 99 ? 0.455 65.149 36.450 1.00 40.37 75 VAL B O 1
ATOM 3584 N N . VAL B 1 100 ? 1.627 66.262 34.879 1.00 33.83 76 VAL B N 1
ATOM 3585 C CA . VAL B 1 100 ? 0.429 66.746 34.188 1.00 35.39 76 VAL B CA 1
ATOM 3586 C C . VAL B 1 100 ? -0.230 65.584 33.449 1.00 36.00 76 VAL B C 1
ATOM 3587 O O . VAL B 1 100 ? 0.460 64.629 33.065 1.00 33.49 76 VAL B O 1
ATOM 3591 N N . PRO B 1 101 ? -1.549 65.629 33.226 1.00 41.27 77 PRO B N 1
ATOM 3592 C CA . PRO B 1 101 ? -2.236 64.480 32.604 1.00 40.55 77 PRO B CA 1
ATOM 3593 C C . PRO B 1 101 ? -1.677 64.056 31.254 1.00 38.82 77 PRO B C 1
ATOM 3594 O O . PRO B 1 101 ? -1.726 62.862 30.936 1.00 50.26 77 PRO B O 1
ATOM 3598 N N . THR B 1 102 ? -1.144 64.982 30.451 1.00 38.21 78 THR B N 1
ATOM 3599 C CA . THR B 1 102 ? -0.594 64.615 29.149 1.00 38.14 78 THR B CA 1
ATOM 3600 C C . THR B 1 102 ? 0.726 63.865 29.243 1.00 35.32 78 THR B C 1
ATOM 3601 O O . THR B 1 102 ? 1.174 63.315 28.233 1.00 35.81 78 THR B O 1
ATOM 3605 N N . GLN B 1 103 ? 1.377 63.842 30.404 1.00 39.65 79 GLN B N 1
ATOM 3606 C CA . GLN B 1 103 ? 2.661 63.168 30.534 1.00 34.74 79 GLN B CA 1
ATOM 3607 C C . GLN B 1 103 ? 2.568 61.889 31.355 1.00 36.45 79 GLN B C 1
ATOM 3608 O O . GLN B 1 103 ? 3.600 61.274 31.645 1.00 28.96 79 GLN B O 1
ATOM 3614 N N . VAL B 1 104 ? 1.355 61.460 31.707 1.00 29.58 80 VAL B N 1
ATOM 3615 C CA . VAL B 1 104 ? 1.193 60.296 32.576 1.00 35.67 80 VAL B CA 1
ATOM 3616 C C . VAL B 1 104 ? 1.613 59.015 31.859 1.00 35.94 80 VAL B C 1
ATOM 3617 O O . VAL B 1 104 ? 2.208 58.117 32.468 1.00 35.18 80 VAL B O 1
ATOM 3621 N N . ARG B 1 105 ? 1.301 58.899 30.566 1.00 35.32 81 ARG B N 1
ATOM 3622 C CA . ARG B 1 105 ? 1.719 57.717 29.817 1.00 34.13 81 ARG B CA 1
ATOM 3623 C C . ARG B 1 105 ? 3.234 57.573 29.835 1.00 35.95 81 ARG B C 1
ATOM 3624 O O . ARG B 1 105 ? 3.763 56.480 30.070 1.00 36.47 81 ARG B O 1
ATOM 3632 N N . LEU B 1 106 ? 3.952 58.674 29.597 1.00 30.50 82 LEU B N 1
ATOM 3633 C CA . LEU B 1 106 ? 5.405 58.650 29.722 1.00 31.87 82 LEU B CA 1
ATOM 3634 C C . LEU B 1 106 ? 5.828 58.308 31.144 1.00 38.96 82 LEU B C 1
ATOM 3635 O O . LEU B 1 106 ? 6.738 57.494 31.355 1.00 34.37 82 LEU B O 1
ATOM 3640 N N . PHE B 1 107 ? 5.172 58.919 32.134 1.00 36.40 83 PHE B N 1
ATOM 3641 C CA . PHE B 1 107 ? 5.512 58.658 33.527 1.00 34.44 83 PHE B CA 1
ATOM 3642 C C . PHE B 1 107 ? 5.371 57.177 33.859 1.00 33.13 83 PHE B C 1
ATOM 3643 O O . PHE B 1 107 ? 6.199 56.617 34.586 1.00 35.96 83 PHE B O 1
ATOM 3651 N N . GLU B 1 108 ? 4.342 56.520 33.314 1.00 36.69 84 GLU B N 1
ATOM 3652 C CA . GLU B 1 108 ? 4.184 55.083 33.528 1.00 38.30 84 GLU B CA 1
ATOM 3653 C C . GLU B 1 108 ? 5.348 54.303 32.927 1.00 38.89 84 GLU B C 1
ATOM 3654 O O . GLU B 1 108 ? 5.831 53.334 33.527 1.00 39.44 84 GLU B O 1
ATOM 3660 N N . ARG B 1 109 ? 5.809 54.706 31.742 1.00 35.35 85 ARG B N 1
ATOM 3661 C CA . ARG B 1 109 ? 6.975 54.061 31.149 1.00 32.22 85 ARG B CA 1
ATOM 3662 C C . ARG B 1 109 ? 8.199 54.219 32.039 1.00 25.93 85 ARG B C 1
ATOM 3663 O O . ARG B 1 109 ? 8.974 53.271 32.215 1.00 30.37 85 ARG B O 1
ATOM 3671 N N . LEU B 1 110 ? 8.377 55.406 32.629 1.00 35.01 86 LEU B N 1
ATOM 3672 C CA . LEU B 1 110 ? 9.515 55.641 33.511 1.00 35.49 86 LEU B CA 1
ATOM 3673 C C . LEU B 1 110 ? 9.459 54.752 34.747 1.00 30.80 86 LEU B C 1
ATOM 3674 O O . LEU B 1 110 ? 10.494 54.252 35.199 1.00 42.17 86 LEU B O 1
ATOM 3679 N N . LEU B 1 111 ? 8.267 54.564 35.324 1.00 31.75 87 LEU B N 1
ATOM 3680 C CA . LEU B 1 111 ? 8.129 53.616 36.426 1.00 35.12 87 LEU B CA 1
ATOM 3681 C C . LEU B 1 111 ? 8.437 52.203 35.958 1.00 28.66 87 LEU B C 1
ATOM 3682 O O . LEU B 1 111 ? 9.067 51.422 36.679 1.00 35.83 87 LEU B O 1
ATOM 3687 N N . GLN B 1 112 ? 7.988 51.856 34.751 1.00 31.30 88 GLN B N 1
ATOM 3688 C CA . GLN B 1 112 ? 8.336 50.565 34.173 1.00 34.83 88 GLN B CA 1
ATOM 3689 C C . GLN B 1 112 ? 9.848 50.403 34.073 1.00 31.39 88 GLN B C 1
ATOM 3690 O O . GLN B 1 112 ? 10.387 49.328 34.360 1.00 37.01 88 GLN B O 1
ATOM 3696 N N . ILE B 1 113 ? 10.553 51.475 33.703 1.00 36.54 89 ILE B N 1
ATOM 3697 C CA . ILE B 1 113 ? 12.011 51.421 33.632 1.00 34.96 89 ILE B CA 1
ATOM 3698 C C . ILE B 1 113 ? 12.610 51.222 35.021 1.00 40.62 89 ILE B C 1
ATOM 3699 O O . ILE B 1 113 ? 13.557 50.445 35.197 1.00 39.20 89 ILE B O 1
ATOM 3704 N N . LEU B 1 114 ? 12.067 51.904 36.033 1.00 30.19 90 LEU B N 1
ATOM 3705 C CA . LEU B 1 114 ? 12.585 51.721 37.387 1.00 36.12 90 LEU B CA 1
ATOM 3706 C C . LEU B 1 114 ? 12.366 50.295 37.882 1.00 35.74 90 LEU B C 1
ATOM 3707 O O . LEU B 1 114 ? 13.173 49.778 38.659 1.00 41.45 90 LEU B O 1
ATOM 3712 N N . ALA B 1 115 ? 11.289 49.642 37.437 1.00 39.24 91 ALA B N 1
ATOM 3713 C CA . ALA B 1 115 ? 11.097 48.233 37.759 1.00 44.64 91 ALA B CA 1
ATOM 3714 C C . ALA B 1 115 ? 12.125 47.352 37.061 1.00 41.35 91 ALA B C 1
ATOM 3715 O O . ALA B 1 115 ? 12.538 46.327 37.617 1.00 42.31 91 ALA B O 1
ATOM 3717 N N . GLU B 1 116 ? 12.547 47.728 35.849 1.00 45.21 92 GLU B N 1
ATOM 3718 C CA . GLU B 1 116 ? 13.532 46.931 35.126 1.00 45.23 92 GLU B CA 1
ATOM 3719 C C . GLU B 1 116 ? 14.867 46.878 35.859 1.00 41.33 92 GLU B C 1
ATOM 3720 O O . GLU B 1 116 ? 15.576 45.870 35.773 1.00 47.63 92 GLU B O 1
ATOM 3726 N N . VAL B 1 117 ? 15.225 47.940 36.582 1.00 39.01 93 VAL B N 1
ATOM 3727 C CA . VAL B 1 117 ? 16.493 47.998 37.302 1.00 41.73 93 VAL B CA 1
ATOM 3728 C C . VAL B 1 117 ? 16.327 47.669 38.782 1.00 47.46 93 VAL B C 1
ATOM 3729 O O . VAL B 1 117 ? 17.266 47.862 39.562 1.00 47.70 93 VAL B O 1
ATOM 3733 N N . GLY B 1 118 ? 15.152 47.194 39.192 1.00 50.54 94 GLY B N 1
ATOM 3734 C CA . GLY B 1 118 ? 14.938 46.736 40.549 1.00 50.20 94 GLY B CA 1
ATOM 3735 C C . GLY B 1 118 ? 14.580 47.802 41.563 1.00 50.50 94 GLY B C 1
ATOM 3736 O O . GLY B 1 118 ? 14.435 47.475 42.747 1.00 54.75 94 GLY B O 1
ATOM 3737 N N . ILE B 1 119 ? 14.434 49.062 41.150 1.00 43.57 95 ILE B N 1
ATOM 3738 C CA . ILE B 1 119 ? 14.069 50.106 42.104 1.00 39.24 95 ILE B CA 1
ATOM 3739 C C . ILE B 1 119 ? 12.607 49.966 42.515 1.00 43.42 95 ILE B C 1
ATOM 3740 O O . ILE B 1 119 ? 12.258 50.133 43.689 1.00 42.00 95 ILE B O 1
ATOM 3745 N N . LEU B 1 120 ? 11.735 49.658 41.561 1.00 49.97 96 LEU B N 1
ATOM 3746 C CA . LEU B 1 120 ? 10.332 49.380 41.820 1.00 47.84 96 LEU B CA 1
ATOM 3747 C C . LEU B 1 120 ? 10.019 47.930 41.474 1.00 51.34 96 LEU B C 1
ATOM 3748 O O . LEU B 1 120 ? 10.783 47.243 40.792 1.00 54.04 96 LEU B O 1
ATOM 3753 N N . GLN B 1 121 ? 8.871 47.469 41.956 1.00 42.90 97 GLN B N 1
ATOM 3754 C CA . GLN B 1 121 ? 8.356 46.157 41.597 1.00 49.17 97 GLN B CA 1
ATOM 3755 C C . GLN B 1 121 ? 6.879 46.295 41.269 1.00 56.39 97 GLN B C 1
ATOM 3756 O O . GLN B 1 121 ? 6.113 46.844 42.065 1.00 64.63 97 GLN B O 1
ATOM 3762 N N . SER B 1 122 ? 6.488 45.812 40.094 1.00 60.30 98 SER B N 1
ATOM 3763 C CA . SER B 1 122 ? 5.112 45.939 39.636 1.00 65.76 98 SER B CA 1
ATOM 3764 C C . SER B 1 122 ? 4.270 44.821 40.235 1.00 67.75 98 SER B C 1
ATOM 3765 O O . SER B 1 122 ? 4.562 43.637 40.031 1.00 67.77 98 SER B O 1
ATOM 3768 N N . ASN B 1 123 ? 3.229 45.195 40.975 1.00 76.28 99 ASN B N 1
ATOM 3769 C CA . ASN B 1 123 ? 2.321 44.244 41.610 1.00 92.49 99 ASN B CA 1
ATOM 3770 C C . ASN B 1 123 ? 0.899 44.629 41.228 1.00 84.89 99 ASN B C 1
ATOM 3771 O O . ASN B 1 123 ? 0.360 45.609 41.753 1.00 82.33 99 ASN B O 1
ATOM 3776 N N . GLN B 1 124 ? 0.296 43.860 40.324 1.00 80.36 100 GLN B N 1
ATOM 3777 C CA . GLN B 1 124 ? -1.025 44.170 39.759 1.00 85.11 100 GLN B CA 1
ATOM 3778 C C . GLN B 1 124 ? -0.903 45.548 39.111 1.00 84.88 100 GLN B C 1
ATOM 3779 O O . GLN B 1 124 ? -0.010 45.745 38.271 1.00 78.79 100 GLN B O 1
ATOM 3785 N N . GLN B 1 125 ? -1.750 46.517 39.458 1.00 91.70 101 GLN B N 1
ATOM 3786 C CA . GLN B 1 125 ? -1.609 47.891 38.998 1.00 88.22 101 GLN B CA 1
ATOM 3787 C C . GLN B 1 125 ? -0.962 48.785 40.050 1.00 78.03 101 GLN B C 1
ATOM 3788 O O . GLN B 1 125 ? -1.030 50.014 39.945 1.00 74.75 101 GLN B O 1
ATOM 3794 N N . GLN B 1 126 ? -0.345 48.189 41.064 1.00 73.77 102 GLN B N 1
ATOM 3795 C CA . GLN B 1 126 ? 0.368 48.913 42.104 1.00 66.01 102 GLN B CA 1
ATOM 3796 C C . GLN B 1 126 ? 1.868 48.887 41.826 1.00 62.56 102 GLN B C 1
ATOM 3797 O O . GLN B 1 126 ? 2.362 48.131 40.986 1.00 70.13 102 GLN B O 1
ATOM 3803 N N . TRP B 1 127 ? 2.597 49.732 42.550 1.00 52.23 103 TRP B N 1
ATOM 3804 C CA . TRP B 1 127 ? 4.051 49.786 42.471 1.00 46.67 103 TRP B CA 1
ATOM 3805 C C . TRP B 1 127 ? 4.614 49.777 43.883 1.00 48.01 103 TRP B C 1
ATOM 3806 O O . TRP B 1 127 ? 4.372 50.712 44.653 1.00 53.41 103 TRP B O 1
ATOM 3817 N N . GLN B 1 128 ? 5.359 48.731 44.222 1.00 48.14 104 GLN B N 1
ATOM 3818 C CA . GLN B 1 128 ? 6.047 48.651 45.502 1.00 51.81 104 GLN B CA 1
ATOM 3819 C C . GLN B 1 128 ? 7.502 49.068 45.334 1.00 48.54 104 GLN B C 1
ATOM 3820 O O . GLN B 1 128 ? 8.188 48.617 44.413 1.00 47.99 104 GLN B O 1
ATOM 3826 N N . VAL B 1 129 ? 7.968 49.930 46.228 1.00 42.67 105 VAL B N 1
ATOM 3827 C CA . VAL B 1 129 ? 9.345 50.414 46.188 1.00 42.27 105 VAL B CA 1
ATOM 3828 C C . VAL B 1 129 ? 10.264 49.375 46.814 1.00 50.69 105 VAL B C 1
ATOM 3829 O O . VAL B 1 129 ? 10.012 48.896 47.926 1.00 58.04 105 VAL B O 1
ATOM 3833 N N . GLN B 1 130 ? 11.340 49.030 46.105 1.00 56.44 106 GLN B N 1
ATOM 3834 C CA . GLN B 1 130 ? 12.320 48.049 46.565 1.00 59.45 106 GLN B CA 1
ATOM 3835 C C . GLN B 1 130 ? 13.606 48.694 47.064 1.00 62.07 106 GLN B C 1
ATOM 3836 O O . GLN B 1 130 ? 14.116 48.325 48.124 1.00 61.08 106 GLN B O 1
ATOM 3842 N N . LYS B 1 131 ? 14.148 49.644 46.313 1.00 60.38 107 LYS B N 1
ATOM 3843 C CA . LYS B 1 131 ? 15.368 50.334 46.692 1.00 55.33 107 LYS B CA 1
ATOM 3844 C C . LYS B 1 131 ? 15.085 51.818 46.870 1.00 56.89 107 LYS B C 1
ATOM 3845 O O . LYS B 1 131 ? 14.060 52.336 46.424 1.00 56.54 107 LYS B O 1
ATOM 3851 N N . THR B 1 132 ? 16.004 52.494 47.550 1.00 62.88 108 THR B N 1
ATOM 3852 C CA . THR B 1 132 ? 15.916 53.933 47.746 1.00 63.23 108 THR B CA 1
ATOM 3853 C C . THR B 1 132 ? 16.566 54.645 46.565 1.00 61.45 108 THR B C 1
ATOM 3854 O O . THR B 1 132 ? 17.683 54.302 46.163 1.00 60.42 108 THR B O 1
ATOM 3858 N N . ALA B 1 133 ? 15.859 55.623 46.002 1.00 58.77 109 ALA B N 1
ATOM 3859 C CA . ALA B 1 133 ? 16.388 56.381 44.874 1.00 57.58 109 ALA B CA 1
ATOM 3860 C C . ALA B 1 133 ? 17.538 57.267 45.340 1.00 53.66 109 ALA B C 1
ATOM 3861 O O . ALA B 1 133 ? 17.347 58.156 46.178 1.00 43.65 109 ALA B O 1
ATOM 3863 N N . GLN B 1 134 ? 18.728 57.028 44.790 1.00 48.54 110 GLN B N 1
ATOM 3864 C CA . GLN B 1 134 ? 19.933 57.729 45.216 1.00 44.27 110 GLN B CA 1
ATOM 3865 C C . GLN B 1 134 ? 20.196 58.951 44.346 1.00 41.32 110 GLN B C 1
ATOM 3866 O O . GLN B 1 134 ? 19.974 58.930 43.132 1.00 37.04 110 GLN B O 1
ATOM 3872 N N . LYS B 1 135 ? 20.682 60.013 44.984 1.00 41.01 111 LYS B N 1
ATOM 3873 C CA . LYS B 1 135 ? 21.059 61.223 44.269 1.00 45.77 111 LYS B CA 1
ATOM 3874 C C . LYS B 1 135 ? 22.237 60.937 43.346 1.00 54.29 111 LYS B C 1
ATOM 3875 O O . LYS B 1 135 ? 23.231 60.332 43.756 1.00 53.47 111 LYS B O 1
ATOM 3881 N N . VAL B 1 136 ? 22.119 61.367 42.090 1.00 54.26 112 VAL B N 1
ATOM 3882 C CA . VAL B 1 136 ? 23.141 61.132 41.079 1.00 53.96 112 VAL B CA 1
ATOM 3883 C C . VAL B 1 136 ? 23.302 62.391 40.242 1.00 59.40 112 VAL B C 1
ATOM 3884 O O . VAL B 1 136 ? 22.443 63.275 40.229 1.00 70.71 112 VAL B O 1
ATOM 3888 N N . ASN B 1 137 ? 24.425 62.460 3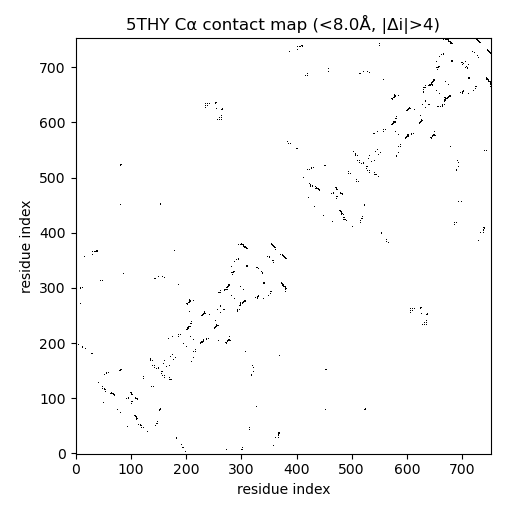9.530 1.00 47.87 113 ASN B N 1
ATOM 3889 C CA . ASN B 1 137 ? 24.724 63.558 38.617 1.00 44.69 113 ASN B CA 1
ATOM 3890 C C . ASN B 1 137 ? 24.851 62.962 37.221 1.00 41.24 113 ASN B C 1
ATOM 3891 O O . ASN B 1 137 ? 25.967 62.687 36.755 1.00 48.26 113 ASN B O 1
ATOM 3896 N N . PRO B 1 138 ? 23.730 62.742 36.526 1.00 36.56 114 PRO B N 1
ATOM 3897 C CA . PRO B 1 138 ? 23.815 62.153 35.179 1.00 38.30 114 PRO B CA 1
ATOM 3898 C C . PRO B 1 138 ? 24.609 63.003 34.208 1.00 39.71 114 PRO B C 1
ATOM 3899 O O . PRO B 1 138 ? 25.254 62.454 33.307 1.00 39.05 114 PRO B O 1
ATOM 3903 N N . SER B 1 139 ? 24.592 64.329 34.372 1.00 33.82 115 SER B N 1
ATOM 3904 C CA . SER B 1 139 ? 25.392 65.189 33.506 1.00 43.86 115 SER B CA 1
ATOM 3905 C C . SER B 1 139 ? 26.873 64.850 33.599 1.00 47.35 115 SER B C 1
ATOM 3906 O O . SER B 1 139 ? 27.588 64.932 32.595 1.00 39.36 115 SER B O 1
ATOM 3909 N N . LYS B 1 140 ? 27.345 64.449 34.781 1.00 52.40 116 LYS B N 1
ATOM 3910 C CA . LYS B 1 140 ? 28.747 64.071 34.933 1.00 49.96 116 LYS B CA 1
ATOM 3911 C C . LYS B 1 140 ? 29.079 62.839 34.098 1.00 39.32 116 LYS B C 1
ATOM 3912 O O . LYS B 1 140 ? 30.104 62.803 33.409 1.00 47.42 116 LYS B O 1
ATOM 3918 N N . GLN B 1 141 ? 28.223 61.815 34.149 1.00 38.71 117 GLN B N 1
ATOM 3919 C CA . GLN B 1 141 ? 28.460 60.627 33.334 1.00 40.74 117 GLN B CA 1
ATOM 3920 C C . GLN B 1 141 ? 28.290 60.927 31.852 1.00 34.27 117 GLN B C 1
ATOM 3921 O O . GLN B 1 141 ? 28.988 60.339 31.018 1.00 37.87 117 GLN B O 1
ATOM 3927 N N . SER B 1 142 ? 27.371 61.833 31.508 1.00 29.49 118 SER B N 1
ATOM 3928 C CA . SER B 1 142 ? 27.206 62.229 30.114 1.00 35.91 118 SER B CA 1
ATOM 3929 C C . SER B 1 142 ? 28.485 62.848 29.566 1.00 38.52 118 SER B C 1
ATOM 3930 O O . SER B 1 142 ? 28.892 62.552 28.436 1.00 40.51 118 SER B O 1
ATOM 3933 N N . GLN B 1 143 ? 29.140 63.698 30.362 1.00 37.49 119 GLN B N 1
ATOM 3934 C CA . GLN B 1 143 ? 30.399 64.300 29.934 1.00 46.20 119 GLN B CA 1
ATOM 3935 C C . GLN B 1 143 ? 31.485 63.245 29.777 1.00 48.65 119 GLN B C 1
ATOM 3936 O O . GLN B 1 143 ? 32.290 63.308 28.841 1.00 50.02 119 GLN B O 1
ATOM 3942 N N . SER B 1 144 ? 31.517 62.264 30.684 1.00 47.44 120 SER B N 1
ATOM 3943 C CA . SER B 1 144 ? 32.495 61.186 30.579 1.00 43.07 120 SER B CA 1
ATOM 3944 C C . SER B 1 144 ? 32.293 60.379 29.301 1.00 42.33 120 SER B C 1
ATOM 3945 O O . SER B 1 144 ? 33.263 60.028 28.621 1.00 50.64 120 SER B O 1
ATOM 3948 N N . LEU B 1 145 ? 31.040 60.077 28.957 1.00 32.85 121 LEU B N 1
ATOM 3949 C CA . LEU B 1 145 ? 30.773 59.341 27.725 1.00 41.56 121 LEU B CA 1
ATOM 3950 C C . LEU B 1 145 ? 31.146 60.163 26.498 1.00 49.45 121 LEU B C 1
ATOM 3951 O O . LEU B 1 145 ? 31.654 59.618 25.511 1.00 47.21 121 LEU B O 1
ATOM 3956 N N . LEU B 1 146 ? 30.891 61.475 26.540 1.00 48.35 122 LEU B N 1
ATOM 3957 C CA . LEU B 1 146 ? 31.250 62.338 25.418 1.00 46.71 122 LEU B CA 1
ATOM 3958 C C . LEU B 1 146 ? 32.739 62.255 25.112 1.00 38.83 122 LEU B C 1
ATOM 3959 O O . LEU B 1 146 ? 33.138 62.228 23.943 1.00 45.60 122 LEU B O 1
ATOM 3964 N N . SER B 1 147 ? 33.577 62.204 26.151 1.00 44.64 123 SER B N 1
ATOM 3965 C CA . SER B 1 147 ? 35.016 62.120 25.931 1.00 54.69 123 SER B CA 1
ATOM 3966 C C . SER B 1 147 ? 35.432 60.737 25.452 1.00 53.19 123 SER B C 1
ATOM 3967 O O . SER B 1 147 ? 36.442 60.603 24.752 1.00 49.88 123 SER B O 1
ATOM 3970 N N . GLN B 1 148 ? 34.676 59.700 25.816 1.00 51.22 124 GLN B N 1
ATOM 3971 C CA . GLN B 1 148 ? 35.013 58.352 25.377 1.00 55.14 124 GLN B CA 1
ATOM 3972 C C . GLN B 1 148 ? 34.529 58.087 23.958 1.00 46.91 124 GLN B C 1
ATOM 3973 O O . GLN B 1 148 ? 35.236 57.452 23.169 1.00 49.04 124 GLN B O 1
ATOM 3979 N N . TYR B 1 149 ? 33.335 58.562 23.614 1.00 42.93 125 TYR B N 1
ATOM 3980 C CA . TYR B 1 149 ? 32.718 58.290 22.316 1.00 52.66 125 TYR B CA 1
ATOM 3981 C C . TYR B 1 149 ? 32.294 59.601 21.662 1.00 47.24 125 TYR B C 1
ATOM 3982 O O . TYR B 1 149 ? 31.099 59.905 21.556 1.00 41.18 125 TYR B O 1
ATOM 3991 N N . PRO B 1 150 ? 33.258 60.400 21.194 1.00 42.89 126 PRO B N 1
ATOM 3992 C CA . PRO B 1 150 ? 32.899 61.669 20.540 1.00 41.62 126 PRO B CA 1
ATOM 3993 C C . PRO B 1 150 ? 32.128 61.491 19.243 1.00 40.73 126 PRO B C 1
ATOM 3994 O O . PRO B 1 150 ? 31.467 62.441 18.804 1.00 44.42 126 PRO B O 1
ATOM 3998 N N . ASP B 1 151 ? 32.179 60.311 18.620 1.00 43.09 127 ASP B N 1
ATOM 3999 C CA . ASP B 1 151 ? 31.385 60.070 17.421 1.00 46.84 127 ASP B CA 1
ATOM 4000 C C . ASP B 1 151 ? 29.893 59.972 17.720 1.00 45.62 127 ASP B C 1
ATOM 4001 O O . ASP B 1 151 ? 29.085 60.049 16.791 1.00 49.36 127 ASP B O 1
ATOM 4006 N N . GLU B 1 152 ? 29.509 59.800 18.987 1.00 33.38 128 GLU B N 1
ATOM 4007 C CA . GLU B 1 152 ? 28.109 59.816 19.395 1.00 42.43 128 GLU B CA 1
ATOM 4008 C C . GLU B 1 152 ? 27.744 61.115 20.112 1.00 41.71 128 GLU B C 1
ATOM 4009 O O . GLU B 1 152 ? 26.837 61.134 20.948 1.00 38.46 128 GLU B O 1
ATOM 4015 N N . ALA B 1 153 ? 28.437 62.210 19.778 1.00 45.00 129 ALA B N 1
ATOM 4016 C CA . ALA B 1 153 ? 28.209 63.480 20.463 1.00 34.31 129 ALA B CA 1
ATOM 4017 C C . ALA B 1 153 ? 26.789 63.994 20.245 1.00 37.68 129 ALA B C 1
ATOM 4018 O O . ALA B 1 153 ? 26.190 64.578 21.155 1.00 39.84 129 ALA B O 1
ATOM 4020 N N . ALA B 1 154 ? 26.234 63.793 19.048 1.00 35.94 130 ALA B N 1
ATOM 4021 C CA . ALA B 1 154 ? 24.881 64.271 18.780 1.00 43.33 130 ALA B CA 1
ATOM 4022 C C . ALA B 1 154 ? 23.864 63.586 19.685 1.00 45.90 130 ALA B C 1
ATOM 4023 O O . ALA B 1 154 ? 22.977 64.244 20.244 1.00 36.12 130 ALA B O 1
ATOM 4025 N N . THR B 1 155 ? 23.981 62.265 19.846 1.00 36.70 131 THR B N 1
ATOM 4026 C CA . THR B 1 155 ? 23.086 61.538 20.741 1.00 31.03 131 THR B CA 1
ATOM 4027 C C . THR B 1 155 ? 23.222 62.038 22.174 1.00 26.66 131 THR B C 1
ATOM 4028 O O . THR B 1 155 ? 22.225 62.365 22.827 1.00 30.35 131 THR B O 1
ATOM 4032 N N . LEU B 1 156 ? 24.457 62.123 22.670 1.00 30.99 132 LEU B N 1
ATOM 4033 C CA . LEU B 1 156 ? 24.682 62.553 24.048 1.00 30.00 132 LEU B CA 1
ATOM 4034 C C . LEU B 1 156 ? 24.219 63.985 24.279 1.00 36.59 132 LEU B C 1
ATOM 4035 O O . LEU B 1 156 ? 23.679 64.304 25.345 1.00 37.92 132 LEU B O 1
ATOM 4040 N N . THR B 1 157 ? 24.432 64.866 23.302 1.00 31.32 133 THR B N 1
ATOM 4041 C CA . THR B 1 157 ? 24.021 66.256 23.466 1.00 31.03 133 THR B CA 1
ATOM 4042 C C . THR B 1 157 ? 22.502 66.373 23.508 1.00 33.14 133 THR B C 1
ATOM 4043 O O . THR B 1 157 ? 21.944 67.050 24.379 1.00 31.69 133 THR B O 1
ATOM 4047 N N . LEU B 1 158 ? 21.818 65.701 22.578 1.00 33.40 134 LEU B N 1
ATOM 4048 C CA . LEU B 1 158 ? 20.361 65.745 22.536 1.00 37.65 134 LEU B CA 1
ATOM 4049 C C . LEU B 1 158 ? 19.752 65.111 23.779 1.00 36.12 134 LEU B C 1
ATOM 4050 O O . LEU B 1 158 ? 18.755 65.608 24.316 1.00 34.03 134 LEU B O 1
ATOM 4055 N N . LEU B 1 159 ? 20.329 64.003 24.239 1.00 32.90 135 LEU B N 1
ATOM 4056 C CA . LEU B 1 159 ? 19.837 63.377 25.458 1.00 37.13 135 LEU B CA 1
ATOM 4057 C C . LEU B 1 159 ? 20.038 64.295 26.655 1.00 31.12 135 LEU B C 1
ATOM 4058 O O . LEU B 1 159 ? 19.146 64.430 27.498 1.00 33.51 135 LEU B O 1
ATOM 4063 N N . GLU B 1 160 ? 21.197 64.950 26.737 1.00 32.34 136 GLU B N 1
ATOM 4064 C CA . GLU B 1 160 ? 21.431 65.887 27.830 1.00 36.64 136 GLU B CA 1
ATOM 4065 C C . GLU B 1 160 ? 20.414 67.023 27.809 1.00 44.52 136 GLU B C 1
ATOM 4066 O O . GLU B 1 160 ? 19.832 67.358 28.845 1.00 43.79 136 GLU B O 1
ATOM 4072 N N . ARG B 1 161 ? 20.172 67.615 26.635 1.00 38.97 137 ARG B N 1
ATOM 4073 C CA . ARG B 1 161 ? 19.241 68.736 26.556 1.00 33.31 137 ARG B CA 1
ATOM 4074 C C . ARG B 1 161 ? 17.828 68.319 26.948 1.00 39.74 137 ARG B C 1
ATOM 4075 O O . ARG B 1 161 ? 17.123 69.065 27.636 1.00 50.07 137 ARG B O 1
ATOM 4083 N N . CYS B 1 162 ? 17.399 67.130 26.522 1.00 29.39 138 CYS B N 1
ATOM 4084 C CA . CYS B 1 162 ? 16.033 66.694 26.783 1.00 26.12 138 CYS B CA 1
ATOM 4085 C C . CYS B 1 162 ? 15.884 66.111 28.184 1.00 33.45 138 CYS B C 1
ATOM 4086 O O . CYS B 1 162 ? 14.994 66.514 28.940 1.00 35.60 138 CYS B O 1
ATOM 4089 N N . ALA B 1 163 ? 16.752 65.168 28.548 1.00 29.16 139 ALA B N 1
ATOM 4090 C CA . ALA B 1 163 ? 16.541 64.411 29.777 1.00 32.53 139 ALA B CA 1
ATOM 4091 C C . ALA B 1 163 ? 16.883 65.220 31.021 1.00 32.00 139 ALA B C 1
ATOM 4092 O O . ALA B 1 163 ? 16.359 64.928 32.102 1.00 33.84 139 ALA B O 1
ATOM 4094 N N . SER B 1 164 ? 17.755 66.227 30.905 1.00 29.40 140 SER B N 1
ATOM 4095 C CA . SER B 1 164 ? 18.016 67.079 32.059 1.00 34.47 140 SER B CA 1
ATOM 4096 C C . SER B 1 164 ? 16.814 67.945 32.399 1.00 38.84 140 SER B C 1
ATOM 4097 O O . SER B 1 164 ? 16.713 68.433 33.530 1.00 35.91 140 SER B O 1
ATOM 4100 N N . GLN B 1 165 ? 15.894 68.129 31.452 1.00 37.12 141 GLN B N 1
ATOM 4101 C CA . GLN B 1 165 ? 14.668 68.885 31.667 1.00 38.27 141 GLN B CA 1
ATOM 4102 C C . GLN B 1 165 ? 13.464 67.982 31.881 1.00 40.03 141 GLN B C 1
ATOM 4103 O O . GLN B 1 165 ? 12.325 68.411 31.656 1.00 38.32 141 GLN B O 1
ATOM 4109 N N . LEU B 1 166 ? 13.693 66.740 32.324 1.00 31.80 142 LEU B N 1
ATOM 4110 C CA . LEU B 1 166 ? 12.599 65.779 32.411 1.00 33.00 142 LEU B CA 1
ATOM 4111 C C . LEU B 1 166 ? 11.529 66.239 33.396 1.00 30.82 142 LEU B C 1
ATOM 4112 O O . LEU B 1 166 ? 10.331 66.146 33.104 1.00 35.71 142 LEU B O 1
ATOM 4117 N N . SER B 1 167 ? 11.937 66.758 34.558 1.00 30.05 143 SER B N 1
ATOM 4118 C CA . SER B 1 167 ? 10.957 67.162 35.566 1.00 34.59 143 SER B CA 1
ATOM 4119 C C . SER B 1 167 ? 10.076 68.301 35.063 1.00 35.99 143 SER B C 1
ATOM 4120 O O . SER B 1 167 ? 8.862 68.306 35.297 1.00 36.06 143 SER B O 1
ATOM 4123 N N . GLY B 1 168 ? 10.665 69.268 34.359 1.00 31.44 144 GLY B N 1
ATOM 4124 C CA . GLY B 1 168 ? 9.865 70.350 33.807 1.00 30.26 144 GLY B CA 1
ATOM 4125 C C . GLY B 1 168 ? 8.901 69.872 32.737 1.00 33.08 144 GLY B C 1
ATOM 4126 O O . GLY B 1 168 ? 7.777 70.374 32.633 1.00 37.64 144 GLY B O 1
ATOM 4127 N N . VAL B 1 169 ? 9.321 68.897 31.928 1.00 29.10 145 VAL B N 1
ATOM 4128 C CA . VAL B 1 169 ? 8.420 68.335 30.926 1.00 33.80 145 VAL B CA 1
ATOM 4129 C C . VAL B 1 169 ? 7.262 67.606 31.597 1.00 37.09 145 VAL B C 1
ATOM 4130 O O . VAL B 1 169 ? 6.100 67.749 31.193 1.00 31.81 145 VAL B O 1
ATOM 4134 N N . LEU B 1 170 ? 7.555 66.827 32.641 1.00 34.36 146 LEU B N 1
ATOM 4135 C CA . LEU B 1 170 ? 6.505 66.080 33.322 1.00 31.03 146 LEU B CA 1
ATOM 4136 C C . LEU B 1 170 ? 5.512 67.007 34.007 1.00 31.90 146 LEU B C 1
ATOM 4137 O O . LEU B 1 170 ? 4.324 66.679 34.111 1.00 30.23 146 LEU B O 1
ATOM 4142 N N . ARG B 1 171 ? 5.972 68.162 34.466 1.00 33.37 147 ARG B N 1
ATOM 4143 C CA . ARG B 1 171 ? 5.122 69.135 35.130 1.00 37.62 147 ARG B CA 1
ATOM 4144 C C . ARG B 1 171 ? 4.477 70.115 34.162 1.00 30.19 147 ARG B C 1
ATOM 4145 O O . ARG B 1 171 ? 3.840 71.076 34.604 1.00 38.21 147 ARG B O 1
ATOM 4153 N N . GLY B 1 172 ? 4.613 69.887 32.858 1.00 30.54 148 GLY B N 1
ATOM 4154 C CA . GLY B 1 172 ? 3.963 70.734 31.878 1.00 26.87 148 GLY B CA 1
ATOM 4155 C C . GLY B 1 172 ? 4.544 72.121 31.742 1.00 35.24 148 GLY B C 1
ATOM 4156 O O . GLY B 1 172 ? 3.913 72.981 31.120 1.00 38.48 148 GLY B O 1
ATOM 4157 N N . GLU B 1 173 ? 5.727 72.368 32.301 1.00 40.01 149 GLU B N 1
ATOM 4158 C CA . GLU B 1 173 ? 6.324 73.697 32.286 1.00 42.16 149 GLU B CA 1
ATOM 4159 C C . GLU B 1 173 ? 7.211 73.934 31.076 1.00 34.73 149 GLU B C 1
ATOM 4160 O O . GLU B 1 173 ? 7.460 75.090 30.719 1.00 40.41 149 GLU B O 1
ATOM 4166 N N . ILE B 1 174 ? 7.678 72.871 30.434 1.00 37.44 150 ILE B N 1
ATOM 4167 C CA . ILE B 1 174 ? 8.555 72.948 29.277 1.00 41.81 150 ILE B CA 1
ATOM 4168 C C . ILE B 1 174 ? 7.887 72.206 28.131 1.00 40.80 150 ILE B C 1
ATOM 4169 O O . ILE B 1 174 ? 7.499 71.043 28.285 1.00 38.99 150 ILE B O 1
ATOM 4174 N N . ASP B 1 175 ? 7.741 72.875 26.999 1.00 42.78 151 ASP B N 1
ATOM 4175 C CA . ASP B 1 175 ? 7.248 72.221 25.794 1.00 43.07 151 ASP B CA 1
ATOM 4176 C C . ASP B 1 175 ? 8.344 71.331 25.218 1.00 40.15 151 ASP B C 1
ATOM 4177 O O . ASP B 1 175 ? 9.380 71.853 24.784 1.00 33.83 151 ASP B O 1
ATOM 4182 N N . PRO B 1 176 ? 8.172 70.005 25.191 1.00 35.58 152 PRO B N 1
ATOM 4183 C CA . PRO B 1 176 ? 9.268 69.131 24.739 1.00 37.75 152 PRO B CA 1
ATOM 4184 C C . PRO B 1 176 ? 9.643 69.302 23.276 1.00 32.29 152 PRO B C 1
ATOM 4185 O O . PRO B 1 176 ? 10.755 68.910 22.897 1.00 35.90 152 PRO B O 1
ATOM 4189 N N . VAL B 1 177 ? 8.758 69.854 22.440 1.00 32.29 153 VAL B N 1
ATOM 4190 C CA . VAL B 1 177 ? 9.130 70.152 21.060 1.00 34.83 153 VAL B CA 1
ATOM 4191 C C . VAL B 1 177 ? 10.318 71.106 21.030 1.00 38.68 153 VAL B C 1
ATOM 4192 O O . VAL B 1 177 ? 11.232 70.958 20.209 1.00 40.96 153 VAL B O 1
ATOM 4196 N N . GLN B 1 178 ? 10.339 72.083 21.940 1.00 40.06 154 GLN B N 1
ATOM 4197 C CA . GLN B 1 178 ? 11.445 73.032 22.012 1.00 36.52 154 GLN B CA 1
ATOM 4198 C C . GLN B 1 178 ? 12.741 72.396 22.494 1.00 38.10 154 GLN B C 1
ATOM 4199 O O . GLN B 1 178 ? 13.799 73.025 22.379 1.00 50.87 154 GLN B O 1
ATOM 4205 N N . LEU B 1 179 ? 12.690 71.182 23.038 1.00 35.36 155 LEU B N 1
ATOM 4206 C CA . LEU B 1 179 ? 13.903 70.468 23.413 1.00 31.42 155 LEU B CA 1
ATOM 4207 C C . LEU B 1 179 ? 14.418 69.590 22.283 1.00 32.55 155 LEU B C 1
ATOM 4208 O O . LEU B 1 179 ? 15.623 69.571 22.012 1.00 36.98 155 LEU B O 1
ATOM 4213 N N . VAL B 1 180 ? 13.521 68.856 21.627 1.00 30.34 156 VAL B N 1
ATOM 4214 C CA . VAL B 1 180 ? 13.931 67.945 20.566 1.00 33.87 156 VAL B CA 1
ATOM 4215 C C . VAL B 1 180 ? 14.117 68.696 19.255 1.00 35.53 156 VAL B C 1
ATOM 4216 O O . VAL B 1 180 ? 15.131 68.527 18.570 1.00 32.26 156 VAL B O 1
ATOM 4220 N N . PHE B 1 181 ? 13.160 69.550 18.890 1.00 32.56 157 PHE B N 1
ATOM 4221 C CA . PHE B 1 181 ? 13.180 70.243 17.599 1.00 32.88 157 PHE B CA 1
ATOM 4222 C C . PHE B 1 181 ? 13.015 71.755 17.751 1.00 32.33 157 PHE B C 1
ATOM 4223 O O . PHE B 1 181 ? 12.113 72.349 17.152 1.00 34.48 157 PHE B O 1
ATOM 4231 N N . PRO B 1 182 ? 13.876 72.423 18.524 1.00 34.46 158 PRO B N 1
ATOM 4232 C CA . PRO B 1 182 ? 13.822 73.889 18.543 1.00 36.32 158 PRO B CA 1
ATOM 4233 C C . PRO B 1 182 ? 14.136 74.444 17.165 1.00 38.14 158 PRO B C 1
ATOM 4234 O O . PRO B 1 182 ? 14.924 73.871 16.406 1.00 34.03 158 PRO B O 1
ATOM 4238 N N . GLN B 1 183 ? 13.488 75.566 16.838 1.00 33.62 159 GLN B N 1
ATOM 4239 C CA . GLN B 1 183 ? 13.614 76.128 15.497 1.00 44.09 159 GLN B CA 1
ATOM 4240 C C . GLN B 1 183 ? 15.068 76.413 15.147 1.00 45.26 159 GLN B C 1
ATOM 4241 O O . GLN B 1 183 ? 15.487 76.214 14.002 1.00 47.44 159 GLN B O 1
ATOM 4247 N N . GLY B 1 184 ? 15.856 76.868 16.121 1.00 42.31 160 GLY B N 1
ATOM 4248 C CA . GLY B 1 184 ? 17.244 77.208 15.865 1.00 48.01 160 GLY B CA 1
ATOM 4249 C C . GLY B 1 184 ? 18.213 76.047 15.856 1.00 51.89 160 GLY B C 1
ATOM 4250 O O . GLY B 1 184 ? 19.386 76.253 15.531 1.00 57.59 160 GLY B O 1
ATOM 4251 N N . ASP B 1 185 ? 17.764 74.837 16.209 1.00 48.06 161 ASP B N 1
ATOM 4252 C CA . ASP B 1 185 ? 18.649 73.667 16.192 1.00 50.96 161 ASP B CA 1
ATOM 4253 C C . ASP B 1 185 ? 17.821 72.434 15.830 1.00 46.27 161 ASP B C 1
ATOM 4254 O O . ASP B 1 185 ? 17.386 71.681 16.704 1.00 43.10 161 ASP B O 1
ATOM 4259 N N . LEU B 1 186 ? 17.630 72.227 14.531 1.00 43.24 162 LEU B N 1
ATOM 4260 C CA . LEU B 1 186 ? 17.147 70.954 14.023 1.00 39.56 162 LEU B CA 1
ATOM 4261 C C . LEU B 1 186 ? 18.280 69.996 13.673 1.00 38.22 162 LEU B C 1
ATOM 4262 O O . LEU B 1 186 ? 18.034 68.793 13.533 1.00 43.45 162 LEU B O 1
ATOM 4267 N N . THR B 1 187 ? 19.513 70.494 13.550 1.00 44.79 163 THR B N 1
ATOM 4268 C CA . THR B 1 187 ? 20.608 69.654 13.078 1.00 49.70 163 THR B CA 1
ATOM 4269 C C . THR B 1 187 ? 21.037 68.608 14.099 1.00 54.31 163 THR B C 1
ATOM 4270 O O . THR B 1 187 ? 21.615 67.590 13.706 1.00 64.02 163 THR B O 1
ATOM 4274 N N . THR B 1 188 ? 20.771 68.821 15.391 1.00 43.49 164 THR B N 1
ATOM 4275 C CA . THR B 1 188 ? 21.149 67.816 16.383 1.00 34.50 164 THR B CA 1
ATOM 4276 C C . THR B 1 188 ? 20.322 66.549 16.215 1.00 31.21 164 THR B C 1
ATOM 4277 O O . THR B 1 188 ? 20.871 65.449 16.087 1.00 35.60 164 THR B O 1
ATOM 4281 N N . ALA B 1 189 ? 18.994 66.683 16.213 1.00 34.38 165 ALA B N 1
ATOM 4282 C CA . ALA B 1 189 ? 18.151 65.534 15.919 1.00 41.05 165 ALA B CA 1
ATOM 4283 C C . ALA B 1 189 ? 18.372 65.017 14.504 1.00 48.36 165 ALA B C 1
ATOM 4284 O O . ALA B 1 189 ? 18.155 63.827 14.252 1.00 53.33 165 ALA B O 1
ATOM 4286 N N . THR B 1 190 ? 18.812 65.878 13.581 1.00 54.38 166 THR B N 1
ATOM 4287 C CA . THR B 1 190 ? 19.131 65.419 12.233 1.00 56.14 166 THR B CA 1
ATOM 4288 C C . THR B 1 190 ? 20.295 64.437 12.254 1.00 49.71 166 THR B C 1
ATOM 4289 O O . THR B 1 190 ? 20.239 63.379 11.619 1.00 44.73 166 THR B O 1
ATOM 4293 N N . GLN B 1 191 ? 21.364 64.776 12.984 1.00 38.66 167 GLN B N 1
ATOM 4294 C CA . GLN B 1 191 ? 22.552 63.928 13.006 1.00 50.01 167 GLN B CA 1
ATOM 4295 C C . GLN B 1 191 ? 22.282 62.590 13.679 1.00 46.20 167 GLN B C 1
ATOM 4296 O O . GLN B 1 191 ? 22.933 61.592 13.350 1.00 47.15 167 GLN B O 1
ATOM 4302 N N . LEU B 1 192 ? 21.336 62.549 14.618 1.00 40.07 168 LEU B N 1
ATOM 4303 C CA . LEU B 1 192 ? 20.972 61.284 15.241 1.00 46.16 168 LEU B CA 1
ATOM 4304 C C . LEU B 1 192 ? 20.276 60.364 14.245 1.00 51.30 168 LEU B C 1
ATOM 4305 O O . LEU B 1 192 ? 20.567 59.163 14.189 1.00 55.74 168 LEU B O 1
ATOM 4310 N N . TYR B 1 193 ? 19.352 60.910 13.454 1.00 45.53 169 TYR B N 1
ATOM 4311 C CA . TYR B 1 193 ? 18.638 60.112 12.468 1.00 49.85 169 TYR B CA 1
ATOM 4312 C C . TYR B 1 193 ? 19.489 59.779 11.250 1.00 46.48 169 TYR B C 1
ATOM 4313 O O . TYR B 1 193 ? 19.129 58.876 10.488 1.00 47.21 169 TYR B O 1
ATOM 4322 N N . LYS B 1 194 ? 20.606 60.476 11.057 1.00 44.78 170 LYS B N 1
ATOM 4323 C CA . LYS B 1 194 ? 21.368 60.417 9.818 1.00 54.00 170 LYS B CA 1
ATOM 4324 C C . LYS B 1 194 ? 22.750 59.804 9.988 1.00 53.25 170 LYS B C 1
ATOM 4325 O O . LYS B 1 194 ? 23.138 58.934 9.201 1.00 55.69 170 LYS B O 1
ATOM 4331 N N . ASP B 1 195 ? 23.502 60.222 11.008 1.00 54.18 171 ASP B N 1
ATOM 4332 C CA . ASP B 1 195 ? 24.919 59.892 11.103 1.00 56.61 171 ASP B CA 1
ATOM 4333 C C . ASP B 1 195 ? 25.298 59.133 12.371 1.00 47.62 171 ASP B C 1
ATOM 4334 O O . ASP B 1 195 ? 26.493 59.005 12.661 1.00 52.04 171 ASP B O 1
ATOM 4339 N N . SER B 1 196 ? 24.335 58.628 13.137 1.00 39.36 172 SER B N 1
ATOM 4340 C CA . SER B 1 196 ? 24.705 57.689 14.185 1.00 44.76 172 SER B CA 1
ATOM 4341 C C . SER B 1 196 ? 25.225 56.397 13.552 1.00 44.46 172 SER B C 1
ATOM 4342 O O . SER B 1 196 ? 24.994 56.118 12.370 1.00 44.61 172 SER B O 1
ATOM 4345 N N . ALA B 1 197 ? 25.951 55.612 14.353 1.00 40.24 173 ALA B N 1
ATOM 4346 C CA . ALA B 1 197 ? 26.613 54.418 13.829 1.00 45.29 173 ALA B CA 1
ATOM 4347 C C . ALA B 1 197 ? 25.623 53.491 13.129 1.00 45.67 173 ALA B C 1
ATOM 4348 O O . ALA B 1 197 ? 25.846 53.075 11.987 1.00 52.12 173 ALA B O 1
ATOM 4350 N N . VAL B 1 198 ? 24.517 53.163 13.800 1.00 39.79 174 VAL B N 1
ATOM 4351 C CA . VAL B 1 198 ? 23.533 52.261 13.211 1.00 43.03 174 VAL B CA 1
ATOM 4352 C C . VAL B 1 198 ? 22.765 52.959 12.092 1.00 46.28 174 VAL B C 1
ATOM 4353 O O . VAL B 1 198 ? 22.429 52.342 11.072 1.00 44.93 174 VAL B O 1
ATOM 4357 N N . ALA B 1 199 ? 22.497 54.259 12.251 1.00 39.90 175 ALA B N 1
ATOM 4358 C CA . ALA B 1 199 ? 21.724 54.986 11.249 1.00 41.85 175 ALA B CA 1
ATOM 4359 C C . ALA B 1 199 ? 22.452 55.058 9.914 1.00 41.06 175 ALA B C 1
ATOM 4360 O O . ALA B 1 199 ? 21.806 55.052 8.860 1.00 48.60 175 ALA B O 1
ATOM 4362 N N . LYS B 1 200 ? 23.787 55.132 9.932 1.00 43.51 176 LYS B N 1
ATOM 4363 C CA . LYS B 1 200 ? 24.540 55.084 8.682 1.00 48.15 176 LYS B CA 1
ATOM 4364 C C . LYS B 1 200 ? 24.288 53.778 7.942 1.00 49.48 176 LYS B C 1
ATOM 4365 O O . LYS B 1 200 ? 24.086 53.777 6.722 1.00 45.99 176 LYS B O 1
ATOM 4371 N N . VAL B 1 201 ? 24.300 52.654 8.659 1.00 44.20 177 VAL B N 1
ATOM 4372 C CA . VAL B 1 201 ? 24.030 51.375 8.013 1.00 45.69 177 VAL B CA 1
ATOM 4373 C C . VAL B 1 201 ? 22.610 51.350 7.462 1.00 42.07 177 VAL B C 1
ATOM 4374 O O . VAL B 1 201 ? 22.397 51.099 6.269 1.00 41.41 177 VAL B O 1
ATOM 4386 N N . ASN B 1 203 ? 20.360 53.740 6.827 1.00 34.91 179 ASN B N 1
ATOM 4387 C CA . ASN B 1 203 ? 20.076 54.686 5.750 1.00 34.35 179 ASN B CA 1
ATOM 4388 C C . ASN B 1 203 ? 20.762 54.287 4.451 1.00 35.18 179 ASN B C 1
ATOM 4389 O O . ASN B 1 203 ? 20.222 54.540 3.366 1.00 40.18 179 ASN B O 1
ATOM 4394 N N . THR B 1 204 ? 21.942 53.668 4.531 1.00 33.11 180 THR B N 1
ATOM 4395 C CA . THR B 1 204 ? 22.589 53.174 3.319 1.00 37.11 180 THR B CA 1
ATOM 4396 C C . THR B 1 204 ? 21.811 52.008 2.717 1.00 38.54 180 THR B C 1
ATOM 4397 O O . THR B 1 204 ? 21.724 51.879 1.489 1.00 33.25 180 THR B O 1
ATOM 4401 N N . ILE B 1 205 ? 21.238 51.149 3.563 1.00 37.23 181 ILE B N 1
ATOM 4402 C CA . ILE B 1 205 ? 20.375 50.083 3.062 1.00 38.53 181 ILE B CA 1
ATOM 4403 C C . ILE B 1 205 ? 19.185 50.672 2.313 1.00 38.62 181 ILE B C 1
ATOM 4404 O O . ILE B 1 205 ? 18.830 50.207 1.222 1.00 38.79 181 ILE B O 1
ATOM 4409 N N . VAL B 1 206 ? 18.558 51.707 2.883 1.00 38.25 182 VAL B N 1
ATOM 4410 C CA . VAL B 1 206 ? 17.436 52.372 2.220 1.00 37.69 182 VAL B CA 1
ATOM 4411 C C . VAL B 1 206 ? 17.853 52.867 0.841 1.00 38.81 182 VAL B C 1
ATOM 4412 O O . VAL B 1 206 ? 17.141 52.671 -0.153 1.00 38.76 182 VAL B O 1
ATOM 4416 N N . GLU B 1 207 ? 19.016 53.516 0.763 1.00 41.26 183 GLU B N 1
ATOM 4417 C CA . GLU B 1 207 ? 19.530 53.990 -0.518 1.00 44.50 183 GLU B CA 1
ATOM 4418 C C . GLU B 1 207 ? 19.794 52.830 -1.471 1.00 32.03 183 GLU B C 1
ATOM 4419 O O . GLU B 1 207 ? 19.421 52.878 -2.650 1.00 33.04 183 GLU B O 1
ATOM 4425 N N . LYS B 1 208 ? 20.443 51.775 -0.977 1.00 32.26 184 LYS B N 1
ATOM 4426 C CA . LYS B 1 208 ? 20.778 50.656 -1.850 1.00 36.08 184 LYS B CA 1
ATOM 4427 C C . LYS B 1 208 ? 19.534 49.920 -2.328 1.00 39.64 184 LYS B C 1
ATOM 4428 O O . LYS B 1 208 ? 19.494 49.463 -3.476 1.00 35.82 184 LYS B O 1
ATOM 4434 N N . VAL B 1 209 ? 18.510 49.808 -1.476 1.00 36.37 185 VAL B N 1
ATOM 4435 C CA . VAL B 1 209 ? 17.272 49.147 -1.879 1.00 38.17 185 VAL B CA 1
ATOM 4436 C C . VAL B 1 209 ? 16.604 49.913 -3.016 1.00 34.88 185 VAL B C 1
ATOM 4437 O O . VAL B 1 209 ? 16.192 49.327 -4.026 1.00 37.24 185 VAL B O 1
ATOM 4441 N N . ILE B 1 210 ? 16.501 51.235 -2.871 1.00 33.92 186 ILE B N 1
ATOM 4442 C CA . ILE B 1 210 ? 15.790 52.051 -3.850 1.00 35.81 186 ILE B CA 1
ATOM 4443 C C . ILE B 1 210 ? 16.526 52.055 -5.184 1.00 35.92 186 ILE B C 1
ATOM 4444 O O . ILE B 1 210 ? 15.913 51.893 -6.247 1.00 46.28 186 ILE B O 1
ATOM 4457 N N . LYS B 1 212 ? 18.660 49.794 -6.252 1.00 38.84 188 LYS B N 1
ATOM 4458 C CA . LYS B 1 212 ? 18.575 48.458 -6.834 1.00 40.03 188 LYS B CA 1
ATOM 4459 C C . LYS B 1 212 ? 17.212 48.227 -7.473 1.00 40.94 188 LYS B C 1
ATOM 4460 O O . LYS B 1 212 ? 17.118 47.630 -8.552 1.00 42.72 188 LYS B O 1
ATOM 4466 N N . ALA B 1 213 ? 16.144 48.713 -6.833 1.00 39.92 189 ALA B N 1
ATOM 4467 C CA . ALA B 1 213 ? 14.809 48.501 -7.378 1.00 48.64 189 ALA B CA 1
ATOM 4468 C C . ALA B 1 213 ? 14.604 49.262 -8.683 1.00 52.53 189 ALA B C 1
ATOM 4469 O O . ALA B 1 213 ? 13.869 48.795 -9.560 1.00 49.35 189 ALA B O 1
ATOM 4479 N N . GLU B 1 215 ? 16.807 49.782 -11.031 1.00 57.72 191 GLU B N 1
ATOM 4480 C CA . GLU B 1 215 ? 17.497 49.133 -12.140 1.00 57.20 191 GLU B CA 1
ATOM 4481 C C . GLU B 1 215 ? 16.581 48.195 -12.912 1.00 61.48 191 GLU B C 1
ATOM 4482 O O . GLU B 1 215 ? 16.872 47.873 -14.069 1.00 60.48 191 GLU B O 1
ATOM 4488 N N . LYS B 1 216 ? 15.480 47.758 -12.301 1.00 67.68 192 LYS B N 1
ATOM 4489 C CA . LYS B 1 216 ? 14.529 46.875 -12.961 1.00 79.15 192 LYS B CA 1
ATOM 4490 C C . LYS B 1 216 ? 13.561 47.622 -13.871 1.00 80.78 192 LYS B C 1
ATOM 4491 O O . LYS B 1 216 ? 12.843 46.981 -14.645 1.00 86.02 192 LYS B O 1
ATOM 4497 N N . LEU B 1 217 ? 13.530 48.957 -13.805 1.00 79.43 193 LEU B N 1
ATOM 4498 C CA . LEU B 1 217 ? 12.629 49.785 -14.590 1.00 79.22 193 LEU B CA 1
ATOM 4499 C C . LEU B 1 217 ? 13.215 50.075 -15.968 1.00 77.96 193 LEU B C 1
ATOM 4500 O O . LEU B 1 217 ? 14.438 50.122 -16.132 1.00 78.96 193 LEU B O 1
ATOM 4505 N N . PRO B 1 218 ? 12.356 50.265 -16.968 1.00 78.91 194 PRO B N 1
ATOM 4506 C CA . PRO B 1 218 ? 12.833 50.598 -18.320 1.00 77.08 194 PRO B CA 1
ATOM 4507 C C . PRO B 1 218 ? 13.639 51.885 -18.324 1.00 79.34 194 PRO B C 1
ATOM 4508 O O . PRO B 1 218 ? 13.565 52.679 -17.373 1.00 79.25 194 PRO B O 1
ATOM 4512 N N . PRO B 1 219 ? 14.428 52.127 -19.379 1.00 83.17 195 PRO B N 1
ATOM 4513 C CA . PRO B 1 219 ? 15.287 53.325 -19.388 1.00 80.93 195 PRO B CA 1
ATOM 4514 C C . PRO B 1 219 ? 14.518 54.634 -19.346 1.00 81.09 195 PRO B C 1
ATOM 4515 O O . PRO B 1 219 ? 14.901 55.548 -18.605 1.00 84.64 195 PRO B O 1
ATOM 4519 N N . SER B 1 220 ? 13.447 54.758 -20.126 1.00 74.69 196 SER B N 1
ATOM 4520 C CA . SER B 1 220 ? 12.677 55.992 -20.188 1.00 76.68 196 SER B CA 1
ATOM 4521 C C . SER B 1 220 ? 11.578 56.065 -19.133 1.00 69.46 196 SER B C 1
ATOM 4522 O O . SER B 1 220 ? 10.802 57.026 -19.132 1.00 65.22 196 SER B O 1
ATOM 4525 N N . ARG B 1 221 ? 11.496 55.083 -18.239 1.00 49.44 197 ARG B N 1
ATOM 4526 C CA . ARG B 1 221 ? 10.418 55.019 -17.256 1.00 59.38 197 ARG B CA 1
ATOM 4527 C C . ARG B 1 221 ? 10.733 55.959 -16.099 1.00 57.32 197 ARG B C 1
ATOM 4528 O O . ARG B 1 221 ? 11.681 55.727 -15.342 1.00 60.19 197 ARG B O 1
ATOM 4536 N N . GLY B 1 222 ? 9.945 57.024 -15.965 1.00 51.75 198 GLY B N 1
ATOM 4537 C CA . GLY B 1 222 ? 10.082 57.899 -14.821 1.00 50.62 198 GLY B CA 1
ATOM 4538 C C . GLY B 1 222 ? 9.512 57.271 -13.563 1.00 50.89 198 GLY B C 1
ATOM 4539 O O . GLY B 1 222 ? 8.603 56.443 -13.607 1.00 61.64 198 GLY B O 1
ATOM 4540 N N . ILE B 1 223 ? 10.060 57.671 -12.419 1.00 41.22 199 ILE B N 1
ATOM 4541 C CA . ILE B 1 223 ? 9.664 57.115 -11.131 1.00 40.02 199 ILE B CA 1
ATOM 4542 C C . ILE B 1 223 ? 9.191 58.244 -10.225 1.00 46.20 199 ILE B C 1
ATOM 4543 O O . ILE B 1 223 ? 9.733 59.355 -10.255 1.00 46.30 199 ILE B O 1
ATOM 4548 N N . ARG B 1 224 ? 8.159 57.959 -9.434 1.00 36.08 200 ARG B N 1
ATOM 4549 C CA . ARG B 1 224 ? 7.585 58.916 -8.499 1.00 37.78 200 ARG B CA 1
ATOM 4550 C C . ARG B 1 224 ? 7.769 58.382 -7.086 1.00 30.63 200 ARG B C 1
ATOM 4551 O O . ARG B 1 224 ? 7.266 57.301 -6.756 1.00 34.95 200 ARG B O 1
ATOM 4559 N N . LEU B 1 225 ? 8.496 59.132 -6.263 1.00 30.14 201 LEU B N 1
ATOM 4560 C CA . LEU B 1 225 ? 8.771 58.764 -4.883 1.00 30.74 201 LEU B CA 1
ATOM 4561 C C . LEU B 1 225 ? 8.117 59.766 -3.946 1.00 33.93 201 LEU B C 1
ATOM 4562 O O . LEU B 1 225 ? 8.080 60.966 -4.229 1.00 27.21 201 LEU B O 1
ATOM 4567 N N . LEU B 1 226 ? 7.607 59.265 -2.832 1.00 32.42 202 LEU B N 1
ATOM 4568 C CA . LEU B 1 226 ? 7.054 60.098 -1.780 1.00 24.54 202 LEU B CA 1
ATOM 4569 C C . LEU B 1 226 ? 7.631 59.627 -0.457 1.00 24.13 202 LEU B C 1
ATOM 4570 O O . LEU B 1 226 ? 7.721 58.421 -0.207 1.00 29.30 202 LEU B O 1
ATOM 4575 N N . GLU B 1 227 ? 8.036 60.572 0.381 1.00 26.56 203 GLU B N 1
ATOM 4576 C CA . GLU B 1 227 ? 8.542 60.261 1.708 1.00 31.02 203 GLU B CA 1
ATOM 4577 C C . GLU B 1 227 ? 7.578 60.831 2.739 1.00 37.10 203 GLU B C 1
ATOM 4578 O O . GLU B 1 227 ? 7.271 62.027 2.711 1.00 32.43 203 GLU B O 1
ATOM 4584 N N . ILE B 1 228 ? 7.089 59.963 3.624 1.00 30.12 204 ILE B N 1
ATOM 4585 C CA . ILE B 1 228 ? 6.190 60.323 4.713 1.00 32.35 204 ILE B CA 1
ATOM 4586 C C . ILE B 1 228 ? 7.032 60.631 5.939 1.00 32.15 204 ILE B C 1
ATOM 4587 O O . ILE B 1 228 ? 8.027 59.946 6.202 1.00 27.63 204 ILE B O 1
ATOM 4592 N N . GLY B 1 229 ? 6.637 61.657 6.694 1.00 24.21 205 GLY B N 1
ATOM 4593 C CA . GLY B 1 229 ? 7.343 62.026 7.908 1.00 26.33 205 GLY B CA 1
ATOM 4594 C C . GLY B 1 229 ? 8.829 62.215 7.690 1.00 30.89 205 GLY B C 1
ATOM 4595 O O . GLY B 1 229 ? 9.654 61.696 8.445 1.00 31.04 205 GLY B O 1
ATOM 4596 N N . ALA B 1 230 ? 9.182 62.958 6.643 1.00 26.10 206 ALA B N 1
ATOM 4597 C CA . ALA B 1 230 ? 10.581 63.062 6.249 1.00 30.61 206 ALA B CA 1
ATOM 4598 C C . ALA B 1 230 ? 11.385 63.943 7.195 1.00 33.31 206 ALA B C 1
ATOM 4599 O O . ALA B 1 230 ? 12.620 63.897 7.161 1.00 29.28 206 ALA B O 1
ATOM 4601 N N . GLY B 1 231 ? 10.708 64.758 8.007 1.00 32.08 207 GLY B N 1
ATOM 4602 C CA . GLY B 1 231 ? 11.333 65.382 9.167 1.00 33.09 207 GLY B CA 1
ATOM 4603 C C . GLY B 1 231 ? 12.569 66.181 8.821 1.00 34.37 207 GLY B C 1
ATOM 4604 O O . GLY B 1 231 ? 12.566 67.031 7.925 1.00 33.68 207 GLY B O 1
ATOM 4605 N N . THR B 1 232 ? 13.651 65.896 9.544 1.00 44.23 208 THR B N 1
ATOM 4606 C CA . THR B 1 232 ? 14.900 66.617 9.347 1.00 54.39 208 THR B CA 1
ATOM 4607 C C . THR B 1 232 ? 15.547 66.310 8.001 1.00 54.12 208 THR B C 1
ATOM 4608 O O . THR B 1 232 ? 16.437 67.050 7.576 1.00 56.77 208 THR B O 1
ATOM 4612 N N . GLY B 1 233 ? 15.120 65.247 7.323 1.00 48.87 209 GLY B N 1
ATOM 4613 C CA . GLY B 1 233 ? 15.705 64.870 6.054 1.00 39.04 209 GLY B CA 1
ATOM 4614 C C . GLY B 1 233 ? 16.907 63.960 6.150 1.00 37.74 209 GLY B C 1
ATOM 4615 O O . GLY B 1 233 ? 17.626 63.806 5.156 1.00 42.20 209 GLY B O 1
ATOM 4616 N N . GLY B 1 234 ? 17.146 63.351 7.314 1.00 36.46 210 GLY B N 1
ATOM 4617 C CA . GLY B 1 234 ? 18.324 62.513 7.478 1.00 37.12 210 GLY B CA 1
ATOM 4618 C C . GLY B 1 234 ? 18.344 61.331 6.530 1.00 35.18 210 GLY B C 1
ATOM 4619 O O . GLY B 1 234 ? 19.353 61.062 5.876 1.00 39.32 210 GLY B O 1
ATOM 4620 N N . THR B 1 235 ? 17.228 60.601 6.441 1.00 37.25 211 THR B N 1
ATOM 4621 C CA . THR B 1 235 ? 17.169 59.517 5.465 1.00 37.84 211 THR B CA 1
ATOM 4622 C C . THR B 1 235 ? 17.142 60.061 4.042 1.00 37.24 211 THR B C 1
ATOM 4623 O O . THR B 1 235 ? 17.752 59.471 3.141 1.00 41.66 211 THR B O 1
ATOM 4627 N N . THR B 1 236 ? 16.480 61.205 3.836 1.00 34.50 212 THR B N 1
ATOM 4628 C CA . THR B 1 236 ? 16.382 61.796 2.503 1.00 34.76 212 THR B CA 1
ATOM 4629 C C . THR B 1 236 ? 17.756 62.077 1.908 1.00 32.51 212 THR B C 1
ATOM 4630 O O . THR B 1 236 ? 17.980 61.847 0.713 1.00 34.36 212 THR B O 1
ATOM 4634 N N . SER B 1 237 ? 18.686 62.582 2.723 1.00 30.62 213 SER B N 1
ATOM 4635 C CA . SER B 1 237 ? 20.001 62.960 2.215 1.00 32.71 213 SER B CA 1
ATOM 4636 C C . SER B 1 237 ? 20.789 61.770 1.681 1.00 32.50 213 SER B C 1
ATOM 4637 O O . SER B 1 237 ? 21.742 61.966 0.920 1.00 34.97 213 SER B O 1
ATOM 4640 N N . TYR B 1 238 ? 20.421 60.545 2.056 1.00 37.37 214 TYR B N 1
ATOM 4641 C CA . TYR B 1 238 ? 21.101 59.386 1.495 1.00 35.73 214 TYR B CA 1
ATOM 4642 C C . TYR B 1 238 ? 20.554 59.014 0.123 1.00 37.61 214 TYR B C 1
ATOM 4643 O O . TYR B 1 238 ? 21.284 58.450 -0.699 1.00 38.68 214 TYR B O 1
ATOM 4652 N N . ILE B 1 239 ? 19.292 59.329 -0.146 1.00 35.09 215 ILE B N 1
ATOM 4653 C CA . ILE B 1 239 ? 18.651 58.912 -1.391 1.00 36.68 215 ILE B CA 1
ATOM 4654 C C . ILE B 1 239 ? 18.904 59.907 -2.516 1.00 38.63 215 ILE B C 1
ATOM 4655 O O . ILE B 1 239 ? 19.150 59.509 -3.657 1.00 45.77 215 ILE B O 1
ATOM 4660 N N . LEU B 1 240 ? 18.847 61.201 -2.206 1.00 39.94 216 LEU B N 1
ATOM 4661 C CA . LEU B 1 240 ? 18.863 62.224 -3.250 1.00 36.72 216 LEU B CA 1
ATOM 4662 C C . LEU B 1 240 ? 20.099 62.209 -4.147 1.00 37.23 216 LEU B C 1
ATOM 4663 O O . LEU B 1 240 ? 19.931 62.374 -5.368 1.00 33.65 216 LEU B O 1
ATOM 4668 N N . PRO B 1 241 ? 21.332 62.040 -3.649 1.00 42.76 217 PRO B N 1
ATOM 4669 C CA . PRO B 1 241 ? 22.495 62.113 -4.555 1.00 38.83 217 PRO B CA 1
ATOM 4670 C C . PRO B 1 241 ? 22.498 61.070 -5.661 1.00 45.74 217 PRO B C 1
ATOM 4671 O O . PRO B 1 241 ? 23.211 61.253 -6.655 1.00 46.21 217 PRO B O 1
ATOM 4675 N N . HIS B 1 242 ? 21.727 59.990 -5.536 1.00 53.53 218 HIS B N 1
ATOM 4676 C CA . HIS B 1 242 ? 21.775 58.902 -6.503 1.00 48.95 218 HIS B CA 1
ATOM 4677 C C . HIS B 1 242 ? 20.625 58.919 -7.502 1.00 49.04 218 HIS B C 1
ATOM 4678 O O . HIS B 1 242 ? 20.639 58.124 -8.449 1.00 48.99 218 HIS B O 1
ATOM 4685 N N . LEU B 1 243 ? 19.642 59.799 -7.329 1.00 41.26 219 LEU B N 1
ATOM 4686 C CA . LEU B 1 243 ? 18.489 59.833 -8.218 1.00 37.90 219 LEU B CA 1
ATOM 4687 C C . LEU B 1 243 ? 18.793 60.644 -9.473 1.00 40.90 219 LEU B C 1
ATOM 4688 O O . LEU B 1 243 ? 19.506 61.651 -9.421 1.00 51.00 219 LEU B O 1
ATOM 4693 N N . ASN B 1 244 ? 18.241 60.199 -10.607 1.00 34.63 220 ASN B N 1
ATOM 4694 C CA . ASN B 1 244 ? 18.378 60.907 -11.876 1.00 35.50 220 ASN B CA 1
ATOM 4695 C C . ASN B 1 244 ? 17.360 62.039 -11.927 1.00 44.65 220 ASN B C 1
ATOM 4696 O O . ASN B 1 244 ? 16.153 61.781 -12.007 1.00 49.36 220 ASN B O 1
ATOM 4701 N N . PRO B 1 245 ? 17.807 63.300 -11.895 1.00 48.40 221 PRO B N 1
ATOM 4702 C CA . PRO B 1 245 ? 16.848 64.417 -11.851 1.00 46.04 221 PRO B CA 1
ATOM 4703 C C . PRO B 1 245 ? 15.891 64.443 -13.030 1.00 43.71 221 PRO B C 1
ATOM 4704 O O . PRO B 1 245 ? 14.726 64.824 -12.864 1.00 48.50 221 PRO B O 1
ATOM 4708 N N . ASN B 1 246 ? 16.344 64.035 -14.215 1.00 39.75 222 ASN B N 1
ATOM 4709 C CA . ASN B 1 246 ? 15.487 64.036 -15.393 1.00 49.16 222 ASN B CA 1
ATOM 4710 C C . ASN B 1 246 ? 14.416 62.951 -15.362 1.00 53.65 222 ASN B C 1
ATOM 4711 O O . ASN B 1 246 ? 13.478 63.015 -16.163 1.00 55.29 222 ASN B O 1
ATOM 4716 N N . GLN B 1 247 ? 14.522 61.962 -14.472 1.00 52.31 223 GLN B N 1
ATOM 4717 C CA . GLN B 1 247 ? 13.600 60.838 -14.484 1.00 45.65 223 GLN B CA 1
ATOM 4718 C C . GLN B 1 247 ? 12.866 60.609 -13.170 1.00 44.40 223 GLN B C 1
ATOM 4719 O O . GLN B 1 247 ? 12.069 59.668 -13.088 1.00 39.06 223 GLN B O 1
ATOM 4725 N N . THR B 1 248 ? 13.105 61.418 -12.144 1.00 43.19 224 THR B N 1
ATOM 4726 C CA . THR B 1 248 ? 12.504 61.177 -10.843 1.00 50.63 224 THR B CA 1
ATOM 4727 C C . THR B 1 248 ? 11.680 62.376 -10.402 1.00 50.30 224 THR B C 1
ATOM 4728 O O . THR B 1 248 ? 12.016 63.530 -10.696 1.00 47.64 224 THR B O 1
ATOM 4732 N N . GLU B 1 249 ? 10.580 62.080 -9.721 1.00 43.22 225 GLU B N 1
ATOM 4733 C CA . GLU B 1 249 ? 9.815 63.055 -8.962 1.00 43.26 225 GLU B CA 1
ATOM 4734 C C . GLU B 1 249 ? 9.824 62.589 -7.514 1.00 37.21 225 GLU B C 1
ATOM 4735 O O . GLU B 1 249 ? 9.418 61.461 -7.223 1.00 35.57 225 GLU B O 1
ATOM 4741 N N . TYR B 1 250 ? 10.318 63.436 -6.616 1.00 29.73 226 TYR B N 1
ATOM 4742 C CA . TYR B 1 250 ? 10.471 63.088 -5.206 1.00 24.65 226 TYR B CA 1
ATOM 4743 C C . TYR B 1 250 ? 9.677 64.092 -4.385 1.00 32.02 226 TYR B C 1
ATOM 4744 O O . TYR B 1 250 ? 10.031 65.274 -4.335 1.00 34.58 226 TYR B O 1
ATOM 4753 N N . ILE B 1 251 ? 8.615 63.627 -3.738 1.00 29.98 227 ILE B N 1
ATOM 4754 C CA . ILE B 1 251 ? 7.769 64.483 -2.919 1.00 32.93 227 ILE B CA 1
ATOM 4755 C C . ILE B 1 251 ? 8.222 64.338 -1.472 1.00 32.24 227 ILE B C 1
ATOM 4756 O O . ILE B 1 251 ? 8.032 63.290 -0.849 1.00 33.30 227 ILE B O 1
ATOM 4761 N N . PHE B 1 252 ? 8.838 65.393 -0.952 1.00 30.55 228 PHE B N 1
ATOM 4762 C CA . PHE B 1 252 ? 9.238 65.479 0.447 1.00 33.16 228 PHE B CA 1
ATOM 4763 C C . PHE B 1 252 ? 8.031 65.950 1.252 1.00 30.98 228 PHE B C 1
ATOM 4764 O O . PHE B 1 252 ? 7.562 67.080 1.072 1.00 24.64 228 PHE B O 1
ATOM 4772 N N . THR B 1 253 ? 7.516 65.094 2.130 1.00 26.89 229 THR B N 1
ATOM 4773 C CA . THR B 1 253 ? 6.380 65.468 2.961 1.00 26.62 229 THR B CA 1
ATOM 4774 C C . THR B 1 253 ? 6.686 65.268 4.437 1.00 27.48 229 THR B C 1
ATOM 4775 O O . THR B 1 253 ? 7.459 64.384 4.821 1.00 30.64 229 THR B O 1
ATOM 4779 N N . ASP B 1 254 ? 6.052 66.104 5.254 1.00 27.51 230 ASP B N 1
ATOM 4780 C CA . ASP B 1 254 ? 6.010 65.945 6.699 1.00 31.15 230 ASP B CA 1
ATOM 4781 C C . ASP B 1 254 ? 4.683 66.510 7.182 1.00 35.58 230 ASP B C 1
ATOM 4782 O O . ASP B 1 254 ? 4.034 67.295 6.486 1.00 34.58 230 ASP B O 1
ATOM 4787 N N . ILE B 1 255 ? 4.276 66.103 8.385 1.00 32.66 231 ILE B N 1
ATOM 4788 C CA . ILE B 1 255 ? 3.089 66.710 8.970 1.00 31.10 231 ILE B CA 1
ATOM 4789 C C . ILE B 1 255 ? 3.342 68.168 9.345 1.00 35.58 231 ILE B C 1
ATOM 4790 O O . ILE B 1 255 ? 2.404 68.973 9.369 1.00 35.25 231 ILE B O 1
ATOM 4795 N N . GLY B 1 256 ? 4.591 68.539 9.613 1.00 29.28 232 GLY B N 1
ATOM 4796 C CA . GLY B 1 256 ? 4.933 69.878 10.062 1.00 25.34 232 GLY B CA 1
ATOM 4797 C C . GLY B 1 256 ? 5.625 70.666 8.968 1.00 32.66 232 GLY B C 1
ATOM 4798 O O . GLY B 1 256 ? 6.614 70.211 8.386 1.00 30.81 232 GLY B O 1
ATOM 4799 N N . ALA B 1 257 ? 5.094 71.863 8.699 1.00 32.74 233 ALA B N 1
ATOM 4800 C CA . ALA B 1 257 ? 5.685 72.744 7.699 1.00 33.48 233 ALA B CA 1
ATOM 4801 C C . ALA B 1 257 ? 7.071 73.222 8.102 1.00 39.04 233 ALA B C 1
ATOM 4802 O O . ALA B 1 257 ? 7.877 73.551 7.226 1.00 36.93 233 ALA B O 1
ATOM 4804 N N . LEU B 1 258 ? 7.362 73.273 9.406 1.00 41.99 234 LEU B N 1
ATOM 4805 C CA . LEU B 1 258 ? 8.692 73.669 9.858 1.00 45.55 234 LEU B CA 1
ATOM 4806 C C . LEU B 1 258 ? 9.769 72.744 9.307 1.00 35.50 234 LEU B C 1
ATOM 4807 O O . LEU B 1 258 ? 10.883 73.193 9.016 1.00 40.19 234 LEU B O 1
ATOM 4812 N N . PHE B 1 259 ? 9.458 71.456 9.149 1.00 27.97 235 PHE B N 1
ATOM 4813 C CA . PHE B 1 259 ? 10.445 70.525 8.621 1.00 31.39 235 PHE B CA 1
ATOM 4814 C C . PHE B 1 259 ? 10.579 70.648 7.109 1.00 38.53 235 PHE B C 1
ATOM 4815 O O . PHE B 1 259 ? 11.700 70.653 6.586 1.00 40.72 235 PHE B O 1
ATOM 4823 N N . THR B 1 260 ? 9.457 70.758 6.387 1.00 37.06 236 THR B N 1
ATOM 4824 C CA . THR B 1 260 ? 9.549 70.949 4.942 1.00 36.41 236 THR B CA 1
ATOM 4825 C C . THR B 1 260 ? 10.264 72.249 4.600 1.00 32.65 236 THR B C 1
ATOM 4826 O O . THR B 1 260 ? 10.964 72.317 3.586 1.00 39.50 236 THR B O 1
ATOM 4830 N N . SER B 1 261 ? 10.126 73.283 5.438 1.00 31.54 237 SER B N 1
ATOM 4831 C CA . SER B 1 261 ? 10.812 74.539 5.147 1.00 35.86 237 SER B CA 1
ATOM 4832 C C . SER B 1 261 ? 12.311 74.424 5.391 1.00 34.14 237 SER B C 1
ATOM 4833 O O . SER B 1 261 ? 13.114 74.945 4.608 1.00 38.12 237 SER B O 1
ATOM 4836 N N . LYS B 1 262 ? 12.712 73.760 6.477 1.00 41.21 238 LYS B N 1
ATOM 4837 C CA . LYS B 1 262 ? 14.136 73.551 6.717 1.00 42.87 238 LYS B CA 1
ATOM 4838 C C . LYS B 1 262 ? 14.744 72.651 5.650 1.00 38.46 238 LYS B C 1
ATOM 4839 O O . LYS B 1 262 ? 15.882 72.866 5.218 1.00 37.34 238 LYS B O 1
ATOM 4845 N N . ALA B 1 263 ? 13.994 71.640 5.207 1.00 36.47 239 ALA B N 1
ATOM 4846 C CA . ALA B 1 263 ? 14.490 70.748 4.167 1.00 32.60 239 ALA B CA 1
ATOM 4847 C C . ALA B 1 263 ? 14.565 71.439 2.815 1.00 37.11 239 ALA B C 1
ATOM 4848 O O . ALA B 1 263 ? 15.451 71.129 2.010 1.00 39.10 239 ALA B O 1
ATOM 4850 N N . GLN B 1 264 ? 13.648 72.369 2.544 1.00 36.54 240 GLN B N 1
ATOM 4851 C CA . GLN B 1 264 ? 13.663 73.052 1.258 1.00 33.67 240 GLN B CA 1
ATOM 4852 C C . GLN B 1 264 ? 14.923 73.897 1.091 1.00 35.99 240 GLN B C 1
ATOM 4853 O O . GLN B 1 264 ? 15.479 73.982 -0.010 1.00 45.21 240 GLN B O 1
ATOM 4859 N N . GLU B 1 265 ? 15.392 74.528 2.169 1.00 41.38 241 GLU B N 1
ATOM 4860 C CA . GLU B 1 265 ? 16.624 75.304 2.069 1.00 58.31 241 GLU B CA 1
ATOM 4861 C C . GLU B 1 265 ? 17.860 74.415 2.114 1.00 54.93 241 GLU B C 1
ATOM 4862 O O . GLU B 1 265 ? 18.898 74.777 1.549 1.00 68.27 241 GLU B O 1
ATOM 4868 N N . LYS B 1 266 ? 17.768 73.256 2.769 1.00 43.36 242 LYS B N 1
ATOM 4869 C CA . LYS B 1 266 ? 18.893 72.332 2.807 1.00 41.15 242 LYS B CA 1
ATOM 4870 C C . LYS B 1 266 ? 19.067 71.601 1.480 1.00 39.84 242 LYS B C 1
ATOM 4871 O O . LYS B 1 266 ? 20.196 71.385 1.031 1.00 36.15 242 LYS B O 1
ATOM 4877 N N . PHE B 1 267 ? 17.966 71.214 0.837 1.00 41.33 243 PHE B N 1
ATOM 4878 C CA . PHE B 1 267 ? 18.012 70.453 -0.405 1.00 36.93 243 PHE B CA 1
ATOM 4879 C C . PHE B 1 267 ? 17.817 71.338 -1.631 1.00 43.51 243 PHE B C 1
ATOM 4880 O O . PHE B 1 267 ? 17.262 70.892 -2.642 1.00 40.09 243 PHE B O 1
ATOM 4888 N N . GLN B 1 268 ? 18.274 72.589 -1.563 1.00 48.46 244 GLN B N 1
ATOM 4889 C CA . GLN B 1 268 ? 18.083 73.523 -2.665 1.00 57.19 244 GLN B CA 1
ATOM 4890 C C . GLN B 1 268 ? 18.845 73.111 -3.922 1.00 58.51 244 GLN B C 1
ATOM 4891 O O . GLN B 1 268 ? 18.488 73.553 -5.020 1.00 62.67 244 GLN B O 1
ATOM 4897 N N . ASP B 1 269 ? 19.872 72.268 -3.792 1.00 60.78 245 ASP B N 1
ATOM 4898 C CA . ASP B 1 269 ? 20.639 71.805 -4.943 1.00 70.33 245 ASP B CA 1
ATOM 4899 C C . ASP B 1 269 ? 19.912 70.750 -5.769 1.00 64.34 245 ASP B C 1
ATOM 4900 O O . ASP B 1 269 ? 20.383 70.413 -6.860 1.00 63.16 245 ASP B O 1
ATOM 4905 N N . TYR B 1 270 ? 18.793 70.219 -5.284 1.00 59.45 246 TYR B N 1
ATOM 4906 C CA . TYR B 1 270 ? 18.025 69.198 -5.990 1.00 54.65 246 TYR B CA 1
ATOM 4907 C C . TYR B 1 270 ? 16.722 69.824 -6.470 1.00 59.66 246 TYR B C 1
ATOM 4908 O O . TYR B 1 270 ? 15.834 70.119 -5.662 1.00 66.22 246 TYR B O 1
ATOM 4917 N N . ARG B 1 271 ? 16.609 70.020 -7.782 1.00 52.55 247 ARG B N 1
ATOM 4918 C CA . ARG B 1 271 ? 15.465 70.700 -8.374 1.00 51.49 247 ARG B CA 1
ATOM 4919 C C . ARG B 1 271 ? 14.308 69.764 -8.699 1.00 44.81 247 ARG B C 1
ATOM 4920 O O . ARG B 1 271 ? 13.290 70.224 -9.225 1.00 45.73 247 ARG B O 1
ATOM 4928 N N . PHE B 1 272 ? 14.430 68.472 -8.402 1.00 41.88 248 PHE B N 1
ATOM 4929 C CA . PHE B 1 272 ? 13.356 67.520 -8.645 1.00 40.25 248 PHE B CA 1
ATOM 4930 C C . PHE B 1 272 ? 12.507 67.250 -7.407 1.00 39.38 248 PHE B C 1
ATOM 4931 O O . PHE B 1 272 ? 11.625 66.387 -7.453 1.00 32.02 248 PHE B O 1
ATOM 4939 N N . LEU B 1 273 ? 12.749 67.951 -6.305 1.00 36.03 249 LEU B N 1
ATOM 4940 C CA . LEU B 1 273 ? 11.977 67.739 -5.089 1.00 41.47 249 LEU B CA 1
ATOM 4941 C C . LEU B 1 273 ? 10.748 68.634 -5.082 1.00 41.96 249 LEU B C 1
ATOM 4942 O O . LEU B 1 273 ? 10.830 69.820 -5.414 1.00 36.09 249 LEU B O 1
ATOM 4947 N N . GLY B 1 274 ? 9.613 68.052 -4.717 1.00 36.30 250 GLY B N 1
ATOM 4948 C CA . GLY B 1 274 ? 8.431 68.803 -4.352 1.00 29.50 250 GLY B CA 1
ATOM 4949 C C . GLY B 1 274 ? 8.261 68.738 -2.846 1.00 25.88 250 GLY B C 1
ATOM 4950 O O . GLY B 1 274 ? 8.713 67.792 -2.198 1.00 32.78 250 GLY B O 1
ATOM 4951 N N . TYR B 1 275 ? 7.619 69.755 -2.290 1.00 32.05 251 TYR B N 1
ATOM 4952 C CA . TYR B 1 275 ? 7.402 69.854 -0.855 1.00 35.53 251 TYR B CA 1
ATOM 4953 C C . TYR B 1 275 ? 5.911 69.987 -0.588 1.00 36.54 251 TYR B C 1
ATOM 4954 O O . TYR B 1 275 ? 5.220 70.755 -1.258 1.00 35.55 251 TYR B O 1
ATOM 4963 N N . GLN B 1 276 ? 5.418 69.225 0.383 1.00 26.69 252 GLN B N 1
ATOM 4964 C CA . GLN B 1 276 ? 4.009 69.279 0.739 1.00 32.37 252 GLN B CA 1
ATOM 4965 C C . GLN B 1 276 ? 3.859 68.717 2.144 1.00 32.32 252 GLN B C 1
ATOM 4966 O O . GLN B 1 276 ? 4.706 67.959 2.616 1.00 34.26 252 GLN B O 1
ATOM 4972 N N . THR B 1 277 ? 2.787 69.113 2.821 1.00 35.59 253 THR B N 1
ATOM 4973 C CA . THR B 1 277 ? 2.488 68.576 4.141 1.00 32.65 253 THR B CA 1
ATOM 4974 C C . THR B 1 277 ? 1.465 67.457 4.031 1.00 32.03 253 THR B C 1
ATOM 4975 O O . THR B 1 277 ? 0.490 67.553 3.280 1.00 32.41 253 THR B O 1
ATOM 4979 N N . LEU B 1 278 ? 1.699 66.393 4.787 1.00 28.22 254 LEU B N 1
ATOM 4980 C CA . LEU B 1 278 ? 0.849 65.214 4.753 1.00 28.62 254 LEU B CA 1
ATOM 4981 C C . LEU B 1 278 ? 0.752 64.647 6.156 1.00 31.96 254 LEU B C 1
ATOM 4982 O O . LEU B 1 278 ? 1.775 64.307 6.761 1.00 27.17 254 LEU B O 1
ATOM 4987 N N . ASP B 1 279 ? -0.472 64.549 6.661 1.00 26.93 255 ASP B N 1
ATOM 4988 C CA . ASP B 1 279 ? -0.772 63.835 7.894 1.00 26.91 255 ASP B CA 1
ATOM 4989 C C . ASP B 1 279 ? -1.257 62.444 7.496 1.00 31.88 255 ASP B C 1
ATOM 4990 O O . ASP B 1 279 ? -2.382 62.289 7.008 1.00 33.50 255 ASP B O 1
ATOM 4995 N N . ILE B 1 280 ? -0.407 61.435 7.714 1.00 29.27 256 ILE B N 1
ATOM 4996 C CA . ILE B 1 280 ? -0.684 60.071 7.269 1.00 29.60 256 ILE B CA 1
ATOM 4997 C C . ILE B 1 280 ? -1.789 59.387 8.065 1.00 31.99 256 ILE B 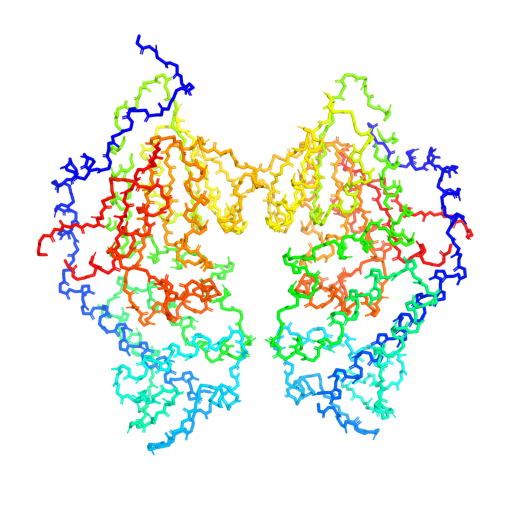C 1
ATOM 4998 O O . ILE B 1 280 ? -2.267 58.318 7.661 1.00 32.36 256 ILE B O 1
ATOM 5003 N N . GLU B 1 281 ? -2.232 59.973 9.174 1.00 32.65 257 GLU B N 1
ATOM 5004 C CA . GLU B 1 281 ? -3.361 59.399 9.895 1.00 30.91 257 GLU B CA 1
ATOM 5005 C C . GLU B 1 281 ? -4.699 59.737 9.253 1.00 37.21 257 GLU B C 1
ATOM 5006 O O . GLU B 1 281 ? -5.719 59.166 9.650 1.00 34.22 257 GLU B O 1
ATOM 5012 N N . VAL B 1 282 ? -4.718 60.636 8.271 1.00 32.70 258 VAL B N 1
ATOM 5013 C CA . VAL B 1 282 ? -5.940 61.035 7.587 1.00 28.02 258 VAL B CA 1
ATOM 5014 C C . VAL B 1 282 ? -5.793 60.702 6.108 1.00 28.06 258 VAL B C 1
ATOM 5015 O O . VAL B 1 282 ? -4.687 60.717 5.557 1.00 28.32 258 VAL B O 1
ATOM 5019 N N . ASP B 1 283 ? -6.920 60.366 5.474 1.00 31.30 259 ASP B N 1
ATOM 5020 C CA . ASP B 1 283 ? -7.021 60.094 4.043 1.00 31.39 259 ASP B CA 1
ATOM 5021 C C . ASP B 1 283 ? -6.140 61.042 3.233 1.00 38.59 259 ASP B C 1
ATOM 5022 O O . ASP B 1 283 ? -6.418 62.247 3.157 1.00 34.12 259 ASP B O 1
ATOM 5027 N N . PRO B 1 284 ? -5.068 60.529 2.624 1.00 31.43 260 PRO B N 1
ATOM 5028 C CA . PRO B 1 284 ? -4.155 61.406 1.871 1.00 29.11 260 PRO B CA 1
ATOM 5029 C C . PRO B 1 284 ? -4.804 62.093 0.680 1.00 40.68 260 PRO B C 1
ATOM 5030 O O . PRO B 1 284 ? -4.349 63.175 0.277 1.00 34.57 260 PRO B O 1
ATOM 5034 N N . SER B 1 285 ? -5.858 61.503 0.106 1.00 33.51 261 SER B N 1
ATOM 5035 C CA . SER B 1 285 ? -6.538 62.118 -1.030 1.00 39.36 261 SER B CA 1
ATOM 5036 C C . SER B 1 285 ? -7.374 63.328 -0.630 1.00 42.17 261 SER B C 1
ATOM 5037 O O . SER B 1 285 ? -7.872 64.034 -1.513 1.00 49.68 261 SER B O 1
ATOM 5040 N N . SER B 1 286 ? -7.542 63.584 0.663 1.00 35.16 262 SER B N 1
ATOM 5041 C CA . SER B 1 286 ? -8.131 64.831 1.127 1.00 39.71 262 SER B CA 1
ATOM 5042 C C . SER B 1 286 ? -7.082 65.898 1.392 1.00 33.82 262 SER B C 1
ATOM 5043 O O . SER B 1 286 ? -7.434 67.008 1.801 1.00 38.13 262 SER B O 1
ATOM 5046 N N . GLN B 1 287 ? -5.805 65.586 1.170 1.00 30.33 263 GLN B N 1
ATOM 5047 C CA . GLN B 1 287 ? -4.707 66.510 1.423 1.00 30.05 263 GLN B CA 1
ATOM 5048 C C . GLN B 1 287 ? -3.930 66.838 0.152 1.00 30.83 263 GLN B C 1
ATOM 5049 O O . GLN B 1 287 ? -2.805 67.341 0.230 1.00 39.43 263 GLN B O 1
ATOM 5055 N N . GLY B 1 288 ? -4.507 66.574 -1.017 1.00 30.45 264 GLY B N 1
ATOM 5056 C CA . GLY B 1 288 ? -3.876 66.936 -2.271 1.00 32.79 264 GLY B CA 1
ATOM 5057 C C . GLY B 1 288 ? -3.010 65.872 -2.899 1.00 39.30 264 GLY B C 1
ATOM 5058 O O . GLY B 1 288 ? -2.225 66.188 -3.800 1.00 45.93 264 GLY B O 1
ATOM 5059 N N . PHE B 1 289 ? -3.121 64.625 -2.459 1.00 34.53 265 PHE B N 1
ATOM 5060 C CA . PHE B 1 289 ? -2.318 63.535 -2.987 1.00 32.65 265 PHE B CA 1
ATOM 5061 C C . PHE B 1 289 ? -3.214 62.591 -3.772 1.00 35.17 265 PHE B C 1
ATOM 5062 O O . PHE B 1 289 ? -4.293 62.218 -3.302 1.00 40.62 265 PHE B O 1
ATOM 5070 N N . GLU B 1 290 ? -2.781 62.231 -4.973 1.00 35.11 266 GLU B N 1
ATOM 5071 C CA . GLU B 1 290 ? -3.529 61.286 -5.782 1.00 41.16 266 GLU B CA 1
ATOM 5072 C C . GLU B 1 290 ? -3.296 59.874 -5.262 1.00 32.42 266 GLU B C 1
ATOM 5073 O O . GLU B 1 290 ? -2.210 59.546 -4.777 1.00 39.57 266 GLU B O 1
ATOM 5079 N N . SER B 1 291 ? -4.327 59.043 -5.351 1.00 31.15 267 SER B N 1
ATOM 5080 C CA . SER B 1 291 ? -4.205 57.652 -4.944 1.00 36.78 267 SER B CA 1
ATOM 5081 C C . SER B 1 291 ? -3.424 56.856 -5.981 1.00 35.06 267 SER B C 1
ATOM 5082 O O . SER B 1 291 ? -3.553 57.084 -7.188 1.00 36.21 267 SER B O 1
ATOM 5085 N N . HIS B 1 292 ? -2.597 55.930 -5.494 1.00 32.96 268 HIS B N 1
ATOM 5086 C CA . HIS B 1 292 ? -1.920 54.939 -6.332 1.00 37.81 268 HIS B CA 1
ATOM 5087 C C . HIS B 1 292 ? -1.032 55.601 -7.381 1.00 41.97 268 HIS B C 1
ATOM 5088 O O . HIS B 1 292 ? -0.931 55.137 -8.517 1.00 48.32 268 HIS B O 1
ATOM 5095 N N . ARG B 1 293 ? -0.370 56.688 -6.992 1.00 45.52 269 ARG B N 1
ATOM 5096 C CA . ARG B 1 293 ? 0.464 57.447 -7.913 1.00 45.82 269 ARG B CA 1
ATOM 5097 C C . ARG B 1 293 ? 1.951 57.155 -7.769 1.00 35.41 269 ARG B C 1
ATOM 5098 O O . ARG B 1 293 ? 2.693 57.286 -8.746 1.00 39.49 269 ARG B O 1
ATOM 5106 N N . TYR B 1 294 ? 2.410 56.730 -6.596 1.00 25.72 270 TYR B N 1
ATOM 5107 C CA . TYR B 1 294 ? 3.835 56.692 -6.308 1.00 30.26 270 TYR B CA 1
ATOM 5108 C C . TYR B 1 294 ? 4.365 55.265 -6.366 1.00 36.42 270 TYR B C 1
ATOM 5109 O O . TYR B 1 294 ? 3.753 54.341 -5.820 1.00 39.49 270 TYR B O 1
ATOM 5118 N N . ASP B 1 295 ? 5.499 55.095 -7.049 1.00 32.96 271 ASP B N 1
ATOM 5119 C CA . ASP B 1 295 ? 6.135 53.792 -7.170 1.00 31.54 271 ASP B CA 1
ATOM 5120 C C . ASP B 1 295 ? 6.911 53.407 -5.919 1.00 36.97 271 ASP B C 1
ATOM 5121 O O . ASP B 1 295 ? 7.113 52.211 -5.677 1.00 32.81 271 ASP B O 1
ATOM 5126 N N . VAL B 1 296 ? 7.357 54.386 -5.131 1.00 32.63 272 VAL B N 1
ATOM 5127 C CA . VAL B 1 296 ? 8.124 54.134 -3.914 1.00 33.76 272 VAL B CA 1
ATOM 5128 C C . VAL B 1 296 ? 7.647 55.092 -2.834 1.00 29.84 272 VAL B C 1
ATOM 5129 O O . VAL B 1 296 ? 7.596 56.305 -3.055 1.00 30.24 272 VAL B O 1
ATOM 5133 N N . ILE B 1 297 ? 7.294 54.553 -1.670 1.00 32.97 273 ILE B N 1
ATOM 5134 C CA . ILE B 1 297 ? 7.009 55.351 -0.484 1.00 31.39 273 ILE B CA 1
ATOM 5135 C C . ILE B 1 297 ? 8.093 55.064 0.546 1.00 30.65 273 ILE B C 1
ATOM 5136 O O . ILE B 1 297 ? 8.378 53.898 0.845 1.00 33.62 273 ILE B O 1
ATOM 5141 N N . ILE B 1 298 ? 8.705 56.123 1.073 1.00 28.05 274 ILE B N 1
ATOM 5142 C CA . ILE B 1 298 ? 9.711 56.019 2.124 1.00 37.15 274 ILE B CA 1
ATOM 5143 C C . ILE B 1 298 ? 9.087 56.515 3.421 1.00 40.26 274 ILE B C 1
ATOM 5144 O O . ILE B 1 298 ? 8.516 57.612 3.464 1.00 31.64 274 ILE B O 1
ATOM 5149 N N . ALA B 1 299 ? 9.186 55.702 4.475 1.00 33.78 275 ALA B N 1
ATOM 5150 C CA . ALA B 1 299 ? 8.638 56.048 5.788 1.00 33.40 275 ALA B CA 1
ATOM 5151 C C . ALA B 1 299 ? 9.684 55.660 6.829 1.00 27.32 275 ALA B C 1
ATOM 5152 O O . ALA B 1 299 ? 9.726 54.515 7.281 1.00 33.95 275 ALA B O 1
ATOM 5154 N N . ALA B 1 300 ? 10.528 56.620 7.203 1.00 34.85 276 ALA B N 1
ATOM 5155 C CA . ALA B 1 300 ? 11.642 56.380 8.115 1.00 36.25 276 ALA B CA 1
ATOM 5156 C C . ALA B 1 300 ? 11.290 56.934 9.490 1.00 30.55 276 ALA B C 1
ATOM 5157 O O . ALA B 1 300 ? 11.244 58.154 9.682 1.00 32.42 276 ALA B O 1
ATOM 5159 N N . ASN B 1 301 ? 11.037 56.032 10.438 1.00 31.12 277 ASN B N 1
ATOM 5160 C CA . ASN B 1 301 ? 10.830 56.384 11.844 1.00 31.90 277 ASN B CA 1
ATOM 5161 C C . ASN B 1 301 ? 9.682 57.374 12.012 1.00 31.86 277 ASN B C 1
ATOM 5162 O O . ASN B 1 301 ? 9.815 58.407 12.668 1.00 33.23 277 ASN B O 1
ATOM 5167 N N . VAL B 1 302 ? 8.537 57.049 11.421 1.00 27.97 278 VAL B N 1
ATOM 5168 C CA . VAL B 1 302 ? 7.392 57.947 11.519 1.00 27.82 278 VAL B CA 1
ATOM 5169 C C . VAL B 1 302 ? 6.109 57.172 11.805 1.00 30.43 278 VAL B C 1
ATOM 5170 O O . VAL B 1 302 ? 5.306 57.584 12.648 1.00 32.45 278 VAL B O 1
ATOM 5174 N N . LEU B 1 303 ? 5.913 56.038 11.123 1.00 28.28 279 LEU B N 1
ATOM 5175 C CA . LEU B 1 303 ? 4.614 55.364 11.157 1.00 31.81 279 LEU B CA 1
ATOM 5176 C C . LEU B 1 303 ? 4.238 54.890 12.559 1.00 33.85 279 LEU B C 1
ATOM 5177 O O . LEU B 1 303 ? 3.049 54.823 12.891 1.00 31.79 279 LEU B O 1
ATOM 5182 N N . HIS B 1 304 ? 5.228 54.560 13.389 1.00 31.00 280 HIS B N 1
ATOM 5183 C CA . HIS B 1 304 ? 4.950 54.195 14.774 1.00 31.60 280 HIS B CA 1
ATOM 5184 C C . HIS B 1 304 ? 4.241 55.317 15.521 1.00 30.38 280 HIS B C 1
ATOM 5185 O O . HIS B 1 304 ? 3.462 55.055 16.446 1.00 33.90 280 HIS B O 1
ATOM 5192 N N . ALA B 1 305 ? 4.492 56.571 15.133 1.00 27.65 281 ALA B N 1
ATOM 5193 C CA . ALA B 1 305 ? 3.975 57.738 15.835 1.00 28.86 281 ALA B CA 1
ATOM 5194 C C . ALA B 1 305 ? 2.538 58.059 15.461 1.00 33.70 281 ALA B C 1
ATOM 5195 O O . ALA B 1 305 ? 2.143 59.231 15.484 1.00 34.90 281 ALA B O 1
ATOM 5197 N N . THR B 1 306 ? 1.739 57.060 15.115 1.00 29.10 282 THR B N 1
ATOM 5198 C CA . THR B 1 306 ? 0.347 57.279 14.759 1.00 31.22 282 THR B CA 1
ATOM 5199 C C . THR B 1 306 ? -0.543 56.445 15.669 1.00 28.56 282 THR B C 1
ATOM 5200 O O . THR B 1 306 ? -0.077 55.560 16.394 1.00 34.67 282 THR B O 1
ATOM 5204 N N . THR B 1 307 ? -1.843 56.749 15.634 1.00 32.70 283 THR B N 1
ATOM 5205 C CA . THR B 1 307 ? -2.775 56.131 16.572 1.00 38.70 283 THR B CA 1
ATOM 5206 C C . THR B 1 307 ? -3.069 54.677 16.216 1.00 38.98 283 THR B C 1
ATOM 5207 O O . THR B 1 307 ? -3.138 53.822 17.108 1.00 35.99 283 THR B O 1
ATOM 5211 N N . SER B 1 308 ? -3.258 54.375 14.931 1.00 32.77 284 SER B N 1
ATOM 5212 C CA . SER B 1 308 ? -3.605 53.028 14.490 1.00 40.13 284 SER B CA 1
ATOM 5213 C C . SER B 1 308 ? -2.733 52.643 13.306 1.00 32.33 284 SER B C 1
ATOM 5214 O O . SER B 1 308 ? -2.828 53.255 12.235 1.00 33.22 284 SER B O 1
ATOM 5217 N N . LEU B 1 309 ? -1.899 51.618 13.495 1.00 34.03 285 LEU B N 1
ATOM 5218 C CA . LEU B 1 309 ? -1.003 51.194 12.425 1.00 36.73 285 LEU B CA 1
ATOM 5219 C C . LEU B 1 309 ? -1.765 50.653 11.224 1.00 30.62 285 LEU B C 1
ATOM 5220 O O . LEU B 1 309 ? -1.341 50.866 10.084 1.00 36.98 285 LEU B O 1
ATOM 5225 N N . LYS B 1 310 ? -2.885 49.963 11.446 1.00 33.01 286 LYS B N 1
ATOM 5226 C CA . LYS B 1 310 ? -3.639 49.437 10.314 1.00 38.98 286 LYS B CA 1
ATOM 5227 C C . LYS B 1 310 ? -4.280 50.562 9.509 1.00 37.70 286 LYS B C 1
ATOM 5228 O O . LYS B 1 310 ? -4.275 50.525 8.272 1.00 34.64 286 LYS B O 1
ATOM 5234 N N . GLN B 1 311 ? -4.827 51.574 10.187 1.00 37.31 287 GLN B N 1
ATOM 5235 C CA . GLN B 1 311 ? -5.326 52.740 9.467 1.00 37.17 287 GLN B CA 1
ATOM 5236 C C . GLN B 1 311 ? -4.189 53.468 8.764 1.00 31.41 287 GLN B C 1
ATOM 5237 O O . GLN B 1 311 ? -4.306 53.824 7.584 1.00 30.96 287 GLN B O 1
ATOM 5243 N N . THR B 1 312 ? -3.077 53.685 9.469 1.00 26.52 288 THR B N 1
ATOM 5244 C CA . THR B 1 312 ? -1.930 54.354 8.860 1.00 31.96 288 THR B CA 1
ATOM 5245 C C . THR B 1 312 ? -1.420 53.586 7.644 1.00 36.60 288 THR B C 1
ATOM 5246 O O . THR B 1 312 ? -1.146 54.184 6.599 1.00 32.88 288 THR B O 1
ATOM 5250 N N . LEU B 1 313 ? -1.299 52.259 7.757 1.00 31.50 289 LEU B N 1
ATOM 5251 C CA . LEU B 1 313 ? -0.769 51.470 6.650 1.00 25.70 289 LEU B CA 1
ATOM 5252 C C . LEU B 1 313 ? -1.736 51.407 5.473 1.00 28.60 289 LEU B C 1
ATOM 5253 O O . LEU B 1 313 ? -1.297 51.294 4.322 1.00 33.08 289 LEU B O 1
ATOM 5258 N N . SER B 1 314 ? -3.044 51.461 5.731 1.00 30.02 290 SER B N 1
ATOM 5259 C CA . SER B 1 314 ? -3.996 51.514 4.627 1.00 32.85 290 SER B CA 1
ATOM 5260 C C . SER B 1 314 ? -3.916 52.843 3.884 1.00 32.98 290 SER B C 1
ATOM 5261 O O . SER B 1 314 ? -4.239 52.903 2.694 1.00 35.68 290 SER B O 1
ATOM 5264 N N . HIS B 1 315 ? -3.492 53.917 4.558 1.00 31.18 291 HIS B N 1
ATOM 5265 C CA . HIS B 1 315 ? -3.265 55.178 3.857 1.00 31.71 291 HIS B CA 1
ATOM 5266 C C . HIS B 1 315 ? -1.978 55.133 3.043 1.00 33.69 291 HIS B C 1
ATOM 5267 O O . HIS B 1 315 ? -1.918 55.688 1.940 1.00 34.37 291 HIS B O 1
ATOM 5274 N N . VAL B 1 316 ? -0.937 54.488 3.579 1.00 31.54 292 VAL B N 1
ATOM 5275 C CA . VAL B 1 316 ? 0.280 54.255 2.807 1.00 33.94 292 VAL B CA 1
ATOM 5276 C C . VAL B 1 316 ? -0.033 53.431 1.566 1.00 36.64 292 VAL B C 1
ATOM 5277 O O . VAL B 1 316 ? 0.425 53.744 0.460 1.00 37.21 292 VAL B O 1
ATOM 5281 N N . ARG B 1 317 ? -0.819 52.364 1.731 1.00 34.86 293 ARG B N 1
ATOM 5282 C CA . ARG B 1 317 ? -1.158 51.497 0.611 1.00 32.26 293 ARG B CA 1
ATOM 5283 C C . ARG B 1 317 ? -1.962 52.244 -0.447 1.00 32.96 293 ARG B C 1
ATOM 5284 O O . ARG B 1 317 ? -1.799 51.993 -1.647 1.00 36.18 293 ARG B O 1
ATOM 5292 N N . GLN B 1 318 ? -2.815 53.176 -0.022 1.00 30.84 294 GLN B N 1
ATOM 5293 C CA . GLN B 1 318 ? -3.603 53.969 -0.960 1.00 37.01 294 GLN B CA 1
ATOM 5294 C C . GLN B 1 318 ? -2.722 54.859 -1.835 1.00 33.22 294 GLN B C 1
ATOM 5295 O O . GLN B 1 318 ? -3.079 55.156 -2.979 1.00 37.29 294 GLN B O 1
ATOM 5301 N N . LEU B 1 319 ? -1.568 55.279 -1.326 1.00 26.89 295 LEU B N 1
ATOM 5302 C CA . LEU B 1 319 ? -0.654 56.109 -2.101 1.00 31.99 295 LEU B CA 1
ATOM 5303 C C . LEU B 1 319 ? 0.191 55.311 -3.080 1.00 39.31 295 LEU B C 1
ATOM 5304 O O . LEU B 1 319 ? 0.717 55.890 -4.040 1.00 35.81 295 LEU B O 1
ATOM 5309 N N . LEU B 1 320 ? 0.329 54.005 -2.865 1.00 31.07 296 LEU B N 1
ATOM 5310 C CA . LEU B 1 320 ? 1.245 53.200 -3.659 1.00 32.95 296 LEU B CA 1
ATOM 5311 C C . LEU B 1 320 ? 0.601 52.765 -4.966 1.00 31.28 296 LEU B C 1
ATOM 5312 O O . LEU B 1 320 ? -0.541 52.293 -4.984 1.00 34.61 296 LEU B O 1
ATOM 5317 N N . ALA B 1 321 ? 1.346 52.913 -6.060 1.00 31.79 297 ALA B N 1
ATOM 5318 C CA . ALA B 1 321 ? 0.932 52.351 -7.332 1.00 35.73 297 ALA B CA 1
ATOM 5319 C C . ALA B 1 321 ? 0.957 50.824 -7.266 1.00 39.32 297 ALA B C 1
ATOM 5320 O O . ALA B 1 321 ? 1.607 50.240 -6.393 1.00 31.19 297 ALA B O 1
ATOM 5322 N N . PRO B 1 322 ? 0.236 50.154 -8.168 1.00 47.01 298 PRO B N 1
ATOM 5323 C CA . PRO B 1 322 ? 0.303 48.688 -8.222 1.00 49.58 298 PRO B CA 1
ATOM 5324 C C . PRO B 1 322 ? 1.728 48.207 -8.467 1.00 46.04 298 PRO B C 1
ATOM 5325 O O . PRO B 1 322 ? 2.438 48.720 -9.336 1.00 42.13 298 PRO B O 1
ATOM 5329 N N . GLY B 1 323 ? 2.142 47.210 -7.688 1.00 49.42 299 GLY B N 1
ATOM 5330 C CA . GLY B 1 323 ? 3.526 46.790 -7.708 1.00 46.97 299 GLY B CA 1
ATOM 5331 C C . GLY B 1 323 ? 4.492 47.787 -7.112 1.00 44.68 299 GLY B C 1
ATOM 5332 O O . GLY B 1 323 ? 5.706 47.616 -7.257 1.00 49.83 299 GLY B O 1
ATOM 5333 N N . GLY B 1 324 ? 3.994 48.831 -6.459 1.00 43.81 300 GLY B N 1
ATOM 5334 C CA . GLY B 1 324 ? 4.861 49.787 -5.811 1.00 40.24 300 GLY B CA 1
ATOM 5335 C C . GLY B 1 324 ? 5.584 49.177 -4.629 1.00 38.76 300 GLY B C 1
ATOM 5336 O O . GLY B 1 324 ? 5.319 48.054 -4.201 1.00 38.49 300 GLY B O 1
ATOM 5337 N N . ILE B 1 325 ? 6.515 49.950 -4.081 1.00 36.44 301 ILE B N 1
ATOM 5338 C CA . ILE B 1 325 ? 7.403 49.487 -3.023 1.00 37.22 301 ILE B CA 1
ATOM 5339 C C . ILE B 1 325 ? 7.295 50.441 -1.842 1.00 34.62 301 ILE B C 1
ATOM 5340 O O . ILE B 1 325 ? 7.361 51.663 -2.016 1.00 31.34 301 ILE B O 1
ATOM 5345 N N . LEU B 1 326 ? 7.117 49.887 -0.647 1.00 32.79 302 LEU B N 1
ATOM 5346 C CA . LEU B 1 326 ? 7.213 50.650 0.589 1.00 30.06 302 LEU B CA 1
ATOM 5347 C C . LEU B 1 326 ? 8.535 50.306 1.256 1.00 29.09 302 LEU B C 1
ATOM 5348 O O . LEU B 1 326 ? 8.827 49.129 1.488 1.00 30.47 302 LEU B O 1
ATOM 5353 N N . VAL B 1 327 ? 9.330 51.326 1.554 1.00 30.54 303 VAL B N 1
ATOM 5354 C CA . VAL B 1 327 ? 10.584 51.166 2.274 1.00 34.19 303 VAL B CA 1
ATOM 5355 C C . VAL B 1 327 ? 10.373 51.758 3.656 1.00 29.72 303 VAL B C 1
ATOM 5356 O O . VAL B 1 327 ? 10.198 52.974 3.810 1.00 34.35 303 VAL B O 1
ATOM 5360 N N . LEU B 1 328 ? 10.385 50.891 4.658 1.00 30.34 304 LEU B N 1
ATOM 5361 C CA . LEU B 1 328 ? 10.032 51.236 6.023 1.00 32.30 304 LEU B CA 1
ATOM 5362 C C . LEU B 1 328 ? 11.263 51.078 6.901 1.00 31.11 304 LEU B C 1
ATOM 5363 O O . LEU B 1 328 ? 11.895 50.019 6.903 1.00 37.52 304 LEU B O 1
ATOM 5368 N N . TYR B 1 329 ? 11.610 52.129 7.633 1.00 31.70 305 TYR B N 1
ATOM 5369 C CA . TYR B 1 329 ? 12.747 52.111 8.543 1.00 29.60 305 TYR B CA 1
ATOM 5370 C C . TYR B 1 329 ? 12.219 52.427 9.934 1.00 30.94 305 TYR B C 1
ATOM 5371 O O . TYR B 1 329 ? 11.648 53.502 10.158 1.00 33.15 305 TYR B O 1
ATOM 5380 N N . GLU B 1 330 ? 12.386 51.480 10.856 1.00 29.80 306 GLU B N 1
ATOM 5381 C CA . GLU B 1 330 ? 11.788 51.565 12.180 1.00 32.14 306 GLU B CA 1
ATOM 5382 C C . GLU B 1 330 ? 12.708 50.920 13.202 1.00 29.99 306 GLU B C 1
ATOM 5383 O O . GLU B 1 330 ? 13.387 49.932 12.910 1.00 32.83 306 GLU B O 1
ATOM 5389 N N . ALA B 1 331 ? 12.719 51.489 14.405 1.00 29.01 307 ALA B N 1
ATOM 5390 C CA . ALA B 1 331 ? 13.300 50.804 15.551 1.00 33.32 307 ALA B CA 1
ATOM 5391 C C . ALA B 1 331 ? 12.347 49.715 16.034 1.00 30.88 307 ALA B C 1
ATOM 5392 O O . ALA B 1 331 ? 11.126 49.812 15.871 1.00 36.12 307 ALA B O 1
ATOM 5394 N N . THR B 1 332 ? 12.914 48.662 16.625 1.00 36.64 308 THR B N 1
ATOM 5395 C CA . THR B 1 332 ? 12.138 47.475 16.962 1.00 46.73 308 THR B CA 1
ATOM 5396 C C . THR B 1 332 ? 12.129 47.108 18.439 1.00 48.44 308 THR B C 1
ATOM 5397 O O . THR B 1 332 ? 11.451 46.141 18.803 1.00 53.70 308 THR B O 1
ATOM 5401 N N . THR B 1 333 ? 12.854 47.825 19.295 1.00 36.07 309 THR B N 1
ATOM 5402 C CA . THR B 1 333 ? 12.967 47.453 20.698 1.00 45.16 309 THR B CA 1
ATOM 5403 C C . THR B 1 333 ? 12.822 48.688 21.576 1.00 43.80 309 THR B C 1
ATOM 5404 O O . THR B 1 333 ? 13.031 49.822 21.134 1.00 38.97 309 THR B O 1
ATOM 5408 N N . ARG B 1 334 ? 12.444 48.452 22.830 1.00 39.70 310 ARG B N 1
ATOM 5409 C CA . ARG B 1 334 ? 12.377 49.535 23.800 1.00 41.56 310 ARG B CA 1
ATOM 5410 C C . ARG B 1 334 ? 13.776 50.072 24.071 1.00 40.81 310 ARG B C 1
ATOM 5411 O O . ARG B 1 334 ? 14.730 49.304 24.229 1.00 43.73 310 ARG B O 1
ATOM 5419 N N . SER B 1 335 ? 13.897 51.394 24.108 1.00 42.49 311 SER B N 1
ATOM 5420 C CA . SER B 1 335 ? 15.160 52.060 24.396 1.00 40.27 311 SER B CA 1
ATOM 5421 C C . SER B 1 335 ? 14.896 53.160 25.407 1.00 35.52 311 SER B C 1
ATOM 5422 O O . SER B 1 335 ? 14.105 54.071 25.145 1.00 34.99 311 SER B O 1
ATOM 5425 N N . ARG B 1 336 ? 15.563 53.081 26.554 1.00 31.33 312 ARG B N 1
ATOM 5426 C CA . ARG B 1 336 ? 15.300 54.051 27.608 1.00 39.33 312 ARG B CA 1
ATOM 5427 C C . ARG B 1 336 ? 15.758 55.448 27.205 1.00 35.28 312 ARG B C 1
ATOM 5428 O O . ARG B 1 336 ? 15.071 56.433 27.493 1.00 35.28 312 ARG B O 1
ATOM 5436 N N . TRP B 1 337 ? 16.895 55.561 26.512 1.00 39.74 313 TRP B N 1
ATOM 5437 C CA . TRP B 1 337 ? 17.360 56.894 26.146 1.00 36.03 313 TRP B CA 1
ATOM 5438 C C . TRP B 1 337 ? 16.501 57.502 25.047 1.00 33.47 313 TRP B C 1
ATOM 5439 O O . TRP B 1 337 ? 16.288 58.720 25.037 1.00 31.92 313 TRP B O 1
ATOM 5450 N N . VAL B 1 338 ? 15.979 56.682 24.135 1.00 32.29 314 VAL B N 1
ATOM 5451 C CA . VAL B 1 338 ? 15.045 57.201 23.142 1.00 36.06 314 VAL B CA 1
ATOM 5452 C C . VAL B 1 338 ? 13.775 57.699 23.822 1.00 39.72 314 VAL B C 1
ATOM 5453 O O . VAL B 1 338 ? 13.216 58.734 23.439 1.00 31.11 314 VAL B O 1
ATOM 5457 N N . ASP B 1 339 ? 13.319 56.991 24.864 1.00 37.73 315 ASP B N 1
ATOM 5458 C CA . ASP B 1 339 ? 12.131 57.429 25.593 1.00 37.79 315 ASP B CA 1
ATOM 5459 C C . ASP B 1 339 ? 12.332 58.794 26.240 1.00 35.69 315 ASP B C 1
ATOM 5460 O O . ASP B 1 339 ? 11.361 59.527 26.453 1.00 37.27 315 ASP B O 1
ATOM 5465 N N . LEU B 1 340 ? 13.573 59.149 26.565 1.00 26.96 316 LEU B N 1
ATOM 5466 C CA . LEU B 1 340 ? 13.863 60.433 27.188 1.00 31.59 316 LEU B CA 1
ATOM 5467 C C . LEU B 1 340 ? 14.025 61.557 26.177 1.00 31.67 316 LEU B C 1
ATOM 5468 O O . LEU B 1 340 ? 14.272 62.699 26.579 1.00 32.37 316 LEU B O 1
ATOM 5473 N N . ILE B 1 341 ? 13.910 61.261 24.885 1.00 32.58 317 ILE B N 1
ATOM 5474 C CA . ILE B 1 341 ? 13.970 62.280 23.846 1.00 31.06 317 ILE B CA 1
ATOM 5475 C C . ILE B 1 341 ? 12.653 62.260 23.086 1.00 32.71 317 ILE B C 1
ATOM 5476 O O . ILE B 1 341 ? 11.769 63.088 23.329 1.00 25.60 317 ILE B O 1
ATOM 5481 N N . PHE B 1 342 ? 12.501 61.295 22.178 1.00 32.79 318 PHE B N 1
ATOM 5482 C CA . PHE B 1 342 ? 11.294 61.235 21.367 1.00 31.96 318 PHE B CA 1
ATOM 5483 C C . PHE B 1 342 ? 10.084 60.747 22.153 1.00 35.79 318 PHE B C 1
ATOM 5484 O O . PHE B 1 342 ? 8.951 60.974 21.718 1.00 29.06 318 PHE B O 1
ATOM 5492 N N . GLY B 1 343 ? 10.295 60.106 23.303 1.00 33.04 319 GLY B N 1
ATOM 5493 C CA . GLY B 1 343 ? 9.186 59.746 24.167 1.00 33.19 319 GLY B CA 1
ATOM 5494 C C . GLY B 1 343 ? 8.583 60.906 24.931 1.00 33.31 319 GLY B C 1
ATOM 5495 O O . GLY B 1 343 ? 7.549 60.723 25.582 1.00 33.94 319 GLY B O 1
ATOM 5496 N N . LEU B 1 344 ? 9.207 62.086 24.882 1.00 32.09 320 LEU B N 1
ATOM 5497 C CA . LEU B 1 344 ? 8.612 63.272 25.484 1.00 31.01 320 LEU B CA 1
ATOM 5498 C C . LEU B 1 344 ? 7.512 63.869 24.617 1.00 31.94 320 LEU B C 1
ATOM 5499 O O . LEU B 1 344 ? 6.700 64.655 25.119 1.00 38.84 320 LEU B O 1
ATOM 5504 N N . LEU B 1 345 ? 7.470 63.502 23.340 1.00 28.50 321 LEU B N 1
ATOM 5505 C CA . LEU B 1 345 ? 6.565 64.071 22.354 1.00 36.74 321 LEU B CA 1
ATOM 5506 C C . LEU B 1 345 ? 5.277 63.259 22.260 1.00 37.60 321 LEU B C 1
ATOM 5507 O O . LEU B 1 345 ? 5.256 62.048 22.494 1.00 35.08 321 LEU B O 1
ATOM 5512 N N . GLU B 1 346 ? 4.198 63.946 21.877 1.00 35.98 322 GLU B N 1
ATOM 5513 C CA . GLU B 1 346 ? 2.889 63.302 21.831 1.00 40.66 322 GLU B CA 1
ATOM 5514 C C . GLU B 1 346 ? 2.853 62.147 20.836 1.00 34.22 322 GLU B C 1
ATOM 5515 O O . GLU B 1 346 ? 2.086 61.199 21.027 1.00 33.92 322 GLU B O 1
ATOM 5521 N N . GLY B 1 347 ? 3.677 62.199 19.782 1.00 32.02 323 GLY B N 1
ATOM 5522 C CA . GLY B 1 347 ? 3.636 61.157 18.769 1.00 32.54 323 GLY B CA 1
ATOM 5523 C C . GLY B 1 347 ? 4.000 59.786 19.303 1.00 38.57 323 GLY B C 1
ATOM 5524 O O . GLY B 1 347 ? 3.483 58.772 18.827 1.00 41.71 323 GLY B O 1
ATOM 5525 N N . TRP B 1 348 ? 4.876 59.737 20.310 1.00 29.55 324 TRP B N 1
ATOM 5526 C CA . TRP B 1 348 ? 5.311 58.469 20.879 1.00 24.92 324 TRP B CA 1
ATOM 5527 C C . TRP B 1 348 ? 4.185 57.740 21.601 1.00 30.05 324 TRP B C 1
AT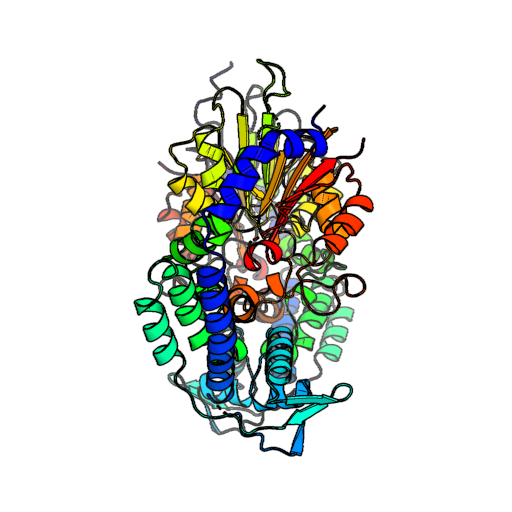OM 5528 O O . TRP B 1 348 ? 4.216 56.508 21.687 1.00 32.81 324 TRP B O 1
ATOM 5539 N N . TRP B 1 349 ? 3.181 58.463 22.102 1.00 29.74 325 TRP B N 1
ATOM 5540 C CA . TRP B 1 349 ? 2.107 57.865 22.885 1.00 33.07 325 TRP B CA 1
ATOM 5541 C C . TRP B 1 349 ? 0.749 58.006 22.210 1.00 29.74 325 TRP B C 1
ATOM 5542 O O . TRP B 1 349 ? -0.285 57.852 22.867 1.00 33.65 325 TRP B O 1
ATOM 5553 N N . LYS B 1 350 ? 0.725 58.280 20.906 1.00 33.57 326 LYS B N 1
ATOM 5554 C CA . LYS B 1 350 ? -0.551 58.371 20.211 1.00 33.69 326 LYS B CA 1
ATOM 5555 C C . LYS B 1 350 ? -1.255 57.026 20.091 1.00 33.92 326 LYS B C 1
ATOM 5556 O O . LYS B 1 350 ? -2.485 57.002 19.965 1.00 37.19 326 LYS B O 1
ATOM 5562 N N . PHE B 1 351 ? -0.515 55.917 20.144 1.00 34.38 327 PHE B N 1
ATOM 5563 C CA . PHE B 1 351 ? -1.085 54.622 19.787 1.00 34.99 327 PHE B CA 1
ATOM 5564 C C . PHE B 1 351 ? -2.289 54.277 20.654 1.00 37.01 327 PHE B C 1
ATOM 5565 O O . PHE B 1 351 ? -2.279 54.468 21.874 1.00 35.42 327 PHE B O 1
ATOM 5573 N N . THR B 1 352 ? -3.343 53.793 20.000 1.00 34.03 328 THR B N 1
ATOM 5574 C CA . THR B 1 352 ? -4.535 53.317 20.676 1.00 42.09 328 THR B CA 1
ATOM 5575 C C . THR B 1 352 ? -4.956 51.928 20.218 1.00 42.50 328 THR B C 1
ATOM 5576 O O . THR B 1 352 ? -5.990 51.434 20.676 1.00 39.03 328 THR B O 1
ATOM 5580 N N . ASP B 1 353 ? -4.203 51.293 19.317 1.00 35.60 329 ASP B N 1
ATOM 5581 C CA . ASP B 1 353 ? -4.482 49.918 18.901 1.00 34.94 329 ASP B CA 1
ATOM 5582 C C . ASP B 1 353 ? -3.828 48.965 19.902 1.00 39.88 329 ASP B C 1
ATOM 5583 O O . ASP B 1 353 ? -2.826 48.299 19.633 1.00 45.46 329 ASP B O 1
ATOM 5588 N N . TYR B 1 354 ? -4.433 48.911 21.092 1.00 38.76 330 TYR B N 1
ATOM 5589 C CA . TYR B 1 354 ? -3.816 48.228 22.224 1.00 40.39 330 TYR B CA 1
ATOM 5590 C C . TYR B 1 354 ? -3.731 46.718 22.037 1.00 42.78 330 TYR B C 1
ATOM 5591 O O . TYR B 1 354 ? -2.872 46.082 22.657 1.00 44.34 330 TYR B O 1
ATOM 5600 N N . GLU B 1 355 ? -4.590 46.127 21.205 1.00 41.72 331 GLU B N 1
ATOM 5601 C CA . GLU B 1 355 ? -4.440 44.705 20.917 1.00 48.84 331 GLU B CA 1
ATOM 5602 C C . GLU B 1 355 ? -3.140 44.428 20.174 1.00 46.19 331 GLU B C 1
ATOM 5603 O O . GLU B 1 355 ? -2.545 43.357 20.337 1.00 43.48 331 GLU B O 1
ATOM 5609 N N . LEU B 1 356 ? -2.680 45.383 19.367 1.00 41.66 332 LEU B N 1
ATOM 5610 C CA . LEU B 1 356 ? -1.428 45.257 18.639 1.00 42.71 332 LEU B CA 1
ATOM 5611 C C . LEU B 1 356 ? -0.253 45.842 19.415 1.00 48.87 332 LEU B C 1
ATOM 5612 O O . LEU B 1 356 ? 0.836 45.258 19.423 1.00 46.21 332 LEU B O 1
ATOM 5617 N N . ARG B 1 357 ? -0.464 46.985 20.070 1.00 43.57 333 ARG B N 1
ATOM 5618 C CA . ARG B 1 357 ? 0.583 47.714 20.784 1.00 38.86 333 ARG B CA 1
ATOM 5619 C C . ARG B 1 357 ? 0.074 48.044 22.181 1.00 39.39 333 ARG B C 1
ATOM 5620 O O . ARG B 1 357 ? -0.458 49.138 22.418 1.00 37.33 333 ARG B O 1
ATOM 5628 N N . PRO B 1 358 ? 0.223 47.123 23.139 1.00 40.56 334 PRO B N 1
ATOM 5629 C CA . PRO B 1 358 ? -0.380 47.363 24.461 1.00 42.98 334 PRO B CA 1
ATOM 5630 C C . PRO B 1 358 ? 0.272 48.491 25.246 1.00 43.41 334 PRO B C 1
ATOM 5631 O O . PRO B 1 358 ? -0.433 49.223 25.953 1.00 43.02 334 PRO B O 1
ATOM 5635 N N . ASP B 1 359 ? 1.599 48.666 25.153 1.00 40.91 335 ASP B N 1
ATOM 5636 C CA . ASP B 1 359 ? 2.228 49.674 26.003 1.00 50.20 335 ASP B CA 1
ATOM 5637 C C . ASP B 1 359 ? 3.483 50.296 25.396 1.00 44.53 335 ASP B C 1
ATOM 5638 O O . ASP B 1 359 ? 4.287 50.874 26.138 1.00 39.70 335 ASP B O 1
ATOM 5643 N N . TYR B 1 360 ? 3.674 50.207 24.081 1.00 36.53 336 TYR B N 1
ATOM 5644 C CA . TYR B 1 360 ? 4.826 50.827 23.453 1.00 37.28 336 TYR B CA 1
ATOM 5645 C C . TYR B 1 360 ? 4.481 51.047 21.992 1.00 35.54 336 TYR B C 1
ATOM 5646 O O . TYR B 1 360 ? 3.735 50.238 21.424 1.00 34.06 336 TYR B O 1
ATOM 5655 N N . PRO B 1 361 ? 4.977 52.116 21.360 1.00 38.68 337 PRO B N 1
ATOM 5656 C CA . PRO B 1 361 ? 4.604 52.373 19.960 1.00 30.94 337 PRO B CA 1
ATOM 5657 C C . PRO B 1 361 ? 5.344 51.521 18.937 1.00 32.04 337 PRO B C 1
ATOM 5658 O O . PRO B 1 361 ? 4.870 51.412 17.798 1.00 28.07 337 PRO B O 1
ATOM 5662 N N . LEU B 1 362 ? 6.475 50.916 19.284 1.00 30.06 338 LEU B N 1
ATOM 5663 C CA . LEU B 1 362 ? 7.279 50.222 18.287 1.00 31.92 338 LEU B CA 1
ATOM 5664 C C . LEU B 1 362 ? 6.883 48.755 18.168 1.00 36.65 338 LEU B C 1
ATOM 5665 O O . LEU B 1 362 ? 6.495 48.109 19.145 1.00 34.87 338 LEU B O 1
ATOM 5670 N N . LEU B 1 363 ? 6.998 48.233 16.949 1.00 38.86 339 LEU B N 1
ATOM 5671 C CA . LEU B 1 363 ? 6.813 46.820 16.660 1.00 36.04 339 LEU B CA 1
ATOM 5672 C C . LEU B 1 363 ? 8.150 46.183 16.315 1.00 39.28 339 LEU B C 1
ATOM 5673 O O . LEU B 1 363 ? 9.051 46.844 15.792 1.00 35.18 339 LEU B O 1
ATOM 5678 N N . ASN B 1 364 ? 8.268 44.886 16.596 1.00 40.90 340 ASN B N 1
ATOM 5679 C CA . ASN B 1 364 ? 9.448 44.143 16.193 1.00 43.06 340 ASN B CA 1
ATOM 5680 C C . ASN B 1 364 ? 9.266 43.622 14.767 1.00 45.89 340 ASN B C 1
ATOM 5681 O O . ASN B 1 364 ? 8.223 43.813 14.136 1.00 38.98 340 ASN B O 1
ATOM 5686 N N . ARG B 1 365 ? 10.309 42.960 14.256 1.00 46.17 341 ARG B N 1
ATOM 5687 C CA . ARG B 1 365 ? 10.311 42.506 12.868 1.00 45.95 341 ARG B CA 1
ATOM 5688 C C . ARG B 1 365 ? 9.110 41.622 12.565 1.00 45.43 341 ARG B C 1
ATOM 5689 O O . ARG B 1 365 ? 8.448 41.794 11.535 1.00 49.19 341 ARG B O 1
ATOM 5697 N N . GLU B 1 366 ? 8.808 40.677 13.457 1.00 41.93 342 GLU B N 1
ATOM 5698 C CA . GLU B 1 366 ? 7.727 39.733 13.201 1.00 45.22 342 GLU B CA 1
ATOM 5699 C C . GLU B 1 366 ? 6.370 40.421 13.235 1.00 44.23 342 GLU B C 1
ATOM 5700 O O . GLU B 1 366 ? 5.485 40.094 12.439 1.00 44.73 342 GLU B O 1
ATOM 5706 N N . GLN B 1 367 ? 6.186 41.378 14.147 1.00 46.16 343 GLN B N 1
ATOM 5707 C CA . GLN B 1 367 ? 4.910 42.080 14.220 1.00 41.85 343 GLN B CA 1
ATOM 5708 C C . GLN B 1 367 ? 4.685 42.942 12.984 1.00 36.31 343 GLN B C 1
ATOM 5709 O O . GLN B 1 367 ? 3.563 43.015 12.469 1.00 35.11 343 GLN B O 1
ATOM 5715 N N . TRP B 1 368 ? 5.743 43.589 12.486 1.00 32.15 344 TRP B N 1
ATOM 5716 C CA . TRP B 1 368 ? 5.623 44.402 11.280 1.00 33.68 344 TRP B CA 1
ATOM 5717 C C . TRP B 1 368 ? 5.202 43.557 10.084 1.00 32.99 344 TRP B C 1
ATOM 5718 O O . TRP B 1 368 ? 4.312 43.946 9.319 1.00 38.30 344 TRP B O 1
ATOM 5729 N N . LYS B 1 369 ? 5.844 42.397 9.903 1.00 30.20 345 LYS B N 1
ATOM 5730 C CA . LYS B 1 369 ? 5.509 41.527 8.778 1.00 45.55 345 LYS B CA 1
ATOM 5731 C C . LYS B 1 369 ? 4.060 41.069 8.844 1.00 44.00 345 LYS B C 1
ATOM 5732 O O . LYS B 1 369 ? 3.383 40.975 7.813 1.00 46.48 345 LYS B O 1
ATOM 5738 N N . LYS B 1 370 ? 3.563 40.786 10.048 1.00 43.93 346 LYS B N 1
ATOM 5739 C CA . LYS B 1 370 ? 2.182 40.341 10.191 1.00 42.56 346 LYS B CA 1
ATOM 5740 C C . LYS B 1 370 ? 1.199 41.458 9.860 1.00 39.12 346 LYS B C 1
ATOM 5741 O O . LYS B 1 370 ? 0.209 41.230 9.155 1.00 40.89 346 LYS B O 1
ATOM 5747 N N . VAL B 1 371 ? 1.447 42.671 10.359 1.00 33.66 347 VAL B N 1
ATOM 5748 C CA . VAL B 1 371 ? 0.501 43.749 10.093 1.00 48.08 347 VAL B CA 1
ATOM 5749 C C . VAL B 1 371 ? 0.610 44.215 8.643 1.00 39.01 347 VAL B C 1
ATOM 5750 O O . VAL B 1 371 ? -0.384 44.654 8.052 1.00 39.79 347 VAL B O 1
ATOM 5754 N N . LEU B 1 372 ? 1.792 44.093 8.033 1.00 36.00 348 LEU B N 1
ATOM 5755 C CA . LEU B 1 372 ? 1.925 44.416 6.617 1.00 36.18 348 LEU B CA 1
ATOM 5756 C C . LEU B 1 372 ? 1.139 43.443 5.745 1.00 34.48 348 LEU B C 1
ATOM 5757 O O . LEU B 1 372 ? 0.537 43.849 4.744 1.00 37.26 348 LEU B O 1
ATOM 5762 N N . SER B 1 373 ? 1.130 42.156 6.103 1.00 35.09 349 SER B N 1
ATOM 5763 C CA . SER B 1 373 ? 0.404 41.182 5.297 1.00 45.95 349 SER B CA 1
ATOM 5764 C C . SER B 1 373 ? -1.103 41.355 5.412 1.00 43.37 349 SER B C 1
ATOM 5765 O O . SER B 1 373 ? -1.835 40.936 4.510 1.00 45.21 349 SER B O 1
ATOM 5768 N N . GLU B 1 374 ? -1.577 41.968 6.493 1.00 49.03 350 GLU B N 1
ATOM 5769 C CA . GLU B 1 374 ? -3.000 42.203 6.691 1.00 55.99 350 GLU B CA 1
ATOM 5770 C C . GLU B 1 374 ? -3.480 43.519 6.095 1.00 51.39 350 GLU B C 1
ATOM 5771 O O . GLU B 1 374 ? -4.692 43.732 6.010 1.00 51.21 350 GLU B O 1
ATOM 5777 N N . THR B 1 375 ? -2.571 44.401 5.675 1.00 47.22 351 THR B N 1
ATOM 5778 C CA . THR B 1 375 ? -2.950 45.686 5.101 1.00 52.94 351 THR B CA 1
ATOM 5779 C C . THR B 1 375 ? -2.590 45.793 3.621 1.00 48.52 351 THR B C 1
ATOM 5780 O O . THR B 1 375 ? -2.397 46.901 3.111 1.00 43.09 351 THR B O 1
ATOM 5784 N N . GLY B 1 376 ? -2.496 44.665 2.922 1.00 49.79 352 GLY B N 1
ATOM 5785 C CA . GLY B 1 376 ? -2.320 44.680 1.483 1.00 50.33 352 GLY B CA 1
ATOM 5786 C C . GLY B 1 376 ? -0.893 44.663 0.983 1.00 50.00 352 GLY B C 1
ATOM 5787 O O . GLY B 1 376 ? -0.654 45.063 -0.164 1.00 47.51 352 GLY B O 1
ATOM 5788 N N . PHE B 1 377 ? 0.064 44.210 1.790 1.00 37.37 353 PHE B N 1
ATOM 5789 C CA . PHE B 1 377 ? 1.460 44.146 1.383 1.00 35.04 353 PHE B CA 1
ATOM 5790 C C . PHE B 1 377 ? 1.933 42.700 1.353 1.00 38.21 353 PHE B C 1
ATOM 5791 O O . PHE B 1 377 ? 1.607 41.912 2.245 1.00 48.91 353 PHE B O 1
ATOM 5799 N N . THR B 1 378 ? 2.700 42.358 0.317 1.00 39.64 354 THR B N 1
ATOM 5800 C CA . THR B 1 378 ? 3.275 41.027 0.150 1.00 39.39 354 THR B CA 1
ATOM 5801 C C . THR B 1 378 ? 4.766 41.159 -0.141 1.00 38.81 354 THR B C 1
ATOM 5802 O O . THR B 1 378 ? 5.305 42.265 -0.259 1.00 33.41 354 THR B O 1
ATOM 5806 N N . GLN B 1 379 ? 5.430 40.009 -0.258 1.00 35.09 355 GLN B N 1
ATOM 5807 C CA . GLN B 1 379 ? 6.861 39.945 -0.545 1.00 34.15 355 GLN B CA 1
ATOM 5808 C C . GLN B 1 379 ? 7.650 40.843 0.406 1.00 44.08 355 GLN B C 1
ATOM 5809 O O . GLN B 1 379 ? 8.401 41.730 -0.008 1.00 38.54 355 GLN B O 1
ATOM 5815 N N . VAL B 1 380 ? 7.467 40.611 1.697 1.00 39.07 356 VAL B N 1
ATOM 5816 C CA . VAL B 1 380 ? 8.028 41.483 2.720 1.00 33.40 356 VAL B CA 1
ATOM 5817 C C . VAL B 1 380 ? 9.409 40.978 3.111 1.00 33.09 356 VAL B C 1
ATOM 5818 O O . VAL B 1 380 ? 9.598 39.784 3.379 1.00 34.85 356 VAL B O 1
ATOM 5822 N N . VAL B 1 381 ? 10.377 41.891 3.130 1.00 32.76 357 VAL B N 1
ATOM 5823 C CA . VAL B 1 381 ? 11.762 41.603 3.480 1.00 35.08 357 VAL B CA 1
ATOM 5824 C C . VAL B 1 381 ? 12.158 42.517 4.630 1.00 37.89 357 VAL B C 1
ATOM 5825 O O . VAL B 1 381 ? 11.862 43.716 4.606 1.00 34.61 357 VAL B O 1
ATOM 5829 N N . THR B 1 382 ? 12.819 41.958 5.638 1.00 35.36 358 THR B N 1
ATOM 5830 C CA . THR B 1 382 ? 13.379 42.749 6.726 1.00 36.16 358 THR B CA 1
ATOM 5831 C C . THR B 1 382 ? 14.895 42.750 6.601 1.00 36.25 358 THR B C 1
ATOM 5832 O O . THR B 1 382 ? 15.504 41.702 6.362 1.00 40.57 358 THR B O 1
ATOM 5836 N N . LEU B 1 383 ? 15.493 43.928 6.744 1.00 38.81 359 LEU B N 1
ATOM 5837 C CA . LEU B 1 383 ? 16.930 44.103 6.563 1.00 39.81 359 LEU B CA 1
ATOM 5838 C C . LEU B 1 383 ? 17.521 44.887 7.730 1.00 35.34 359 LEU B C 1
ATOM 5839 O O . LEU B 1 383 ? 16.836 45.708 8.334 1.00 39.52 359 LEU B O 1
ATOM 5844 N N . PRO B 1 384 ? 18.795 44.625 8.064 1.00 41.86 360 PRO B N 1
ATOM 5845 C CA . PRO B 1 384 ? 19.619 43.556 7.491 1.00 42.17 360 PRO B CA 1
ATOM 5846 C C . PRO B 1 384 ? 19.382 42.222 8.193 1.00 49.39 360 PRO B C 1
ATOM 5847 O O . PRO B 1 384 ? 18.824 42.208 9.291 1.00 44.96 360 PRO B O 1
ATOM 5851 N N . GLU B 1 385 ? 19.797 41.111 7.556 1.00 53.79 361 GLU B N 1
ATOM 5852 C CA . GLU B 1 385 ? 19.686 39.767 8.124 1.00 55.70 361 GLU B CA 1
ATOM 5853 C C . GLU B 1 385 ? 21.007 39.035 7.874 1.00 57.60 361 GLU B C 1
ATOM 5854 O O . GLU B 1 385 ? 21.120 38.170 7.008 1.00 60.77 361 GLU B O 1
ATOM 5860 N N . VAL B 1 386 ? 22.026 39.397 8.646 1.00 56.82 362 VAL B N 1
ATOM 5861 C CA . VAL B 1 386 ? 23.345 38.787 8.552 1.00 63.81 362 VAL B CA 1
ATOM 5862 C C . VAL B 1 386 ? 23.564 37.933 9.794 1.00 74.32 362 VAL B C 1
ATOM 5863 O O . VAL B 1 386 ? 23.088 38.258 10.888 1.00 77.78 362 VAL B O 1
ATOM 5867 N N . GLU B 1 387 ? 24.285 36.823 9.618 1.00 84.23 363 GLU B N 1
ATOM 5868 C CA . GLU B 1 387 ? 24.375 35.828 10.681 1.00 91.42 363 GLU B CA 1
ATOM 5869 C C . GLU B 1 387 ? 25.201 36.331 11.861 1.00 89.31 363 GLU B C 1
ATOM 5870 O O . GLU B 1 387 ? 24.837 36.098 13.020 1.00 95.15 363 GLU B O 1
ATOM 5876 N N . GLY B 1 388 ? 26.305 37.028 11.596 1.00 78.98 364 GLY B N 1
ATOM 5877 C CA . GLY B 1 388 ? 27.182 37.464 12.669 1.00 80.04 364 GLY B CA 1
ATOM 5878 C C . GLY B 1 388 ? 27.158 38.953 12.957 1.00 82.40 364 GLY B C 1
ATOM 5879 O O . GLY B 1 388 ? 28.116 39.496 13.517 1.00 88.65 364 GLY B O 1
ATOM 5888 N N . ALA B 1 390 ? 26.077 42.752 14.509 1.00 79.63 366 ALA B N 1
ATOM 5889 C CA . ALA B 1 390 ? 26.021 43.249 15.875 1.00 78.29 366 ALA B CA 1
ATOM 5890 C C . ALA B 1 390 ? 24.592 43.218 16.411 1.00 75.89 366 ALA B C 1
ATOM 5891 O O . ALA B 1 390 ? 23.613 43.183 15.659 1.00 70.74 366 ALA B O 1
ATOM 5893 N N . GLU B 1 391 ? 24.485 43.233 17.741 1.00 79.63 367 GLU B N 1
ATOM 5894 C CA . GLU B 1 391 ? 23.172 43.261 18.373 1.00 78.01 367 GLU B CA 1
ATOM 5895 C C . GLU B 1 391 ? 22.444 44.569 18.094 1.00 64.81 367 GLU B C 1
ATOM 5896 O O . GLU B 1 391 ? 21.215 44.575 17.968 1.00 64.08 367 GLU B O 1
ATOM 5902 N N . ALA B 1 392 ? 23.181 45.678 17.981 1.00 59.19 368 ALA B N 1
ATOM 5903 C CA . ALA B 1 392 ? 22.558 46.965 17.691 1.00 60.44 368 ALA B CA 1
ATOM 5904 C C . ALA B 1 392 ? 21.837 46.967 16.349 1.00 50.11 368 ALA B C 1
ATOM 5905 O O . ALA B 1 392 ? 20.928 47.779 16.145 1.00 52.79 368 ALA B O 1
ATOM 5907 N N . LEU B 1 393 ? 22.212 46.068 15.437 1.00 52.39 369 LEU B N 1
ATOM 5908 C CA . LEU B 1 393 ? 21.529 45.960 14.154 1.00 50.71 369 LEU B CA 1
ATOM 5909 C C . LEU B 1 393 ? 20.236 45.164 14.246 1.00 48.20 369 LEU B C 1
ATOM 5910 O O . LEU B 1 393 ? 19.391 45.274 13.351 1.00 48.31 369 LEU B O 1
ATOM 5915 N N . SER B 1 394 ? 20.065 44.367 15.300 1.00 49.08 370 SER B N 1
ATOM 5916 C CA . SER B 1 394 ? 18.787 43.726 15.570 1.00 56.01 370 SER B CA 1
ATOM 5917 C C . SER B 1 394 ? 17.784 44.666 16.230 1.00 56.15 370 SER B C 1
ATOM 5918 O O . SER B 1 394 ? 16.603 44.312 16.330 1.00 62.34 370 SER B O 1
ATOM 5921 N N . GLN B 1 395 ? 18.221 45.844 16.677 1.00 46.92 371 GLN B N 1
ATOM 5922 C CA . GLN B 1 395 ? 17.345 46.811 17.328 1.00 41.91 371 GLN B CA 1
ATOM 5923 C C . GLN B 1 395 ? 16.703 47.784 16.351 1.00 41.75 371 GLN B C 1
ATOM 5924 O O . GLN B 1 395 ? 15.822 48.551 16.753 1.00 46.37 371 GLN B O 1
ATOM 5930 N N . GLN B 1 396 ? 17.129 47.784 15.092 1.00 38.40 372 GLN B N 1
ATOM 5931 C CA . GLN B 1 396 ? 16.487 48.578 14.058 1.00 38.52 372 GLN B CA 1
ATOM 5932 C C . GLN B 1 396 ? 16.339 47.709 12.820 1.00 36.57 372 GLN B C 1
ATOM 5933 O O . GLN B 1 396 ? 17.013 46.689 12.672 1.00 42.18 372 GLN B O 1
ATOM 5939 N N . THR B 1 397 ? 15.437 48.109 11.931 1.00 30.40 373 THR B N 1
ATOM 5940 C CA . THR B 1 397 ? 15.213 47.312 10.739 1.00 38.66 373 THR B CA 1
ATOM 5941 C C . THR B 1 397 ? 14.768 48.205 9.594 1.00 36.46 373 THR B C 1
ATOM 5942 O O . THR B 1 397 ? 14.083 49.214 9.792 1.00 33.68 373 THR B O 1
ATOM 5946 N N . VAL B 1 398 ? 15.196 47.829 8.396 1.00 34.35 374 VAL B N 1
ATOM 5947 C CA . VAL B 1 398 ? 14.664 48.367 7.154 1.00 33.22 374 VAL B CA 1
ATOM 5948 C C . VAL B 1 398 ? 13.773 47.291 6.560 1.00 36.07 374 VAL B C 1
ATOM 5949 O O . VAL B 1 398 ? 14.220 46.161 6.323 1.00 32.03 374 VAL B O 1
ATOM 5953 N N . ILE B 1 399 ? 12.510 47.627 6.345 1.00 30.51 375 ILE B N 1
ATOM 5954 C CA . ILE B 1 399 ? 11.528 46.694 5.814 1.00 33.01 375 ILE B CA 1
ATOM 5955 C C . ILE B 1 399 ? 11.138 47.159 4.424 1.00 31.40 375 ILE B C 1
ATOM 5956 O O . ILE B 1 399 ? 10.904 48.353 4.201 1.00 36.19 375 ILE B O 1
ATOM 5961 N N . VAL B 1 400 ? 11.101 46.223 3.484 1.00 34.35 376 VAL B N 1
ATOM 5962 C CA . VAL B 1 400 ? 10.703 46.493 2.112 1.00 31.62 376 VAL B CA 1
ATOM 5963 C C . VAL B 1 400 ? 9.543 45.570 1.787 1.00 28.49 376 VAL B C 1
ATOM 5964 O O . VAL B 1 400 ? 9.603 44.368 2.068 1.00 32.66 376 VAL B O 1
ATOM 5968 N N . ALA B 1 401 ? 8.479 46.133 1.226 1.00 33.12 377 ALA B N 1
ATOM 5969 C CA . ALA B 1 401 ? 7.256 45.387 0.993 1.00 31.56 377 ALA B CA 1
ATOM 5970 C C . ALA B 1 401 ? 6.613 45.897 -0.282 1.00 32.30 377 ALA B C 1
ATOM 5971 O O . ALA B 1 401 ? 6.773 47.061 -0.655 1.00 34.99 377 ALA B O 1
ATOM 5973 N N . GLN B 1 402 ? 5.898 45.012 -0.960 1.00 37.42 378 GLN B N 1
ATOM 5974 C CA . GLN B 1 402 ? 5.284 45.329 -2.236 1.00 33.76 378 GLN B CA 1
ATOM 5975 C C . GLN B 1 402 ? 3.781 45.475 -2.060 1.00 39.15 378 GLN B C 1
ATOM 5976 O O . GLN B 1 402 ? 3.158 44.723 -1.305 1.00 33.49 378 GLN B O 1
ATOM 5982 N N . ALA B 1 403 ? 3.209 46.460 -2.741 1.00 41.64 379 ALA B N 1
ATOM 5983 C CA . ALA B 1 403 ? 1.764 46.626 -2.741 1.00 48.93 379 ALA B CA 1
ATOM 5984 C C . ALA B 1 403 ? 1.128 45.444 -3.462 1.00 50.23 379 ALA B C 1
ATOM 5985 O O . ALA B 1 403 ? 1.404 45.207 -4.643 1.00 49.25 379 ALA B O 1
ATOM 5987 N N . ALA B 1 404 ? 0.292 44.695 -2.746 1.00 56.12 380 ALA B N 1
ATOM 5988 C CA . ALA B 1 404 ? -0.300 43.481 -3.295 1.00 59.33 380 ALA B CA 1
ATOM 5989 C C . ALA B 1 404 ? -1.351 43.836 -4.339 1.00 68.04 380 ALA B C 1
ATOM 5990 O O . ALA B 1 404 ? -2.316 44.548 -4.042 1.00 69.74 380 ALA B O 1
ATOM 5992 N N . SER B 1 405 ? -1.166 43.338 -5.556 1.00 76.16 381 SER B N 1
ATOM 5993 C CA . SER B 1 405 ? -2.110 43.593 -6.637 1.00 93.17 381 SER B CA 1
ATOM 5994 C C . SER B 1 405 ? -2.282 42.360 -7.519 1.00 94.50 381 SER B C 1
ATOM 5995 O O . SER B 1 405 ? -1.679 41.317 -7.270 1.00 91.49 381 SER B O 1
#

Foldseek 3Di:
DDDDQVDFPPLQDFLVVLCVVCVVVQQVLVVVFDFVPVVVLQVVLQVLLLLLLVVLQVCPDDADAQDKDALVVSCVVLQFDPLCSLLVVVSLVSCCVVPQWPCDPRMIGGHDDDDDGDSVVVLVVSCVVCVLCVLLSVLLCQQSNCVNCLRNVNDDLCCSQPNLVDNVSNLCVCAPRSLNVSLLVLQSSVSSPSDDPPAAAEEEEEQCFLNRSPVNNQVPDDLVRYAYEYEYQDPSRLVNNCVVPVVRPRYHYAYDDLLDQRVVRVADFQPHQEYEYAAQLLLAAENLSSLLSVLRRHHAWHKYKYKHFADDGSSCCSRVVSHSSQPNYDPCVLPVRGSHHAPVSVVVSCVVNQWDSKDWDDDDPDHVVNRRIIIIMTTGHD/DQFLLVLCVVCVVVLQVLVVVQDQVVVVVLQVLLLVLLLLLLLQLQVVPDWDAAQDKDALVGSLVVLQFDPLCSLLVVVSLVSCVVVPQWPCDPRMIGGHHTRDHDDSVVSLVVVCVVCVQCVLLSVLLCQQSNCVNCLRNVNDDLCCSQPNLVDVVSVLCVCAPDSLNVSLLVVQSSVSSVPDDPQAAFEEEEEQCFQVRSVVNNQVPDDLVRYAYEYEYQDVSNLVNVCVVVVVRPRYHYAYADLLDQRVVRVAQFQDGQEYEYAAQLLLAADNLSSVLSVLRRHHAFGKYKYKHFADDRSSCCSRVVSDNSFVNYDPCVLPVRGSHHAPVSVVVSCVVNQWDSKDWDDDDDDRVVNRRMIIIMTTRHD

Organism: NCBI:txid489825

B-factor: mean 46.32, std 16.71, range [21.07, 145.91]

Radius of gyration: 28.52 Å; Cα contacts (8 Å, |Δi|>4): 1351; chains: 2; bounding box: 71×68×79 Å

Secondary structure (DSSP, 8-state):
----TTS--TTSPPHHHHHHHTHHHHHHHHHTS-HHHHHHHHHHHHHHHHHHHHHHHH----PPTT-EEEHHHHHHHHT--GGGHHHHHHHHHHHHHTTSEEEETTEEEE-S------HHHHHHHHHHH-GGGHHHHHHHHHHHTTHHHHHTTSS-THHHHS-TT--HHHHHHHHHSHHHH--HHHHHH-------TT--EEEEEES-TT-TTHHHHGGGS-TTSEEEEEEES-HHHHHHHHHHTTT-TTEEEEE--TTS-GGGGT--TT-EEEEEEES-GGGSS-HHHHHHHHHHHEEEEEEEEEEEE-S--HHHHTTGGGSGGGG----TTT-SS-S---HHHHHHHHHHTTEEEEEEE------HHHHSEEEEEEEE--/---HHHHHHHTHHHHHHHHHTS-HHHHHHHHHHHHHHHHHHHHHHHH----PPTT-EEEHHHHHHHHT--GGGHHHHHHHHHHHHHTTSEEEETTEEEE-SPPPP--HHHHHHHHHHH-GGGHHHHHHHHHHHTTHHHHHTT-S-THHHHS-TT--HHHHHHHHHSHHHH--HHHHHH-----S-TT--EEEEEES-TT-TTHHHHGGGS-TTTEEEEEEES-HHHHHHHHHHTTT-TTEEEEE--TTS-GGGTT--TT-EEEEEEES-GGGSS-HHHHHHHHHHHEEEEEEEEEEEE-S--HHHHTTGGGSGGGG----TTT-SS-S---HHHHHHHHHHTTEEEEEEE------GGGTSEEEEEEEE--

Solvent-accessible surface area: 31689 Å² total

InterPro domains:
  IPR001227 Acyl transferase domain superfamily [G3DSA:3.40.366.10] (580-884)
  IPR009081 Phosphopantetheine binding ACP domain [PF00550] (2170-2235)
  IPR009081 Phosphopantetheine binding ACP domain [PS50075] (2164-2239)
  IPR013217 Methyltransferase type 12 [PF08242] (1470-1570)
  IPR013968 Polyketide synthase-like, ketoreductase domain [PF08659] (1884-2061)
  IPR014030 Beta-ketoacyl synthase-like, N-terminal domain [PF00109] (36-285)
  IPR014031 Beta-ketoacyl synthase, C-terminal domain [PF02801] (294-410)
  IPR014043 Acyl transferase domain [PF00698] (580-899)
  IPR014043 Acyl transferase domain [SM00827] (582-881)
  IPR016035 Acyl transferase/acyl hydrolase/lysophospholipase [SSF52151] (579-879)
  IPR016036 Malonyl-CoA ACP transacylase, ACP-binding [SSF55048] (710-774)
  IPR016039 Thiolase-like [G3DSA:3.40.47.10] (28-479)
  IPR016039 Thiolase-like [SSF53901] (31-402)
  IPR018201 Beta-ketoacyl synthase, active site [PS00606] (198-214)
  IPR020806 Polyketide synthase-like, phosphopantetheine-binding domain [SM00823] (2167-2239)
  IPR020807 Polyketide/metazoan fatty acid synthase-like, dehydratase domain [SM00826] (946-1122)
  IPR020841 Polyketide synthase, beta-ketoacyl synthase domain [PS52004] (35-460)
  IPR020841 Polyketide synthase, beta-ketoacyl synthase domain [SM00825] (38-463)
  IPR029063 S-adenosyl-L-methionine-dependent methyltransferase superfamily [G3DSA:3.40.50.150] (1334-1633)
  IPR029063 S-adenosyl-L-methionine-dependent methyltransferase superfamily [SSF53335] (1449-1626)

Sequence (753 aa):
YFQSNALPPDFLLDPVEVSQQLAPSLTELVTLLDNARTSEIGTQLEELSVDYIVQGLLQGWSYQQPTESFDLDAAAQCLGVVPTQVRLFERLLQILAEVGILQSNQQQWQVQKTAQKVNPSKQSQSLLSQYPDEAATLTLLERCASQLSGVLRGEIDPVQLVFPQGDLTTATQLYKDSAVAKVNTIVEKVIKAEKLPPSRGIRLLEIGAGTGGTTSYILPHLNPNQTEYIFTDIGALFTSKAQEKFQDYRFLGYQTLDIEVDPSSQGFESHRYDVIIAANVLHATTSLKQTLSHVRQLLAPGGILVLYEATTRSRWVDLIFGLLEGWWKFTDYELRPDYPLLNREQWKKVLSETGFTQVVTLPEVEGAEALSQQTVIVAQAASLLDPVEVSQQLAPSLTELVTLLDNARTSEIGTQLEELSVDYIVQGLLQGWSYQPTESFDLDAAAQCLGVVPTQVRLFERLLQILAEVGILQSNQQQWQVQKTAQKVNPSKQSQSLLSQYPDEAATLTLLERCASQLSGVLRGEIDPVQLVFPQGDLTTATQLYKDSAVAKVNTIVEKVIKAEKLPPSRGIRLLEIGAGTGGTTSYILPHLNPNQTEYIFTDIGALFTSKAQEKFQDYRFLGYQTLDIEVDPSSQGFESHRYDVIIAANVLHATTSLKQTLSHVRQLLAPGGILVLYEATTRSRWVDLIFGLLEGWWKFTDYELRPDYPLLNREQWKKVLSETGFTQVVTLPEVEGAEALSQQTVIVAQAAS

Nearest PDB structures (foldseek):
  5thy-assembly2_B  TM=9.984E-01  e=9.660E-65  Moorena producens 3L
  6d6y-assembly1_A  TM=9.295E-01  e=4.031E-33  Moorena bouillonii
  6cca-assembly1_A  TM=8.683E-01  e=5.548E-30  Sorangium cellulosum
  5mpt-assembly1_A  TM=8.510E-01  e=9.467E-28  Monascus purpureus
  7cpx-assembly1_A  TM=6.705E-01  e=4.950E-17  Aspergillus terreus